Protein AF-0000000074028012 (afdb_homodimer)

InterPro domains:
  IPR000843 LacI-type HTH domain [PF00356] (3-48)
  IPR000843 LacI-type HTH domain [PR00036] (3-13)
  IPR000843 LacI-type HTH domain [PR00036] (13-23)
  IPR000843 LacI-type HTH domain [PS50932] (2-56)
  IPR000843 LacI-type HTH domain [SM00354] (1-71)
  IPR000843 LacI-type HTH domain [cd01392] (5-54)
  IPR001387 Cro/C1-type, helix-turn-helix domain [PS50943] (5-46)
  IPR001761 Periplasmic binding protein/LacI sugar binding domain [PF00532] (62-321)
  IPR010982 Lambda repressor-like, DNA-binding domain superfamily [G3DSA:1.10.260.40] (1-60)
  IPR010982 Lambda repressor-like, DNA-binding domain superfamily [SSF47413] (1-59)
  IPR028082 Periplasmic binding protein-like I [SSF53822] (59-323)

Nearest PDB structures (foldseek):
  1qpz-assembly1_A  TM=9.000E-01  e=1.139E-24  Escherichia coli
  1jfs-assembly1_A-2  TM=8.909E-01  e=5.787E-25  Escherichia coli
  2pue-assembly1_A  TM=8.978E-01  e=1.789E-24  Escherichia coli
  4xxh-assembly1_B  TM=8.914E-01  e=1.677E-15  Escherichia coli K-12
  4rkr-assembly2_D  TM=8.301E-01  e=1.432E-14  Arthrobacter sp. FB24

Sequence (658 aa):
MTNIKDVAKKAGVSVTTVSRVLNNKGYIGKATRKKVEDAMVAIDYQPNQIARALLKNQSFLIGVIVPDSAHPFFSELIKYVELYANNLNYKILICNSLGDGDKEAKYISMLRQNRVDGIIMCSHTLDIEEYKKLNFPVVSFDRVISNNIPYVASDNYRGGEIATEYLISKGCKRLLHISGPLKFDSLPNRRGDAFRLTCMKHNIDFRLIEGDHNKLTFDYFMDFIVDHVSKYLPTIDGIFCSNDIVAYALYIYAMKNGIKVPDELKIIGYDYHSFTRMLQTPKLTTIKQPIDRIGKMLCSTIINLIENGNNDDINNTVVDIELVEGETTMTNIKDVAKKAGVSVTTVSRVLNNKGYIGKATRKKVEDAMVAIDYQPNQIARALLKNQSFLIGVIVPDSAHPFFSELIKYVELYANNLNYKILICNSLGDGDKEAKYISMLRQNRVDGIIMCSHTLDIEEYKKLNFPVVSFDRVISNNIPYVASDNYRGGEIATEYLISKGCKRLLHISGPLKFDSLPNRRGDAFRLTCMKHNIDFRLIEGDHNKLTFDYFMDFIVDHVSKYLPTIDGIFCSNDIVAYALYIYAMKNGIKVPDELKIIGYDYHSFTRMLQTPKLTTIKQPIDRIGKMLCSTIINLIENGNNDDINNTVVDIELVEGETT

Foldseek 3Di:
DCDLVQLCVQLVHDSVLLVCLVVVNDDDDPVSNVSSVVSCVVVVNDPPLVVVCVVVVASLEEEEEAQDCPPLLNVLLVVLLQVLSVVVVHHYDYHHCVQPQVSVLVVVVVCVVVSHLEYEAAHFRHDLVSVVPDLGQYEYEQADSDPLHAYEYAQLLVQLQVQLVVCVVVPWQEEEEEEEDPVTRGNNCSSVVNNVVNCVVVVGHYYYDYDYPSDDDLVRLLVCCVVPVVVCLVPGLEYEYSAVSNQVSVVVVCVVVVNDFNVRHATEHEACGPVQVVDVVWNHWYKHDPSSVSSNVSNVSRVCCSPVNRDPDRDHHYHYIDIDDTRRD/DCDLVQLCVQLVHDSVLLVCLVVVNDDDDPVSNVSSVVSCVVVVNDPPLVVVCVVVVASLEEEEEAQDCPPLLNVLLVVLLQVLSVVVVHHYDYHHCVQPQVSVLVVVVVCVVVSHQEYEAAHFRHDLVSCVPDLGQYEYEQADSDPLHAYEYAQLLVQLQCQLVVCVVVPWQEEEEEEEDPVTRGNNCSSVVNNVVNCVVVVGHYYYDYDYPSDDDLVRLLVCCVVPVVVCLQPGLEYEYSAVSNQVSVVVVCVVVVNDFNVRHATEHEACGPVQVVDVVWNHWYKHDPSSVSSNVSNVSRVCCSPVNRDPDRDHHYHYIDIDDTRRD

pLDDT: mean 89.06, std 12.34, range [51.16, 98.94]

Solvent-accessible surface area (backbone atoms only — not comparable to full-atom values): 33708 Å² total; per-residue (Å²): 129,76,42,67,62,50,33,10,62,64,38,70,47,51,52,67,54,45,49,25,58,76,61,67,50,79,95,71,58,70,66,57,46,49,38,42,53,51,25,21,60,74,58,68,45,61,71,54,42,59,59,47,12,66,72,69,72,47,57,45,28,31,36,37,38,28,38,45,45,48,40,51,58,45,12,42,30,50,40,34,27,39,55,52,28,43,76,70,66,28,43,38,32,63,41,70,30,64,54,33,38,70,49,42,54,50,46,53,52,51,41,55,29,57,47,38,46,28,37,42,37,53,56,83,57,60,67,47,72,71,55,72,73,47,94,60,41,48,31,25,45,44,36,69,68,48,87,84,36,29,25,38,34,57,41,28,40,59,47,18,34,52,54,45,50,49,42,43,77,72,65,40,58,26,36,34,35,43,36,59,48,71,86,48,77,36,46,63,49,32,21,54,52,24,34,55,52,49,29,58,74,67,73,35,52,70,47,78,46,68,47,63,76,72,64,86,47,54,68,57,35,43,52,45,36,65,74,71,45,51,87,48,52,88,73,34,31,24,34,47,27,64,28,42,57,50,32,49,34,48,50,51,51,30,54,77,68,71,45,48,64,31,83,55,33,22,43,30,21,24,44,62,32,59,60,56,68,65,40,69,67,67,29,61,16,24,35,29,46,54,50,62,58,50,16,44,49,49,41,53,52,39,49,45,29,55,75,68,39,86,53,96,65,65,69,64,44,72,40,74,62,44,82,40,88,38,55,23,91,129,72,41,65,60,50,34,10,62,67,38,71,47,50,54,66,54,47,48,27,58,77,60,66,50,78,94,71,56,71,68,58,46,48,39,42,53,51,26,22,60,75,58,68,44,62,70,54,42,60,59,47,12,65,73,69,74,48,58,45,29,31,36,36,37,28,36,44,44,50,41,49,58,45,11,42,29,50,39,34,27,39,54,52,28,43,76,70,65,29,41,39,31,62,39,70,30,64,54,33,37,68,49,41,53,51,47,53,52,50,39,56,26,56,46,38,46,28,36,41,37,54,56,84,55,59,67,47,73,72,53,72,72,48,95,59,40,49,29,26,46,43,35,70,67,48,85,84,37,30,27,38,36,59,41,30,39,59,46,18,35,52,55,46,49,50,43,43,75,73,66,39,60,26,37,34,35,43,36,58,48,72,87,48,77,37,46,64,51,32,21,54,53,24,34,53,51,49,29,57,73,66,72,36,52,71,49,79,46,68,46,64,75,72,63,85,46,56,70,57,35,42,51,46,36,65,73,70,44,53,87,50,51,88,72,34,32,24,35,47,26,65,28,45,57,52,32,51,34,49,50,52,51,30,56,76,68,73,46,48,63,33,86,56,32,22,42,30,20,22,44,61,32,59,60,54,69,65,39,69,67,67,29,61,15,25,34,30,47,54,49,63,58,51,16,46,50,49,41,53,52,40,50,45,29,54,74,69,39,85,55,97,65,66,70,64,45,70,40,73,61,44,82,43,86,37,55,22,91

Secondary structure (DSSP, 8-state):
---HHHHHHHHTS-HHHHHHHHTT-S---HHHHHHHHHHHHHTT----HHHHHHHHT---EEEEEES-TTSHHHHHHHHHHHHHHHHTT-EEEEEE-TT-HHHHHHHHHHHHHTT-SEEEE----S-THHHHT--S-EEEESB---TTS-EEEE-HHHHHHHHHHHHHHTT--EEEEEE--TTS-BTTHHHHHHHHHHHHHTT-EEEEEE--TT---HHHHHHHIIIIIGGGGGG-SEEEESSHHHHHHHHHHHHHTT--TTTT-EEEEEE--HHHHH--TTPPEEEEP-HHHHHHHHHHHHHHHHHH---SS---EEE--EEE--S--/---HHHHHHHHTS-HHHHHHHHTT-S---HHHHHHHHHHHHHTT----HHHHHHHHT---EEEEEES-TTSHHHHHHHHHHHHHHHHTT-EEEEEE-TT-HHHHHHHHHHHHHTT-SEEEE----S-THHHHT--S-EEEESB---TTS-EEEE-HHHHHHHHHHHHHHTT--EEEEEE--TTS-BTTHHHHHHHHHHHHHTT-EEEEEE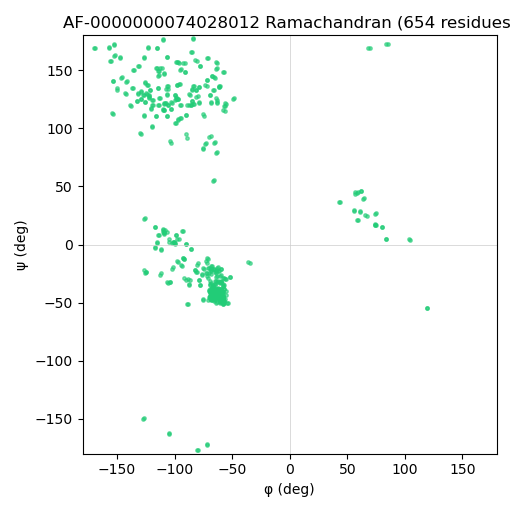--TT---HHHHHHHIIIIIGGGTTT-SEEEESSHHHHHHHHHHHHHTT--TTTT-EEEEEE--HHHHH--TTPPEEEEP-HHHHHHHHHHHHHHHHHH---SS---EEE--EEE--S--

Radius of gyration: 27.41 Å; Cα contacts (8 Å, |Δi|>4): 1301; chains: 2; bounding box: 69×81×64 Å

Organism: NCBI:txid312168

Structure (mmCIF, N/CA/C/O backbone):
data_AF-0000000074028012-model_v1
#
loop_
_entity.id
_entity.type
_entity.pdbx_description
1 polymer 'Transcriptional regulator, LacI family'
#
loop_
_atom_site.group_PDB
_atom_site.id
_atom_site.type_symbol
_atom_site.label_atom_id
_atom_site.label_alt_id
_atom_site.label_comp_id
_atom_site.label_asym_id
_atom_site.label_entity_id
_atom_site.label_seq_id
_atom_site.pdbx_PDB_ins_code
_atom_site.Cartn_x
_atom_site.Cartn_y
_atom_site.Cartn_z
_atom_site.occupancy
_atom_site.B_iso_or_equiv
_atom_site.auth_seq_id
_atom_site.auth_comp_id
_atom_site.auth_asym_id
_atom_site.auth_atom_id
_atom_site.pdbx_PDB_model_num
ATOM 1 N N . MET A 1 1 ? -19.594 29.531 15.406 1 51.16 1 MET A N 1
ATOM 2 C CA . MET A 1 1 ? -18.844 28.391 15.914 1 51.16 1 MET A CA 1
ATOM 3 C C . MET A 1 1 ? -18.594 28.531 17.406 1 51.16 1 MET A C 1
ATOM 5 O O . MET A 1 1 ? -18.391 29.641 17.906 1 51.16 1 MET A O 1
ATOM 9 N N . THR A 1 2 ? -18.984 27.484 18.156 1 65.56 2 THR A N 1
ATOM 10 C CA . THR A 1 2 ? -18.781 27.469 19.594 1 65.56 2 THR A CA 1
ATOM 11 C C . THR A 1 2 ? -17.297 27.625 19.922 1 65.56 2 THR A C 1
ATOM 13 O O . THR A 1 2 ? -16.453 26.984 19.328 1 65.56 2 THR A O 1
ATOM 16 N N . ASN A 1 3 ? -17.016 28.703 20.562 1 74.69 3 ASN A N 1
ATOM 17 C CA . ASN A 1 3 ? -15.625 28.953 20.922 1 74.69 3 ASN A CA 1
ATOM 18 C C . ASN A 1 3 ? -15.406 28.828 22.422 1 74.69 3 ASN A C 1
ATOM 20 O O . ASN A 1 3 ? -16.344 28.5 23.172 1 74.69 3 ASN A O 1
ATOM 24 N N . ILE A 1 4 ? -14.133 28.984 22.703 1 80.88 4 ILE A N 1
ATOM 25 C CA . ILE A 1 4 ? -13.719 28.75 24.078 1 80.88 4 ILE A CA 1
ATOM 26 C C . ILE A 1 4 ? -14.5 29.672 25.016 1 80.88 4 ILE A C 1
ATOM 28 O O . ILE A 1 4 ? -14.773 29.328 26.156 1 80.88 4 ILE A O 1
ATOM 32 N N . LYS A 1 5 ? -14.906 30.828 24.5 1 86.25 5 LYS A N 1
ATOM 33 C CA . LYS A 1 5 ? -15.688 31.766 25.312 1 86.25 5 LYS A CA 1
ATOM 34 C C . LYS A 1 5 ? -17.078 31.219 25.594 1 86.25 5 LYS A C 1
ATOM 36 O O . LYS A 1 5 ? -17.609 31.406 26.688 1 86.25 5 LYS A O 1
ATOM 41 N N . ASP A 1 6 ? -17.547 30.438 24.594 1 86.69 6 ASP A N 1
ATOM 42 C CA . ASP A 1 6 ? -18.859 29.828 24.766 1 86.69 6 ASP A CA 1
ATOM 43 C C . ASP A 1 6 ? -18.828 28.75 25.859 1 86.69 6 ASP A C 1
ATOM 45 O O . ASP A 1 6 ? -19.766 28.625 26.641 1 86.69 6 ASP A O 1
ATOM 49 N N . VAL A 1 7 ? -17.75 28.031 25.766 1 88 7 VAL A N 1
ATOM 50 C CA . VAL A 1 7 ? -17.562 27 26.781 1 88 7 VAL A CA 1
ATOM 51 C C . VAL A 1 7 ? -17.5 27.656 28.172 1 88 7 VAL A C 1
ATOM 53 O O . VAL A 1 7 ? -18.125 27.172 29.109 1 88 7 VAL A O 1
ATOM 56 N N . ALA A 1 8 ? -16.812 28.703 28.281 1 88.62 8 ALA A N 1
ATOM 57 C CA . ALA A 1 8 ? -16.641 29.422 29.547 1 88.62 8 ALA A CA 1
ATOM 58 C C . ALA A 1 8 ? -18 29.906 30.062 1 88.62 8 ALA A C 1
ATOM 60 O O . ALA A 1 8 ? -18.312 29.734 31.25 1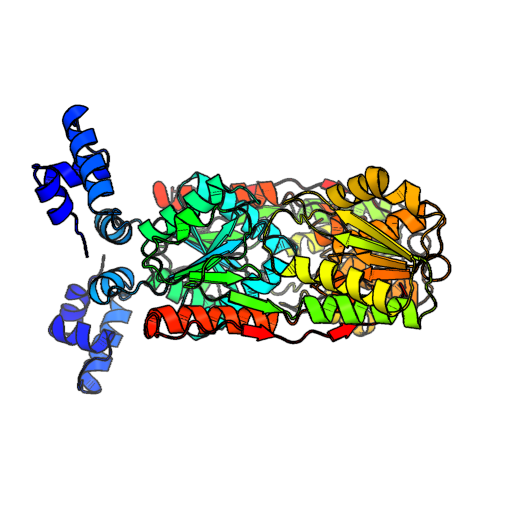 88.62 8 ALA A O 1
ATOM 61 N N . LYS A 1 9 ? -18.719 30.453 29.219 1 89.94 9 LYS A N 1
ATOM 62 C CA . LYS A 1 9 ? -20.047 30.953 29.562 1 89.94 9 LYS A CA 1
ATOM 63 C C . LYS A 1 9 ? -20.953 29.828 30.047 1 89.94 9 LYS A C 1
ATOM 65 O O . LYS A 1 9 ? -21.625 29.953 31.062 1 89.94 9 LYS A O 1
ATOM 70 N N . LYS A 1 10 ? -20.875 28.766 29.281 1 90.06 10 LYS A N 1
ATOM 71 C CA . LYS A 1 10 ? -21.734 27.641 29.609 1 90.06 10 LYS A CA 1
ATOM 72 C C . LYS A 1 10 ? -21.328 27 30.922 1 90.06 10 LYS A C 1
ATOM 74 O O . LYS A 1 10 ? -22.172 26.562 31.703 1 90.06 10 LYS A O 1
ATOM 79 N N . ALA A 1 11 ? -20.094 26.906 31.109 1 90 11 ALA A N 1
ATOM 80 C CA . ALA A 1 11 ? -19.547 26.25 32.312 1 90 11 ALA A CA 1
ATOM 81 C C . ALA A 1 11 ? -19.578 27.188 33.5 1 90 11 ALA A C 1
ATOM 83 O O . ALA A 1 11 ? -19.422 26.75 34.656 1 90 11 ALA A O 1
ATOM 84 N N . GLY A 1 12 ? -19.719 28.484 33.344 1 90.56 12 GLY A N 1
ATOM 85 C CA . GLY A 1 12 ? -19.719 29.484 34.406 1 90.56 12 GLY A CA 1
ATOM 86 C C . GLY A 1 12 ? -18.328 29.75 34.969 1 90.56 12 GLY A C 1
ATOM 87 O O . GLY A 1 12 ? -18.156 29.953 36.156 1 90.56 12 GLY A O 1
ATOM 88 N N . VAL A 1 13 ? -17.406 29.516 34.125 1 90.31 13 VAL A N 1
ATOM 89 C CA . VAL A 1 13 ? -16.016 29.766 34.562 1 90.31 13 VAL A CA 1
ATOM 90 C C . VAL A 1 13 ? -15.359 30.75 33.594 1 90.31 13 VAL A C 1
ATOM 92 O O . VAL A 1 13 ? -15.953 31.141 32.594 1 90.31 13 VAL A O 1
ATOM 95 N N . SER A 1 14 ? -14.172 31.234 33.969 1 84.38 14 SER A N 1
ATOM 96 C CA . SER A 1 14 ? -13.422 32.125 33.094 1 84.38 14 SER A CA 1
ATOM 97 C C . SER A 1 14 ? -12.852 31.375 31.891 1 84.38 14 SER A C 1
ATOM 99 O O . SER A 1 14 ? -12.688 30.156 31.938 1 84.38 14 SER A O 1
ATOM 101 N N . VAL A 1 15 ? -12.5 32.156 30.797 1 87.12 15 VAL A N 1
ATOM 102 C CA . VAL A 1 15 ? -11.859 31.594 29.625 1 87.12 15 VAL A CA 1
ATOM 103 C C . VAL A 1 15 ? -10.516 30.969 30.016 1 87.12 15 VAL A C 1
ATOM 105 O O . VAL A 1 15 ? -10.125 29.922 29.484 1 87.12 15 VAL A O 1
ATOM 108 N N . THR A 1 16 ? -9.906 31.594 31 1 81.25 16 THR A N 1
ATOM 109 C CA . THR A 1 16 ? -8.617 31.109 31.484 1 81.25 16 THR A CA 1
ATOM 110 C C . THR A 1 16 ? -8.773 29.734 32.156 1 81.25 16 THR A C 1
ATOM 112 O O . THR A 1 16 ? -7.926 28.859 31.969 1 81.25 16 THR A O 1
ATOM 115 N N . THR A 1 17 ? -9.844 29.609 32.844 1 83.06 17 THR A N 1
ATOM 116 C CA . THR A 1 17 ? -10.109 28.344 33.5 1 83.06 17 THR A CA 1
ATOM 117 C C . THR A 1 17 ? -10.367 27.234 32.469 1 83.06 17 THR A C 1
ATOM 119 O O . THR A 1 17 ? -9.867 26.125 32.594 1 83.06 17 THR A O 1
ATOM 122 N N . VAL A 1 18 ? -11.07 27.578 31.391 1 83.69 18 VAL A N 1
ATOM 123 C CA . VAL A 1 18 ? -11.336 26.609 30.328 1 83.69 18 VAL A CA 1
ATOM 124 C C . VAL A 1 18 ? -10.023 26.203 29.672 1 83.69 18 VAL A C 1
ATOM 126 O O . VAL A 1 18 ? -9.781 25.016 29.438 1 83.69 18 VAL A O 1
ATOM 129 N N . SER A 1 19 ? -9.211 27.156 29.484 1 78.5 19 SER A N 1
ATOM 130 C CA . SER A 1 19 ? -7.914 26.922 28.859 1 78.5 19 SER A CA 1
ATOM 131 C C . SER A 1 19 ? -7.062 25.984 29.719 1 78.5 19 SER A C 1
ATOM 133 O O . SER A 1 19 ? -6.434 25.062 29.203 1 78.5 19 SER A O 1
ATOM 135 N N . ARG A 1 20 ? -7.152 26.25 30.969 1 77.06 20 ARG A N 1
ATOM 136 C CA . ARG A 1 20 ? -6.387 25.422 31.891 1 77.06 20 ARG A CA 1
ATOM 137 C C . ARG A 1 20 ? -6.906 23.984 31.906 1 77.06 20 ARG A C 1
ATOM 139 O O . ARG A 1 20 ? -6.125 23.031 31.953 1 77.06 20 ARG A O 1
ATOM 146 N N . VAL A 1 21 ? -8.164 23.812 31.797 1 78.31 21 VAL A N 1
ATOM 147 C CA . VAL A 1 21 ? -8.773 22.5 31.797 1 78.31 21 VAL A CA 1
ATOM 148 C C . VAL A 1 21 ? -8.391 21.766 30.516 1 78.31 21 VAL A C 1
ATOM 150 O O . VAL A 1 21 ? -8.023 20.594 30.547 1 78.31 21 VAL A O 1
ATOM 153 N N . LEU A 1 22 ? -8.406 22.5 29.406 1 75.69 22 LEU A N 1
ATOM 154 C CA . LEU A 1 22 ? -8.172 21.922 28.094 1 75.69 22 LEU A CA 1
ATOM 155 C C . LEU A 1 22 ? -6.707 21.516 27.938 1 75.69 22 LEU A C 1
ATOM 157 O O . LEU A 1 22 ? -6.398 20.547 27.234 1 75.69 22 LEU A O 1
ATOM 161 N N . ASN A 1 23 ? -5.84 22.297 28.703 1 69.81 23 ASN A N 1
ATOM 162 C CA . ASN A 1 23 ? -4.406 22.078 28.547 1 69.81 23 ASN A CA 1
ATOM 163 C C . ASN A 1 23 ? -3.812 21.359 29.75 1 69.81 23 ASN A C 1
ATOM 165 O O . ASN A 1 23 ? -2.594 21.203 29.859 1 69.81 23 ASN A O 1
ATOM 169 N N . ASN A 1 24 ? -4.684 20.953 30.469 1 65.38 24 ASN A N 1
ATOM 170 C CA . ASN A 1 24 ? -4.305 20.297 31.719 1 65.38 24 ASN A CA 1
ATOM 171 C C . ASN A 1 24 ? -3.182 21.047 32.438 1 65.38 24 ASN A C 1
ATOM 173 O O . ASN A 1 24 ? -2.195 20.438 32.844 1 65.38 24 ASN A O 1
ATOM 177 N N . LYS A 1 25 ? -3.248 22.281 32.344 1 70.81 25 LYS A N 1
ATOM 178 C CA . LYS A 1 25 ? -2.23 23.109 33 1 70.81 25 LYS A CA 1
ATOM 179 C C . LYS A 1 25 ? -2.727 23.641 34.344 1 70.81 25 LYS A C 1
ATOM 181 O O . LYS A 1 25 ? -3.797 24.25 34.406 1 70.81 25 LYS A O 1
ATOM 186 N N . GLY A 1 26 ? -1.972 23.438 35.5 1 63.12 26 GLY A N 1
ATOM 187 C CA . GLY A 1 26 ? -2.213 23.953 36.844 1 63.12 26 GLY A CA 1
ATOM 188 C C . GLY A 1 26 ? -3.186 23.125 37.625 1 63.12 26 GLY A C 1
ATOM 189 O O . GLY A 1 26 ? -3.656 22.078 37.156 1 63.12 26 GLY A O 1
ATOM 190 N N . TYR A 1 27 ? -3.408 23.375 38.906 1 73.44 27 TYR A N 1
ATOM 191 C CA . TYR A 1 27 ? -4.359 22.688 39.781 1 73.44 27 TYR A CA 1
ATOM 192 C C . TYR A 1 27 ? -5.789 23.109 39.469 1 73.44 27 TYR A C 1
ATOM 194 O O . TYR A 1 27 ? -6.086 24.312 39.438 1 73.44 27 TYR A O 1
ATOM 202 N N . ILE A 1 28 ? -6.645 22.234 38.906 1 76.88 28 ILE A N 1
ATOM 203 C CA . ILE A 1 28 ? -8.062 22.484 38.688 1 76.88 28 ILE A CA 1
ATOM 204 C C . ILE A 1 28 ? -8.898 21.469 39.469 1 76.88 28 ILE A C 1
ATOM 206 O O . ILE A 1 28 ? -8.617 20.266 39.406 1 76.88 28 ILE A O 1
ATOM 210 N N . GLY A 1 29 ? -9.82 21.875 40.344 1 81.31 29 GLY A N 1
ATOM 211 C CA . GLY A 1 29 ? -10.688 21 41.125 1 81.31 29 GLY A CA 1
ATOM 212 C C . GLY A 1 29 ? -11.523 20.078 40.25 1 81.31 29 GLY A C 1
ATOM 213 O O . GLY A 1 29 ? -11.797 20.406 39.062 1 81.31 29 GLY A O 1
ATOM 214 N N . LYS A 1 30 ? -11.797 18.938 40.75 1 81.44 30 LYS A N 1
ATOM 215 C CA . LYS A 1 30 ? -12.555 17.906 40.031 1 81.44 30 LYS A CA 1
ATOM 216 C C . LYS A 1 30 ? -13.914 18.438 39.594 1 81.44 30 LYS A C 1
ATOM 218 O O . LYS A 1 30 ? -14.375 18.125 38.5 1 81.44 30 LYS A O 1
ATOM 223 N N . ALA A 1 31 ? -14.453 19.172 40.406 1 86.44 31 ALA A N 1
ATOM 224 C CA . ALA A 1 31 ? -15.773 19.719 40.125 1 86.44 31 ALA A CA 1
ATOM 225 C C . ALA A 1 31 ? -15.727 20.703 38.969 1 86.44 31 ALA A C 1
ATOM 227 O O . ALA A 1 31 ? -16.578 20.672 38.062 1 86.44 31 ALA A O 1
ATOM 228 N N . THR A 1 32 ? -14.781 21.5 38.938 1 85.44 32 THR A N 1
ATOM 229 C CA . THR A 1 32 ? -14.625 22.5 37.875 1 85.44 32 THR A CA 1
ATOM 230 C C . THR A 1 32 ? -14.312 21.828 36.531 1 85.44 32 THR A C 1
ATOM 232 O O . THR A 1 32 ? -14.852 22.219 35.5 1 85.44 32 THR A O 1
ATOM 235 N N . ARG A 1 33 ? -13.469 20.906 36.5 1 86 33 ARG A N 1
ATOM 236 C CA . ARG A 1 33 ? -13.125 20.156 35.281 1 86 33 ARG A CA 1
ATOM 237 C C . ARG A 1 33 ? -14.367 19.516 34.688 1 86 33 ARG A C 1
ATOM 239 O O . ARG A 1 33 ? -14.578 19.609 33.469 1 86 33 ARG A O 1
ATOM 246 N N . LYS A 1 34 ? -15.094 18.859 35.531 1 87.06 34 LYS A N 1
ATOM 247 C CA . LYS A 1 34 ? -16.312 18.219 35.062 1 87.06 34 LYS A CA 1
ATOM 248 C C . LYS A 1 34 ? -17.281 19.219 34.438 1 87.06 34 LYS A C 1
ATOM 250 O O . LYS A 1 34 ? -17.906 18.953 33.406 1 87.06 34 LYS A O 1
ATOM 255 N N . LYS A 1 35 ? -17.422 20.312 35.125 1 87.31 35 LYS A N 1
ATOM 256 C CA . LYS A 1 35 ? -18.297 21.375 34.625 1 87.31 35 LYS A CA 1
ATOM 257 C C . LYS A 1 35 ? -17.875 21.797 33.219 1 87.31 35 LYS A C 1
ATOM 259 O O . LYS A 1 35 ? -18.719 21.984 32.344 1 87.31 35 LYS A O 1
ATOM 264 N N . VAL A 1 36 ? -16.609 21.938 33 1 86.56 36 VAL A N 1
ATOM 265 C CA . VAL A 1 36 ? -16.062 22.375 31.719 1 86.56 36 VAL A CA 1
ATOM 266 C C . VAL A 1 36 ? -16.266 21.281 30.672 1 86.56 36 VAL A C 1
ATOM 268 O O . VAL A 1 36 ? -16.734 21.562 29.562 1 86.56 36 VAL A O 1
ATOM 271 N N . GLU A 1 37 ? -15.953 20.125 31.031 1 84.69 37 GLU A N 1
ATOM 272 C CA . GLU A 1 37 ? -16.109 19 30.109 1 84.69 37 GLU A CA 1
ATOM 273 C C . GLU A 1 37 ? -17.578 18.812 29.703 1 84.69 37 GLU A C 1
ATOM 275 O O . GLU A 1 37 ? -17.875 18.562 28.547 1 84.69 37 GLU A O 1
ATOM 280 N N . ASP A 1 38 ? -18.469 18.891 30.734 1 85.06 38 ASP A N 1
ATOM 281 C CA . ASP A 1 38 ? -19.906 18.797 30.469 1 85.06 38 ASP A CA 1
ATOM 282 C C . ASP A 1 38 ? -20.359 19.906 29.531 1 85.06 38 ASP A C 1
ATOM 284 O O . ASP A 1 38 ? -21.188 19.688 28.641 1 85.06 38 ASP A O 1
ATOM 288 N N . ALA A 1 39 ? -19.875 21.078 29.766 1 85.12 39 ALA A N 1
ATOM 289 C CA . ALA A 1 39 ? -20.219 22.219 28.922 1 85.12 39 ALA A CA 1
ATOM 290 C C . ALA A 1 39 ? -19.75 22 27.484 1 85.12 39 ALA A C 1
ATOM 292 O O . ALA A 1 39 ? -20.469 22.328 26.531 1 85.12 39 ALA A O 1
ATOM 293 N N . MET A 1 40 ? -18.594 21.438 27.344 1 80.44 40 MET A N 1
ATOM 294 C CA . MET A 1 40 ? -18.047 21.156 26.016 1 80.44 40 MET A CA 1
ATOM 295 C C . MET A 1 40 ? -18.922 20.188 25.25 1 80.44 40 MET A C 1
ATOM 297 O O . MET A 1 40 ? -19.203 20.391 24.062 1 80.44 40 MET A O 1
ATOM 301 N N . VAL A 1 41 ? -19.375 19.234 25.938 1 76.25 41 VAL A N 1
ATOM 302 C CA . VAL A 1 41 ? -20.25 18.234 25.344 1 76.25 41 VAL A CA 1
ATOM 303 C C . VAL A 1 41 ? -21.594 18.859 24.984 1 76.25 41 VAL A C 1
ATOM 305 O O . VAL A 1 41 ? -22.125 18.625 23.891 1 76.25 41 VAL A O 1
ATOM 308 N N . ALA A 1 42 ? -22.094 19.656 25.875 1 77.19 42 ALA A N 1
ATOM 309 C CA . ALA A 1 42 ? -23.422 20.25 25.734 1 77.19 42 ALA A CA 1
ATOM 310 C C . ALA A 1 42 ? -23.484 21.156 24.516 1 77.19 42 ALA A C 1
ATOM 312 O O . ALA A 1 42 ? -24.516 21.25 23.844 1 77.19 42 ALA A O 1
ATOM 313 N N . ILE A 1 43 ? -22.328 21.75 24.266 1 76.94 43 ILE A N 1
ATOM 314 C CA . ILE A 1 43 ? -22.375 22.703 23.172 1 76.94 43 ILE A CA 1
ATOM 315 C C . ILE A 1 43 ? -21.531 22.203 22 1 76.94 43 ILE A C 1
ATOM 317 O O . ILE A 1 43 ? -21.234 22.953 21.078 1 76.94 43 ILE A O 1
ATOM 321 N N . ASP A 1 44 ? -21.094 20.953 22.156 1 71.88 44 ASP A N 1
ATOM 322 C CA . ASP A 1 44 ? -20.312 20.281 21.125 1 71.88 44 ASP A CA 1
ATOM 323 C C . ASP A 1 44 ? -19.047 21.062 20.766 1 71.88 44 ASP A C 1
ATOM 325 O O . ASP A 1 44 ? -18.797 21.328 19.594 1 71.88 44 ASP A O 1
ATOM 329 N N . TYR A 1 45 ? -18.484 21.484 21.891 1 66.69 45 TYR A N 1
ATOM 330 C CA . TYR A 1 45 ? -17.234 22.203 21.703 1 66.69 45 TYR A CA 1
ATOM 331 C C . TYR A 1 45 ? -16.047 21.25 21.594 1 66.69 45 TYR A C 1
ATOM 333 O O . TYR A 1 45 ? -15.914 20.328 22.391 1 66.69 45 TYR A O 1
ATOM 341 N N . GLN A 1 46 ? -15.328 21.359 20.516 1 64.25 46 GLN A N 1
ATOM 342 C CA . GLN A 1 46 ? -14.047 20.672 20.375 1 64.25 46 GLN A CA 1
ATOM 343 C C . GLN A 1 46 ? -12.891 21.656 20.312 1 64.25 46 GLN A C 1
ATOM 345 O O . GLN A 1 46 ? -12.945 22.641 19.562 1 64.25 46 GLN A O 1
ATOM 350 N N . PRO A 1 47 ? -11.906 21.484 21.375 1 60.53 47 PRO A N 1
ATOM 351 C CA . PRO A 1 47 ? -10.758 22.391 21.328 1 60.53 47 PRO A CA 1
ATOM 352 C C . PRO A 1 47 ? -10.125 22.469 19.938 1 60.53 47 PRO A C 1
ATOM 354 O O . PRO A 1 47 ? -10.031 21.469 19.234 1 60.53 47 PRO A O 1
ATOM 357 N N . ASN A 1 48 ? -10.031 23.703 19.484 1 58.62 48 ASN A N 1
ATOM 358 C CA . ASN A 1 48 ? -9.367 23.938 18.203 1 58.62 48 ASN A CA 1
ATOM 359 C C . ASN A 1 48 ? -7.863 23.688 18.297 1 58.62 48 ASN A C 1
ATOM 361 O O . ASN A 1 48 ? -7.129 24.5 18.859 1 58.62 48 ASN A O 1
ATOM 365 N N . GLN A 1 49 ? -7.449 22.516 18 1 55.28 49 GLN A N 1
ATOM 366 C CA . GLN A 1 49 ? -6.043 22.141 18.109 1 55.28 49 GLN A CA 1
ATOM 367 C C . GLN A 1 49 ? -5.156 23.078 17.297 1 55.28 49 GLN A C 1
ATOM 369 O O . GLN A 1 49 ? -3.998 23.312 17.641 1 55.28 49 GLN A O 1
ATOM 374 N N . ILE A 1 50 ? -5.738 23.594 16.234 1 54.88 50 ILE A N 1
ATOM 375 C CA . ILE A 1 50 ? -4.984 24.547 15.414 1 54.88 50 ILE A CA 1
ATOM 376 C C . ILE A 1 50 ? -4.664 25.797 16.234 1 54.88 50 ILE A C 1
ATOM 378 O O . ILE A 1 50 ? -3.541 26.297 16.188 1 54.88 50 ILE A O 1
ATOM 382 N N . ALA A 1 51 ? -5.648 26.234 16.984 1 54.34 51 ALA A N 1
ATOM 383 C CA . ALA A 1 51 ? -5.414 27.406 17.844 1 54.34 51 ALA A CA 1
ATOM 384 C C . ALA A 1 51 ? -4.359 27.094 18.906 1 54.34 51 ALA A C 1
ATOM 386 O O . ALA A 1 51 ? -3.5 27.938 19.188 1 54.34 51 ALA A O 1
ATOM 387 N N . ARG A 1 52 ? -4.5 25.953 19.391 1 54.41 52 ARG A N 1
ATOM 388 C CA . ARG A 1 52 ? -3.518 25.516 20.391 1 54.41 52 ARG A CA 1
ATOM 389 C C . ARG A 1 52 ? -2.123 25.438 19.781 1 54.41 52 ARG A C 1
ATOM 391 O O . ARG A 1 52 ? -1.132 25.766 20.422 1 54.41 52 ARG A O 1
ATOM 398 N N . ALA A 1 53 ? -2.174 24.875 18.578 1 55.66 53 ALA A N 1
ATOM 399 C CA . ALA A 1 53 ? -0.914 24.781 17.859 1 55.66 53 ALA A CA 1
ATOM 400 C C . ALA A 1 53 ? -0.28 26.156 17.656 1 55.66 53 ALA A C 1
ATOM 402 O O . ALA A 1 53 ? 0.94 26.297 17.75 1 55.66 53 ALA A O 1
ATOM 403 N N . LEU A 1 54 ? -1.08 27.109 17.453 1 52.78 54 LEU A N 1
ATOM 404 C CA . LEU A 1 54 ? -0.6 28.469 17.266 1 52.78 54 LEU A CA 1
ATOM 405 C C . LEU A 1 54 ? 0.015 29.016 18.547 1 52.78 54 LEU A C 1
ATOM 407 O O . LEU A 1 54 ? 1.015 29.734 18.516 1 52.78 54 LEU A O 1
ATOM 411 N N . LEU A 1 55 ? -0.652 28.578 19.609 1 51.78 55 LEU A N 1
ATOM 412 C CA . LEU A 1 55 ? -0.139 29.047 20.891 1 51.78 55 LEU A CA 1
ATOM 413 C C . LEU A 1 55 ? 1.139 28.312 21.266 1 51.78 55 LEU A C 1
ATOM 415 O O . LEU A 1 55 ? 2.084 28.922 21.781 1 51.78 55 LEU A O 1
ATOM 419 N N . LYS A 1 56 ? 1.088 26.984 21.141 1 57.72 56 LYS A N 1
ATOM 420 C CA . LYS A 1 56 ? 2.217 26.141 21.531 1 57.72 56 LYS A CA 1
ATOM 421 C C . LYS A 1 56 ? 3.227 26.016 20.391 1 57.72 56 LYS A C 1
ATOM 423 O O . LYS A 1 56 ? 4.328 25.5 20.594 1 57.72 56 LYS A O 1
ATOM 428 N N . ASN A 1 57 ? 2.996 26.531 19.281 1 63.97 57 ASN A N 1
ATOM 429 C CA . ASN A 1 57 ? 3.838 26.453 18.094 1 63.97 57 ASN A CA 1
ATOM 430 C C . ASN A 1 57 ? 4.051 25 17.656 1 63.97 57 ASN A C 1
ATOM 432 O O . ASN A 1 57 ? 5.156 24.625 17.266 1 63.97 57 ASN A O 1
ATOM 436 N N . GLN A 1 58 ? 3.107 24.047 18.094 1 79 58 GLN A N 1
ATOM 437 C CA . GLN A 1 58 ? 3.193 22.641 17.688 1 79 58 GLN A CA 1
ATOM 438 C C . GLN A 1 58 ? 1.887 22.172 17.062 1 79 58 GLN A C 1
ATOM 440 O O . GLN A 1 58 ? 0.824 22.266 17.672 1 79 58 GLN A O 1
ATOM 445 N N . SER A 1 59 ? 1.898 21.703 15.875 1 85.88 59 SER A N 1
ATOM 446 C CA . SER A 1 59 ? 0.712 21.281 15.133 1 85.88 59 SER A CA 1
ATOM 447 C C . SER A 1 59 ? 0.47 19.781 15.289 1 85.88 59 SER A C 1
ATOM 449 O O . SER A 1 59 ? -0.614 19.297 14.969 1 85.88 59 SER A O 1
ATOM 451 N N . PHE A 1 60 ? 1.447 18.984 15.711 1 91.19 60 PHE A N 1
ATOM 452 C CA . PHE A 1 60 ? 1.421 17.531 15.844 1 91.19 60 PHE A CA 1
ATOM 453 C C . PHE A 1 60 ? 1.171 16.875 14.484 1 91.19 60 PHE A C 1
ATOM 455 O O . PHE A 1 60 ? 0.568 15.805 14.414 1 91.19 60 PHE A O 1
ATOM 462 N N . LEU A 1 61 ? 1.621 17.594 13.398 1 93.88 61 LEU A N 1
ATOM 463 C CA . LEU A 1 61 ? 1.592 17.062 12.039 1 93.88 61 LEU A CA 1
ATOM 464 C C . LEU A 1 61 ? 2.996 16.703 11.562 1 93.88 61 LEU A C 1
ATOM 466 O O . LEU A 1 61 ? 3.949 17.453 11.812 1 93.88 61 LEU A O 1
ATOM 470 N N . ILE A 1 62 ? 3.086 15.562 10.992 1 96.69 62 ILE A N 1
ATOM 471 C CA . ILE A 1 62 ? 4.332 15.133 10.375 1 96.69 62 ILE A CA 1
ATOM 472 C C . ILE A 1 62 ? 4.094 14.812 8.898 1 96.69 62 ILE A C 1
ATOM 474 O O . ILE A 1 62 ? 3.143 14.109 8.562 1 96.69 62 ILE A O 1
ATOM 478 N N . GLY A 1 63 ? 4.859 15.414 8.031 1 96.94 63 GLY A N 1
ATOM 479 C CA . GLY A 1 63 ? 4.82 15.07 6.621 1 96.94 63 GLY A CA 1
ATOM 480 C C . GLY A 1 63 ? 5.672 13.859 6.273 1 96.94 63 GLY A C 1
ATOM 481 O O . GLY A 1 63 ? 6.777 13.703 6.793 1 96.94 63 GLY A O 1
ATOM 482 N N . VAL A 1 64 ? 5.141 13 5.484 1 97.56 64 VAL A N 1
ATOM 483 C CA . VAL A 1 64 ? 5.875 11.844 4.969 1 97.56 64 VAL A CA 1
ATOM 484 C C . VAL A 1 64 ? 5.914 11.898 3.443 1 97.56 64 VAL A C 1
ATOM 486 O O . VAL A 1 64 ? 4.871 11.82 2.787 1 97.56 64 VAL A O 1
ATOM 489 N N . ILE A 1 65 ? 7.098 12.016 2.875 1 95.56 65 ILE A N 1
ATOM 490 C CA . ILE A 1 65 ? 7.281 12.078 1.429 1 95.56 65 ILE A CA 1
ATOM 491 C C . ILE A 1 65 ? 7.844 10.75 0.923 1 95.56 65 ILE A C 1
ATOM 493 O O . ILE A 1 65 ? 8.914 10.32 1.356 1 95.56 65 ILE A O 1
ATOM 497 N N . VAL A 1 66 ? 7.121 10.109 0.051 1 94.94 66 VAL A N 1
ATOM 498 C CA . VAL A 1 66 ? 7.539 8.828 -0.514 1 94.94 66 VAL A CA 1
ATOM 499 C C . VAL A 1 66 ? 7.516 8.906 -2.039 1 94.94 66 VAL A C 1
ATOM 501 O O . VAL A 1 66 ? 6.805 9.734 -2.615 1 94.94 66 VAL A O 1
ATOM 504 N N . PRO A 1 67 ? 8.227 8.008 -2.697 1 92.5 67 PRO A N 1
ATOM 505 C CA . PRO A 1 67 ? 8.125 7.961 -4.16 1 92.5 67 PRO A CA 1
ATOM 506 C C . PRO A 1 67 ? 6.738 7.535 -4.637 1 92.5 67 PRO A C 1
ATOM 508 O O . PRO A 1 67 ? 6.211 8.109 -5.594 1 92.5 67 PRO A O 1
ATOM 511 N N . ASP A 1 68 ? 6.207 6.531 -4.02 1 94.44 68 ASP A N 1
ATOM 512 C CA . ASP A 1 68 ? 4.902 5.969 -4.363 1 94.44 68 ASP A CA 1
ATOM 513 C C . ASP A 1 68 ? 4.27 5.281 -3.154 1 94.44 68 ASP A C 1
ATOM 515 O O . ASP A 1 68 ? 4.727 4.215 -2.732 1 94.44 68 ASP A O 1
ATOM 519 N N . SER A 1 69 ? 3.199 5.859 -2.686 1 95.88 69 SER A N 1
ATOM 520 C CA . SER A 1 69 ? 2.58 5.348 -1.468 1 95.88 69 SER A CA 1
ATOM 521 C C . SER A 1 69 ? 1.889 4.012 -1.718 1 95.88 69 SER A C 1
ATOM 523 O O . SER A 1 69 ? 1.526 3.309 -0.772 1 95.88 69 SER A O 1
ATOM 525 N N . ALA A 1 70 ? 1.737 3.637 -3.008 1 95.94 70 ALA A N 1
ATOM 526 C CA . ALA A 1 70 ? 1.08 2.371 -3.324 1 95.94 70 ALA A CA 1
ATOM 527 C C . ALA A 1 70 ? 2.098 1.242 -3.449 1 95.94 70 ALA A C 1
ATOM 529 O O . ALA A 1 70 ? 1.725 0.07 -3.547 1 95.94 70 ALA A O 1
ATOM 530 N N . HIS A 1 71 ? 3.375 1.6 -3.521 1 95.38 71 HIS A N 1
ATOM 531 C CA . HIS A 1 71 ? 4.402 0.561 -3.514 1 95.38 71 HIS A CA 1
ATOM 532 C C . HIS A 1 71 ? 4.34 -0.261 -2.23 1 95.38 71 HIS A C 1
ATOM 534 O O . HIS A 1 71 ? 4.223 0.295 -1.136 1 95.38 71 HIS A O 1
ATOM 540 N N . PRO A 1 72 ? 4.445 -1.585 -2.344 1 96.81 72 PRO A N 1
ATOM 541 C CA . PRO A 1 72 ? 4.203 -2.43 -1.172 1 96.81 72 PRO A CA 1
ATOM 542 C C . PRO A 1 72 ? 5.152 -2.119 -0.016 1 96.81 72 PRO A C 1
ATOM 544 O O . PRO A 1 72 ? 4.77 -2.246 1.15 1 96.81 72 PRO A O 1
ATOM 547 N N . PHE A 1 73 ? 6.379 -1.719 -0.268 1 96.62 73 PHE A N 1
ATOM 548 C CA . PHE A 1 73 ? 7.312 -1.372 0.795 1 96.62 73 PHE A CA 1
ATOM 549 C C . PHE A 1 73 ? 6.879 -0.097 1.507 1 96.62 73 PHE A C 1
ATOM 551 O O . PHE A 1 73 ? 6.797 -0.063 2.736 1 96.62 73 PHE A O 1
ATOM 558 N N . PHE A 1 74 ? 6.539 0.852 0.757 1 96.69 74 PHE A N 1
ATOM 559 C CA . PHE A 1 74 ? 6.254 2.164 1.325 1 96.69 74 PHE A CA 1
ATOM 560 C C . PHE A 1 74 ? 4.867 2.191 1.96 1 96.69 74 PHE A C 1
ATOM 562 O O . PHE A 1 74 ? 4.648 2.883 2.957 1 96.69 74 PHE A O 1
ATOM 569 N N . SER A 1 75 ? 3.928 1.483 1.391 1 97.69 75 SER A N 1
ATOM 570 C CA . SER A 1 75 ? 2.609 1.426 2.014 1 97.69 75 SER A CA 1
ATOM 571 C C . SER A 1 75 ? 2.684 0.814 3.408 1 97.69 75 SER A C 1
ATOM 573 O O . SER A 1 75 ? 2.02 1.284 4.336 1 97.69 75 SER A O 1
ATOM 575 N N . GLU A 1 76 ? 3.51 -0.191 3.57 1 97.5 76 GLU A N 1
ATOM 576 C CA . GLU A 1 76 ? 3.721 -0.789 4.887 1 97.5 76 GLU A CA 1
ATOM 577 C C . GLU A 1 76 ? 4.434 0.18 5.824 1 97.5 76 GLU A C 1
ATOM 579 O O . GLU A 1 76 ? 4.074 0.293 6.996 1 97.5 76 GLU A O 1
ATOM 584 N N . LEU A 1 77 ? 5.438 0.772 5.258 1 98.19 77 LEU A N 1
ATOM 585 C CA . LEU A 1 77 ? 6.18 1.739 6.055 1 98.19 77 LEU A CA 1
ATOM 586 C C . LEU A 1 77 ? 5.262 2.846 6.562 1 98.19 77 LEU A C 1
ATOM 588 O O . LEU A 1 77 ? 5.289 3.188 7.746 1 98.19 77 LEU A O 1
ATOM 592 N N . ILE A 1 78 ? 4.449 3.367 5.691 1 98.06 78 ILE A N 1
ATOM 593 C CA . ILE A 1 78 ? 3.51 4.43 6.027 1 98.06 78 ILE A CA 1
ATOM 594 C C . ILE A 1 78 ? 2.555 3.947 7.117 1 98.06 78 ILE A C 1
ATOM 596 O O . ILE A 1 78 ? 2.26 4.684 8.062 1 98.06 78 ILE A O 1
ATOM 600 N N . LYS A 1 79 ? 2.094 2.746 6.992 1 98 79 LYS A N 1
ATOM 601 C CA . LYS A 1 79 ? 1.201 2.178 7.996 1 98 79 LYS A CA 1
ATOM 602 C C . LYS A 1 79 ? 1.85 2.189 9.375 1 98 79 LYS A C 1
ATOM 604 O O . LYS A 1 79 ? 1.264 2.686 10.344 1 98 79 LYS A O 1
ATOM 609 N N . TYR A 1 80 ? 3.037 1.698 9.477 1 98.19 80 TYR A N 1
ATOM 610 C CA . TYR A 1 80 ? 3.707 1.597 10.766 1 98.19 80 TYR A CA 1
ATOM 611 C C . TYR A 1 80 ? 4.051 2.977 11.312 1 98.19 80 TYR A C 1
ATOM 613 O O . TYR A 1 80 ? 3.914 3.227 12.516 1 98.19 80 TYR A O 1
ATOM 621 N N . VAL A 1 81 ? 4.504 3.852 10.438 1 98.38 81 VAL A N 1
ATOM 622 C CA . VAL A 1 81 ? 4.773 5.223 10.859 1 98.38 81 VAL A CA 1
ATOM 623 C C . VAL A 1 81 ? 3.504 5.848 11.43 1 98.38 81 VAL A C 1
ATOM 625 O O . VAL A 1 81 ? 3.537 6.477 12.484 1 98.38 81 VAL A O 1
ATOM 628 N N . GLU A 1 82 ? 2.4 5.672 10.703 1 98.06 82 GLU A N 1
ATOM 629 C CA . GLU A 1 82 ? 1.13 6.242 11.133 1 98.06 82 GLU A CA 1
ATOM 630 C C . GLU A 1 82 ? 0.694 5.664 12.477 1 98.06 82 GLU A C 1
ATOM 632 O O . GLU A 1 82 ? 0.267 6.398 13.367 1 98.06 82 GLU A O 1
ATOM 637 N N . LEU A 1 83 ? 0.81 4.379 12.641 1 96.62 83 LEU A N 1
ATOM 638 C CA . LEU A 1 83 ? 0.392 3.725 13.875 1 96.62 83 LEU A CA 1
ATOM 639 C C . LEU A 1 83 ? 1.208 4.23 15.062 1 96.62 83 LEU A C 1
ATOM 641 O O . LEU A 1 83 ? 0.648 4.57 16.109 1 96.62 83 LEU A O 1
ATOM 645 N N . TYR A 1 84 ? 2.49 4.324 14.875 1 96.94 84 TYR A N 1
ATOM 646 C CA . TYR A 1 84 ? 3.359 4.773 15.953 1 96.94 84 TYR A CA 1
ATOM 647 C C . TYR A 1 84 ? 3.141 6.254 16.25 1 96.94 84 TYR A C 1
ATOM 649 O O . TYR A 1 84 ? 3.082 6.66 17.406 1 96.94 84 TYR A O 1
ATOM 657 N N . ALA A 1 85 ? 3.049 7.055 15.203 1 96.5 85 ALA A N 1
ATOM 658 C CA . ALA A 1 85 ? 2.818 8.492 15.359 1 96.5 85 ALA A CA 1
ATOM 659 C C . ALA A 1 85 ? 1.505 8.758 16.094 1 96.5 85 ALA A C 1
ATOM 661 O O . ALA A 1 85 ? 1.444 9.602 16.984 1 96.5 85 ALA A O 1
ATOM 662 N N . ASN A 1 86 ? 0.5 8.023 15.664 1 93.88 86 ASN A N 1
ATOM 663 C CA . ASN A 1 86 ? -0.812 8.195 16.281 1 93.88 86 ASN A CA 1
ATOM 664 C C . ASN A 1 86 ? -0.771 7.91 17.781 1 93.88 86 ASN A C 1
ATOM 666 O O . ASN A 1 86 ? -1.425 8.594 18.562 1 93.88 86 ASN A O 1
ATOM 670 N N . ASN A 1 87 ? -0.055 6.902 18.141 1 92.69 87 ASN A N 1
ATOM 671 C CA . ASN A 1 87 ? 0.102 6.555 19.562 1 92.69 87 ASN A CA 1
ATOM 672 C C . ASN A 1 87 ? 0.733 7.695 20.344 1 92.69 87 ASN A C 1
ATOM 674 O O . ASN A 1 87 ? 0.576 7.773 21.562 1 92.69 87 ASN A O 1
ATOM 678 N N . LEU A 1 88 ? 1.42 8.602 19.656 1 92.25 88 LEU A N 1
ATOM 679 C CA . LEU A 1 88 ? 2.092 9.727 20.297 1 92.25 88 LEU A CA 1
ATOM 680 C C . LEU A 1 88 ? 1.39 11.039 19.969 1 92.25 88 LEU A C 1
ATOM 682 O O . LEU A 1 88 ? 1.982 12.109 20.094 1 92.25 88 LEU A O 1
ATOM 686 N N . ASN A 1 89 ? 0.154 10.914 19.391 1 89.88 89 ASN A N 1
ATOM 687 C CA . ASN A 1 89 ? -0.763 12.016 19.125 1 89.88 89 ASN A CA 1
ATOM 688 C C . ASN A 1 89 ? -0.312 12.844 17.922 1 89.88 89 ASN A C 1
ATOM 690 O O . ASN A 1 89 ? -0.643 14.023 17.812 1 89.88 89 ASN A O 1
ATOM 694 N N . TYR A 1 90 ? 0.564 12.281 17.141 1 94.25 90 TYR A N 1
ATOM 695 C CA . TYR A 1 90 ? 0.938 12.914 15.875 1 94.25 90 TYR A CA 1
ATOM 696 C C . TYR A 1 90 ? 0.112 12.359 14.719 1 94.25 90 TYR A C 1
ATOM 698 O O . TYR A 1 90 ? -0.333 11.211 14.766 1 94.25 90 TYR A O 1
ATOM 706 N N . LYS A 1 91 ? -0.089 13.211 13.719 1 94.88 91 LYS A N 1
ATOM 707 C CA . LYS A 1 91 ? -0.812 12.836 12.508 1 94.88 91 LYS A CA 1
ATOM 708 C C . LYS A 1 91 ? 0.099 12.891 11.281 1 94.88 91 LYS A C 1
ATOM 710 O O . LYS A 1 91 ? 1.036 13.688 11.234 1 94.88 91 LYS A O 1
ATOM 715 N N . ILE A 1 92 ? -0.262 12.062 10.359 1 97.31 92 ILE A N 1
ATOM 716 C CA . ILE A 1 92 ? 0.645 11.906 9.227 1 97.31 92 ILE A CA 1
ATOM 717 C C . ILE A 1 92 ? -0.005 12.461 7.961 1 97.31 92 ILE A C 1
ATOM 719 O O . ILE A 1 92 ? -1.123 12.078 7.609 1 97.31 92 ILE A O 1
ATOM 723 N N . LEU A 1 93 ? 0.752 13.391 7.305 1 97.19 93 LEU A N 1
ATOM 724 C CA . LEU A 1 93 ? 0.424 13.852 5.961 1 97.19 93 LEU A CA 1
ATOM 725 C C . LEU A 1 93 ? 1.232 13.094 4.914 1 97.19 93 LEU A C 1
ATOM 727 O O . LEU A 1 93 ? 2.465 13.078 4.965 1 97.19 93 LEU A O 1
ATOM 731 N N . ILE A 1 94 ? 0.545 12.508 3.988 1 97.69 94 ILE A N 1
ATOM 732 C CA . ILE A 1 94 ? 1.241 11.688 3.002 1 97.69 94 ILE A CA 1
ATOM 733 C C . ILE A 1 94 ? 1.472 12.5 1.729 1 97.69 94 ILE A C 1
ATOM 735 O O . ILE A 1 94 ? 0.593 13.25 1.294 1 97.69 94 ILE A O 1
ATOM 739 N N . CYS A 1 95 ? 2.672 12.375 1.155 1 96.31 95 CYS A N 1
ATOM 740 C CA . CYS A 1 95 ? 3.062 13.062 -0.068 1 96.31 95 CYS A CA 1
ATOM 741 C C . CYS A 1 95 ? 3.721 12.102 -1.052 1 96.31 95 CYS A C 1
ATOM 743 O O . CYS A 1 95 ? 4.734 11.484 -0.735 1 96.31 95 CYS A O 1
ATOM 745 N N . ASN A 1 96 ? 3.154 12.031 -2.25 1 95.19 96 ASN A N 1
ATOM 746 C CA . ASN A 1 96 ? 3.715 11.203 -3.314 1 95.19 96 ASN A CA 1
ATOM 747 C C . ASN A 1 96 ? 4.582 12.023 -4.262 1 95.19 96 ASN A C 1
ATOM 749 O O . ASN A 1 96 ? 4.062 12.758 -5.105 1 95.19 96 ASN A O 1
ATOM 753 N N . SER A 1 97 ? 5.852 11.828 -4.176 1 90.75 97 SER A N 1
ATOM 754 C CA . SER A 1 97 ? 6.762 12.602 -5.02 1 90.75 97 SER A CA 1
ATOM 755 C C . SER A 1 97 ? 6.852 12.008 -6.422 1 90.75 97 SER A C 1
ATOM 757 O O . SER A 1 97 ? 7.242 12.695 -7.367 1 90.75 97 SER A O 1
ATOM 759 N N . LEU A 1 98 ? 6.562 10.719 -6.578 1 86.38 98 LEU A N 1
ATOM 760 C CA . LEU A 1 98 ? 6.621 9.977 -7.832 1 86.38 98 LEU A CA 1
ATOM 761 C C . LEU A 1 98 ? 8.008 10.078 -8.461 1 86.38 98 LEU A C 1
ATOM 763 O O . LEU A 1 98 ? 8.133 10.203 -9.68 1 86.38 98 LEU A O 1
ATOM 767 N N . GLY A 1 99 ? 8.992 10.234 -7.531 1 80.56 99 GLY A N 1
ATOM 768 C CA . GLY A 1 99 ? 10.375 10.281 -7.984 1 80.56 99 GLY A CA 1
ATOM 769 C C . GLY A 1 99 ? 10.734 11.586 -8.672 1 80.56 99 GLY A C 1
ATOM 770 O O . GLY A 1 99 ? 11.727 11.648 -9.398 1 80.56 99 GLY A O 1
ATOM 771 N N . ASP A 1 100 ? 9.961 12.586 -8.5 1 85.38 100 ASP A N 1
ATOM 772 C CA . ASP A 1 100 ? 10.164 13.891 -9.125 1 85.38 100 ASP A CA 1
ATOM 773 C C . ASP A 1 100 ? 10.727 14.891 -8.125 1 85.38 100 ASP A C 1
ATOM 775 O O . ASP A 1 100 ? 10.039 15.297 -7.188 1 85.38 100 ASP A O 1
ATOM 779 N N . GLY A 1 101 ? 11.891 15.344 -8.398 1 83.38 101 GLY A N 1
ATOM 780 C CA . GLY A 1 101 ? 12.562 16.266 -7.5 1 83.38 101 GLY A CA 1
ATOM 781 C C . GLY A 1 101 ? 11.805 17.562 -7.301 1 83.38 101 GLY A C 1
ATOM 782 O O . GLY A 1 101 ? 11.758 18.109 -6.191 1 83.38 101 GLY A O 1
ATOM 783 N N . ASP A 1 102 ? 11.289 18.078 -8.383 1 84.5 102 ASP A N 1
ATOM 784 C CA . ASP A 1 102 ? 10.516 19.312 -8.289 1 84.5 102 ASP A CA 1
ATOM 785 C C . ASP A 1 102 ? 9.281 19.125 -7.406 1 84.5 102 ASP A C 1
ATOM 787 O O . ASP A 1 102 ? 8.93 20 -6.625 1 84.5 102 ASP A O 1
ATOM 791 N N . LYS A 1 103 ? 8.742 18.062 -7.57 1 88 103 LYS A N 1
ATOM 792 C CA . LYS A 1 103 ? 7.57 17.766 -6.754 1 88 103 LYS A CA 1
ATOM 793 C C . LYS A 1 103 ? 7.941 17.641 -5.281 1 88 103 LYS A C 1
ATOM 795 O O . LYS A 1 103 ? 7.199 18.094 -4.406 1 88 103 LYS A O 1
ATOM 800 N N . GLU A 1 104 ? 9.078 17.031 -5.023 1 88.5 104 GLU A N 1
ATOM 801 C CA . GLU A 1 104 ? 9.562 16.922 -3.65 1 88.5 104 GLU A CA 1
ATOM 802 C C . GLU A 1 104 ? 9.766 18.281 -3.014 1 88.5 104 GLU A C 1
ATOM 804 O O . GLU A 1 104 ? 9.344 18.516 -1.88 1 88.5 104 GLU A O 1
ATOM 809 N N . ALA A 1 105 ? 10.375 19.125 -3.777 1 84.62 105 ALA A N 1
ATOM 810 C CA . ALA A 1 105 ? 10.609 20.484 -3.287 1 84.62 105 ALA A CA 1
ATOM 811 C C . ALA A 1 105 ? 9.297 21.203 -3 1 84.62 105 ALA A C 1
ATOM 813 O O . ALA A 1 105 ? 9.172 21.891 -1.989 1 84.62 105 ALA A O 1
ATOM 814 N N . LYS A 1 106 ? 8.398 21 -3.869 1 86.56 106 LYS A N 1
ATOM 815 C CA . LYS A 1 106 ? 7.082 21.609 -3.693 1 86.56 106 LYS A CA 1
ATOM 816 C C . LYS A 1 106 ? 6.395 21.078 -2.438 1 86.56 106 LYS A C 1
ATOM 818 O O . LYS A 1 106 ? 5.75 21.844 -1.71 1 86.56 106 LYS A O 1
ATOM 823 N N . TYR A 1 107 ? 6.578 19.812 -2.205 1 89.5 107 TYR A N 1
ATOM 824 C CA . TYR A 1 107 ? 5.98 19.219 -1.017 1 89.5 107 TYR A CA 1
ATOM 825 C C . TYR A 1 107 ? 6.625 19.766 0.252 1 89.5 107 TYR A C 1
ATOM 827 O O . TYR A 1 107 ? 5.93 20.047 1.231 1 89.5 107 TYR A O 1
ATOM 835 N N . ILE A 1 108 ? 7.871 19.875 0.224 1 86.56 108 ILE A N 1
ATOM 836 C CA . ILE A 1 108 ? 8.57 20.406 1.385 1 86.56 108 ILE A CA 1
ATOM 837 C C . ILE A 1 108 ? 8.07 21.812 1.691 1 86.56 108 ILE A C 1
ATOM 839 O O . ILE A 1 108 ? 7.754 22.141 2.842 1 86.56 108 ILE A O 1
ATOM 843 N N . SER A 1 109 ? 7.973 22.609 0.661 1 83.75 109 SER A N 1
ATOM 844 C CA . SER A 1 109 ? 7.473 23.969 0.811 1 83.75 109 SER A CA 1
ATOM 845 C C . SER A 1 109 ? 6.043 23.969 1.335 1 83.75 109 SER A C 1
ATOM 847 O O . SER A 1 109 ? 5.715 24.734 2.254 1 83.75 109 SER A O 1
ATOM 849 N N . MET A 1 110 ? 5.254 23.141 0.789 1 85.38 110 MET A N 1
ATOM 850 C CA . MET A 1 110 ? 3.855 23.031 1.195 1 85.38 110 MET A CA 1
ATOM 851 C C . MET A 1 110 ? 3.742 22.625 2.658 1 85.38 110 MET A C 1
ATOM 853 O O . MET A 1 110 ? 2.971 23.203 3.418 1 85.38 110 MET A O 1
ATOM 857 N N . LEU A 1 111 ? 4.504 21.672 3.074 1 88.06 111 LEU A N 1
ATOM 858 C CA . LEU A 1 111 ? 4.48 21.156 4.441 1 88.06 111 LEU A CA 1
ATOM 859 C C . LEU A 1 111 ? 4.922 22.234 5.43 1 88.06 111 LEU A C 1
ATOM 861 O O . LEU A 1 111 ? 4.312 22.391 6.488 1 88.06 111 LEU A O 1
ATOM 865 N N . ARG A 1 112 ? 5.859 22.938 5.051 1 81.06 112 ARG A N 1
ATOM 866 C CA . ARG A 1 112 ? 6.344 24.031 5.898 1 81.06 112 ARG A CA 1
ATOM 867 C C . ARG A 1 112 ? 5.293 25.125 6.035 1 81.06 112 ARG A C 1
ATOM 869 O O . ARG A 1 112 ? 5.059 25.625 7.133 1 81.06 112 ARG A O 1
ATOM 876 N N . GLN A 1 113 ? 4.723 25.391 4.941 1 76.94 113 GLN A N 1
ATOM 877 C CA . GLN A 1 113 ? 3.693 26.422 4.926 1 76.94 113 GLN A CA 1
ATOM 878 C C . GLN A 1 113 ? 2.492 26 5.773 1 76.94 113 GLN A C 1
ATOM 880 O O . GLN A 1 113 ? 1.774 26.859 6.301 1 76.94 113 GLN A O 1
ATOM 885 N N . ASN A 1 114 ? 2.387 24.75 5.91 1 80.12 114 ASN A N 1
ATOM 886 C CA . ASN A 1 114 ? 1.253 24.234 6.676 1 80.12 114 ASN A CA 1
ATOM 887 C C . ASN A 1 114 ? 1.654 23.891 8.102 1 80.12 114 ASN A C 1
ATOM 889 O O . ASN A 1 114 ? 0.926 23.172 8.797 1 80.12 114 ASN A O 1
ATOM 893 N N . ARG A 1 115 ? 2.846 24.234 8.484 1 80.56 115 ARG A N 1
ATOM 894 C CA . ARG A 1 115 ? 3.357 24.203 9.852 1 80.56 115 ARG A CA 1
ATOM 895 C C . ARG A 1 115 ? 3.41 22.781 10.383 1 80.56 115 ARG A C 1
ATOM 897 O O . ARG A 1 115 ? 3.006 22.516 11.523 1 80.56 115 ARG A O 1
ATOM 904 N N . VAL A 1 116 ? 3.801 21.891 9.523 1 90.06 116 VAL A N 1
ATOM 905 C CA . VAL A 1 116 ? 4.094 20.578 10.07 1 90.06 116 VAL A CA 1
ATOM 906 C C . VAL A 1 116 ? 5.27 20.672 11.039 1 90.06 116 VAL A C 1
ATOM 908 O O . VAL A 1 116 ? 6.125 21.547 10.898 1 90.06 116 VAL A O 1
ATOM 911 N N . ASP A 1 117 ? 5.258 19.797 11.977 1 92.25 117 ASP A N 1
ATOM 912 C CA . ASP A 1 117 ? 6.305 19.844 12.992 1 92.25 117 ASP A CA 1
ATOM 913 C C . ASP A 1 117 ? 7.582 19.156 12.5 1 92.25 117 ASP A C 1
ATOM 915 O O . ASP A 1 117 ? 8.672 19.422 13.016 1 92.25 117 ASP A O 1
ATOM 919 N N . GLY A 1 118 ? 7.496 18.312 11.562 1 93.88 118 GLY A N 1
ATOM 920 C CA . GLY A 1 118 ? 8.641 17.594 11.016 1 93.88 118 GLY A CA 1
ATOM 921 C C . GLY A 1 118 ? 8.32 16.844 9.742 1 93.88 118 GLY A C 1
ATOM 922 O O . GLY A 1 118 ? 7.148 16.719 9.359 1 93.88 118 GLY A O 1
ATOM 923 N N . ILE A 1 119 ? 9.406 16.359 9.078 1 94.44 119 ILE A N 1
ATOM 924 C CA . ILE A 1 119 ? 9.242 15.656 7.816 1 94.44 119 ILE A CA 1
ATOM 925 C C . ILE A 1 119 ? 10.047 14.359 7.84 1 94.44 119 ILE A C 1
ATOM 927 O O . ILE A 1 119 ? 11.211 14.352 8.266 1 94.44 119 ILE A O 1
ATOM 931 N N . ILE A 1 120 ? 9.398 13.289 7.492 1 96.38 120 ILE A N 1
ATOM 932 C CA . ILE A 1 120 ? 10.086 12.047 7.16 1 96.38 120 ILE A CA 1
ATOM 933 C C . ILE A 1 120 ? 10.281 11.953 5.648 1 96.38 120 ILE A C 1
ATOM 935 O O . ILE A 1 120 ? 9.312 11.883 4.891 1 96.38 120 ILE A O 1
ATOM 939 N N . MET A 1 121 ? 11.531 11.867 5.254 1 92.75 121 MET A N 1
ATOM 940 C CA . MET A 1 121 ? 11.883 11.875 3.836 1 92.75 121 MET A CA 1
ATOM 941 C C . MET A 1 121 ? 12.297 10.484 3.367 1 92.75 121 MET A C 1
ATOM 943 O O . MET A 1 121 ? 13.352 9.984 3.756 1 92.75 121 MET A O 1
ATOM 947 N N . CYS A 1 122 ? 11.43 9.859 2.512 1 90.81 122 CYS A N 1
ATOM 948 C CA . CYS A 1 122 ? 11.734 8.547 1.968 1 90.81 122 CYS A CA 1
ATOM 949 C C . CYS A 1 122 ? 12.055 8.633 0.481 1 90.81 122 CYS A C 1
ATOM 951 O O . CYS A 1 122 ? 12.07 7.613 -0.216 1 90.81 122 CYS A O 1
ATOM 953 N N . SER A 1 123 ? 12.25 9.789 -0.114 1 76.94 123 SER A N 1
ATOM 954 C CA . SER A 1 123 ? 12.531 9.953 -1.537 1 76.94 123 SER A CA 1
ATOM 955 C C . SER A 1 123 ? 13.945 10.469 -1.767 1 76.94 123 SER A C 1
ATOM 957 O O . SER A 1 123 ? 14.547 11.07 -0.873 1 76.94 123 SER A O 1
ATOM 959 N N . HIS A 1 124 ? 14.5 10.117 -2.934 1 64.44 124 HIS A N 1
ATOM 960 C CA . HIS A 1 124 ? 15.945 10.203 -3.111 1 64.44 124 HIS A CA 1
ATOM 961 C C . HIS A 1 124 ? 16.312 11.211 -4.191 1 64.44 124 HIS A C 1
ATOM 963 O O . HIS A 1 124 ? 17.422 11.203 -4.711 1 64.44 124 HIS A O 1
ATOM 969 N N . THR A 1 125 ? 15.406 12.008 -4.551 1 64.69 125 THR A N 1
ATOM 970 C CA . THR A 1 125 ? 15.75 12.734 -5.773 1 64.69 125 THR A CA 1
ATOM 971 C C . THR A 1 125 ? 16.219 14.148 -5.453 1 64.69 125 THR A C 1
ATOM 973 O O . THR A 1 125 ? 16.812 14.82 -6.305 1 64.69 125 THR A O 1
ATOM 976 N N . LEU A 1 126 ? 15.906 14.633 -4.336 1 61.28 126 LEU A N 1
ATOM 977 C CA . LEU A 1 126 ? 16.125 16.062 -4.113 1 61.28 126 LEU A CA 1
ATOM 978 C C . LEU A 1 126 ? 17.609 16.359 -3.932 1 61.28 126 LEU A C 1
ATOM 980 O O . LEU A 1 126 ? 18.344 15.555 -3.344 1 61.28 126 LEU A O 1
ATOM 984 N N . ASP A 1 127 ? 17.844 17.422 -4.609 1 60.69 127 ASP A N 1
ATOM 985 C CA . ASP A 1 127 ? 19.141 18.047 -4.387 1 60.69 127 ASP A CA 1
ATOM 986 C C . ASP A 1 127 ? 19.281 18.531 -2.949 1 60.69 127 ASP A C 1
ATOM 988 O O . ASP A 1 127 ? 18.359 19.141 -2.402 1 60.69 127 ASP A O 1
ATOM 992 N N . ILE A 1 128 ? 20.281 18.156 -2.174 1 59.81 128 ILE A N 1
ATOM 993 C CA . ILE A 1 128 ? 20.672 18.297 -0.777 1 59.81 128 ILE A CA 1
ATOM 994 C C . ILE A 1 128 ? 20.625 19.781 -0.377 1 59.81 128 ILE A C 1
ATOM 996 O O . ILE A 1 128 ? 20.25 20.109 0.753 1 59.81 128 ILE A O 1
ATOM 1000 N N . GLU A 1 129 ? 20.828 20.594 -1.377 1 59.91 129 GLU A N 1
ATOM 1001 C CA . GLU A 1 129 ? 21 21.984 -0.993 1 59.91 129 GLU A CA 1
ATOM 1002 C C . GLU A 1 129 ? 19.719 22.594 -0.46 1 59.91 129 GLU A C 1
ATOM 1004 O O . GLU A 1 129 ? 19.734 23.469 0.409 1 59.91 129 GLU A O 1
ATOM 1009 N N . GLU A 1 130 ? 18.688 22.062 -0.859 1 58.97 130 GLU A N 1
ATOM 1010 C CA . GLU A 1 130 ? 17.391 22.594 -0.435 1 58.97 130 GLU A CA 1
ATOM 1011 C C . GLU A 1 130 ? 17.094 22.234 1.016 1 58.97 130 GLU A C 1
ATOM 1013 O O . GLU A 1 130 ? 16.391 22.953 1.712 1 58.97 130 GLU A O 1
ATOM 1018 N N . TYR A 1 131 ? 17.781 21.188 1.48 1 60.91 131 TYR A N 1
ATOM 1019 C CA . TYR A 1 131 ? 17.516 20.703 2.83 1 60.91 131 TYR A CA 1
ATOM 1020 C C . TYR A 1 131 ? 18.406 21.391 3.848 1 60.91 131 TYR A C 1
ATOM 1022 O O . TYR A 1 131 ? 18.062 21.5 5.023 1 60.91 131 TYR A O 1
ATOM 1030 N N . LYS A 1 132 ? 19.516 21.734 3.383 1 57.75 132 LYS A N 1
ATOM 1031 C CA . LYS A 1 132 ? 20.562 22.219 4.277 1 57.75 132 LYS A CA 1
ATOM 1032 C C . LYS A 1 132 ? 20.094 23.484 5.016 1 57.75 132 LYS A C 1
ATOM 1034 O O . LYS A 1 132 ? 20.562 23.75 6.125 1 57.75 132 LYS A O 1
ATOM 1039 N N . LYS A 1 133 ? 19.25 24.125 4.395 1 55.59 133 LYS A N 1
ATOM 1040 C CA . LYS A 1 133 ? 18.875 25.406 5.012 1 55.59 133 LYS A CA 1
ATOM 1041 C C . LYS A 1 133 ? 17.656 25.234 5.914 1 55.59 133 LYS A C 1
ATOM 1043 O O . LYS A 1 133 ? 17.125 26.234 6.422 1 55.59 133 LYS A O 1
ATOM 1048 N N . LEU A 1 134 ? 17.422 23.938 6.09 1 56.94 134 LEU A N 1
ATOM 1049 C CA . LEU A 1 134 ? 16.141 23.781 6.777 1 56.94 134 LEU A CA 1
ATOM 1050 C C . LEU A 1 134 ? 16.344 23.766 8.289 1 56.94 134 LEU A C 1
ATOM 1052 O O . LEU A 1 134 ? 17.078 22.922 8.812 1 56.94 134 LEU A O 1
ATOM 1056 N N . ASN A 1 135 ? 16.234 24.797 8.992 1 66.44 135 ASN A N 1
ATOM 1057 C CA . ASN A 1 135 ? 16.062 24.766 10.445 1 66.44 135 ASN A CA 1
ATOM 1058 C C . ASN A 1 135 ? 14.719 24.156 10.828 1 66.44 135 ASN A C 1
ATOM 1060 O O . ASN A 1 135 ? 13.922 24.797 11.508 1 66.44 135 ASN A O 1
ATOM 1064 N N . PHE A 1 136 ? 14.492 22.984 10.344 1 80.06 136 PHE A N 1
ATOM 1065 C CA . PHE A 1 136 ? 13.242 22.234 10.453 1 80.06 136 PHE A CA 1
ATOM 1066 C C . PHE A 1 136 ? 13.508 20.75 10.641 1 80.06 136 PHE A C 1
ATOM 1068 O O . PHE A 1 136 ? 14.422 20.203 10.023 1 80.06 136 PHE A O 1
ATOM 1075 N N . PRO A 1 137 ? 12.883 20.047 11.672 1 90.94 137 PRO A N 1
ATOM 1076 C CA . PRO A 1 137 ? 13.156 18.625 11.914 1 90.94 137 PRO A CA 1
ATOM 1077 C C . PRO A 1 137 ? 12.906 17.766 10.688 1 90.94 137 PRO A C 1
ATOM 1079 O O . PRO A 1 137 ? 11.805 17.766 10.133 1 90.94 137 PRO A O 1
ATOM 1082 N N . VAL A 1 138 ? 13.969 17.062 10.266 1 92.06 138 VAL A N 1
ATOM 1083 C CA . VAL A 1 138 ? 13.891 16.141 9.133 1 92.06 138 VAL A CA 1
ATOM 1084 C C . VAL A 1 138 ? 14.641 14.852 9.461 1 92.06 138 VAL A C 1
ATOM 1086 O O . VAL A 1 138 ? 15.719 14.891 10.055 1 92.06 138 VAL A O 1
ATOM 1089 N N . VAL A 1 139 ? 14.07 13.773 9.172 1 93.75 139 VAL A N 1
ATOM 1090 C CA . VAL A 1 139 ? 14.766 12.492 9.195 1 93.75 139 VAL A CA 1
ATOM 1091 C C . VAL A 1 139 ? 14.609 11.797 7.84 1 93.75 139 VAL A C 1
ATOM 1093 O O . VAL A 1 139 ? 13.555 11.875 7.211 1 93.75 139 VAL A O 1
ATOM 1096 N N . SER A 1 140 ? 15.648 11.203 7.391 1 92.88 140 SER A N 1
ATOM 1097 C CA . SER A 1 140 ? 15.625 10.57 6.078 1 92.88 140 SER A CA 1
ATOM 1098 C C . SER A 1 140 ? 15.656 9.047 6.203 1 92.88 140 SER A C 1
ATOM 1100 O O . SER A 1 140 ? 16.234 8.508 7.148 1 92.88 140 SER A O 1
ATOM 1102 N N . PHE A 1 141 ? 14.984 8.43 5.27 1 95.19 141 PHE A N 1
ATOM 1103 C CA . PHE A 1 141 ? 15.094 6.98 5.133 1 95.19 141 PHE A CA 1
ATOM 1104 C C . PHE A 1 141 ? 16.016 6.617 3.979 1 95.19 141 PHE A C 1
ATOM 1106 O O . PHE A 1 141 ? 15.812 7.051 2.844 1 95.19 141 PHE A O 1
ATOM 1113 N N . ASP A 1 142 ? 17.031 5.891 4.258 1 91.94 142 ASP A N 1
ATOM 1114 C CA . ASP A 1 142 ? 17.906 5.203 3.314 1 91.94 142 ASP A CA 1
ATOM 1115 C C . ASP A 1 142 ? 18.703 6.199 2.475 1 91.94 142 ASP A C 1
ATOM 1117 O O . ASP A 1 142 ? 19.062 5.91 1.331 1 91.94 142 ASP A O 1
ATOM 1121 N N . ARG A 1 143 ? 18.875 7.363 3.029 1 88.19 143 ARG A N 1
ATOM 1122 C CA . ARG A 1 143 ? 19.672 8.375 2.338 1 88.19 143 ARG A CA 1
ATOM 1123 C C . ARG A 1 143 ? 20.453 9.227 3.328 1 88.19 143 ARG A C 1
ATOM 1125 O O . ARG A 1 143 ? 19.969 9.539 4.414 1 88.19 143 ARG A O 1
ATOM 1132 N N . VAL A 1 144 ? 21.594 9.547 2.875 1 86.88 144 VAL A N 1
ATOM 1133 C CA . VAL A 1 144 ? 22.391 10.539 3.6 1 86.88 144 VAL A CA 1
ATOM 1134 C C . VAL A 1 144 ? 22.234 11.906 2.926 1 86.88 144 VAL A C 1
ATOM 1136 O O . VAL A 1 144 ? 22.812 12.141 1.857 1 86.88 144 VAL A O 1
ATOM 1139 N N . ILE A 1 145 ? 21.5 12.711 3.516 1 81.69 145 ILE A N 1
ATOM 1140 C CA . ILE A 1 145 ? 21.219 14.016 2.92 1 81.69 145 ILE A CA 1
ATOM 1141 C C . ILE A 1 145 ? 22.281 15.016 3.367 1 81.69 145 ILE A C 1
ATOM 1143 O O . ILE A 1 145 ? 22.828 15.758 2.549 1 81.69 145 ILE A O 1
ATOM 1147 N N . SER A 1 146 ? 22.5 15.086 4.621 1 80.38 146 SER A N 1
ATOM 1148 C CA . SER A 1 146 ? 23.5 15.961 5.238 1 80.38 146 SER A CA 1
ATOM 1149 C C . SER A 1 146 ? 23.922 15.438 6.609 1 80.38 146 SER A C 1
ATOM 1151 O O . SER A 1 146 ? 23.297 14.516 7.145 1 80.38 146 SER A O 1
ATOM 1153 N N . ASN A 1 147 ? 24.922 16.062 7.066 1 80.56 147 ASN A N 1
ATOM 1154 C CA . ASN A 1 147 ? 25.422 15.641 8.375 1 80.56 147 ASN A CA 1
ATOM 1155 C C . ASN A 1 147 ? 24.484 16.078 9.5 1 80.56 147 ASN A C 1
ATOM 1157 O O . ASN A 1 147 ? 24.578 15.578 10.617 1 80.56 147 ASN A O 1
ATOM 1161 N N . ASN A 1 148 ? 23.609 16.953 9.195 1 81.62 148 ASN A N 1
ATOM 1162 C CA . ASN A 1 148 ? 22.734 17.484 10.234 1 81.62 148 ASN A CA 1
ATOM 1163 C C . ASN A 1 148 ? 21.344 16.859 10.18 1 81.62 148 ASN A C 1
ATOM 1165 O O . ASN A 1 148 ? 20.484 17.203 10.977 1 81.62 148 ASN A O 1
ATOM 1169 N N . ILE A 1 149 ? 21.156 15.953 9.266 1 87.56 149 ILE A N 1
ATOM 1170 C CA . ILE A 1 149 ? 19.875 15.258 9.133 1 87.56 149 ILE A CA 1
ATOM 1171 C C . ILE A 1 149 ? 20.062 13.773 9.422 1 87.56 149 ILE A C 1
ATOM 1173 O O . ILE A 1 149 ? 20.75 13.07 8.672 1 87.56 149 ILE A O 1
ATOM 1177 N N . PRO A 1 150 ? 19.531 13.352 10.508 1 91.94 150 PRO A N 1
ATOM 1178 C CA . PRO A 1 150 ? 19.672 11.922 10.789 1 91.94 150 PRO A CA 1
ATOM 1179 C C . PRO A 1 150 ? 18.953 11.039 9.766 1 91.94 150 PRO A C 1
ATOM 1181 O O . PRO A 1 150 ? 18.031 11.5 9.102 1 91.94 150 PRO A O 1
ATOM 1184 N N . TYR A 1 151 ? 19.438 9.82 9.703 1 93.5 151 TYR A N 1
ATOM 1185 C CA . TYR A 1 151 ? 18.781 8.867 8.812 1 93.5 151 TYR A CA 1
ATOM 1186 C C . TYR A 1 151 ? 18.516 7.547 9.523 1 93.5 151 TYR A C 1
ATOM 1188 O O . TYR A 1 151 ? 19.125 7.262 10.562 1 93.5 151 TYR A O 1
ATOM 1196 N N . VAL A 1 152 ? 17.531 6.84 9.086 1 96.69 152 VAL A N 1
ATOM 1197 C CA . VAL A 1 152 ? 17.234 5.457 9.438 1 96.69 152 VAL A CA 1
ATOM 1198 C C . VAL A 1 152 ? 17.391 4.566 8.203 1 96.69 152 VAL A C 1
ATOM 1200 O O . VAL A 1 152 ? 16.984 4.949 7.102 1 96.69 152 VAL A O 1
ATOM 1203 N N . ALA A 1 153 ? 18.047 3.441 8.367 1 96.88 153 ALA A N 1
ATOM 1204 C CA . ALA A 1 153 ? 18.219 2.498 7.266 1 96.88 153 ALA A CA 1
ATOM 1205 C C . ALA A 1 153 ? 18.359 1.07 7.785 1 96.88 153 ALA A C 1
ATOM 1207 O O . ALA A 1 153 ? 18.484 0.851 8.992 1 96.88 153 ALA A O 1
ATOM 1208 N N . SER A 1 154 ? 18.172 0.162 6.922 1 97.38 154 SER A N 1
ATOM 1209 C CA . SER A 1 154 ? 18.625 -1.19 7.23 1 97.38 154 SER A CA 1
ATOM 1210 C C . SER A 1 154 ? 20.094 -1.376 6.871 1 97.38 154 SER A C 1
ATOM 1212 O O . SER A 1 154 ? 20.688 -0.534 6.195 1 97.38 154 SER A O 1
ATOM 1214 N N . ASP A 1 155 ? 20.734 -2.428 7.34 1 98 155 ASP A N 1
ATOM 1215 C CA . ASP A 1 155 ? 22.141 -2.691 7.055 1 98 155 ASP A CA 1
ATOM 1216 C C . ASP A 1 155 ? 22.328 -3.211 5.629 1 98 155 ASP A C 1
ATOM 1218 O O . ASP A 1 155 ? 22.484 -4.414 5.418 1 98 155 ASP A O 1
ATOM 1222 N N . ASN A 1 156 ? 22.359 -2.266 4.742 1 97.75 156 ASN A N 1
ATOM 1223 C CA . ASN A 1 156 ? 22.406 -2.586 3.32 1 97.75 156 ASN A CA 1
ATOM 1224 C C . ASN A 1 156 ? 23.703 -3.301 2.955 1 97.75 156 ASN A C 1
ATOM 1226 O O . ASN A 1 156 ? 23.703 -4.211 2.125 1 97.75 156 ASN A O 1
ATOM 1230 N N . TYR A 1 157 ? 24.781 -2.838 3.516 1 98 157 TYR A N 1
ATOM 1231 C CA . TYR A 1 157 ? 26.047 -3.492 3.225 1 98 157 TYR A CA 1
ATOM 1232 C C . TYR A 1 157 ? 26.031 -4.953 3.658 1 98 157 TYR A C 1
ATOM 1234 O O . TYR A 1 157 ? 26.328 -5.848 2.865 1 98 157 TYR A O 1
ATOM 1242 N N . ARG A 1 158 ? 25.625 -5.176 4.867 1 98.69 158 ARG A N 1
ATOM 1243 C CA . ARG A 1 158 ?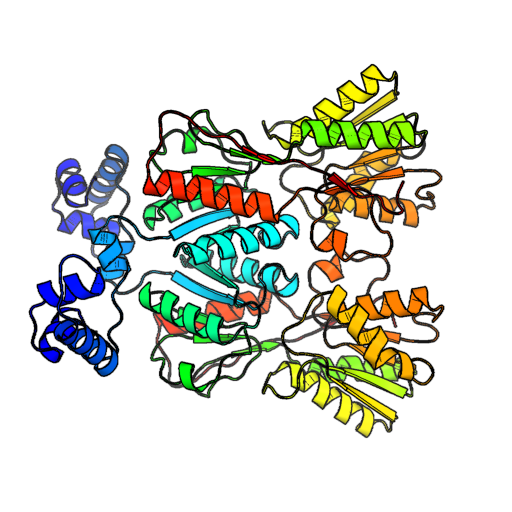 25.531 -6.543 5.375 1 98.69 158 ARG A CA 1
ATOM 1244 C C . ARG A 1 158 ? 24.547 -7.363 4.559 1 98.69 158 ARG A C 1
ATOM 1246 O O . ARG A 1 158 ? 24.766 -8.555 4.324 1 98.69 158 ARG A O 1
ATOM 1253 N N . GLY A 1 159 ? 23.453 -6.711 4.184 1 98.75 159 GLY A N 1
ATOM 1254 C CA . GLY A 1 159 ? 22.484 -7.391 3.336 1 98.75 159 GLY A CA 1
ATOM 1255 C C . GLY A 1 159 ? 23.062 -7.852 2.014 1 98.75 159 GLY A C 1
ATOM 1256 O O . GLY A 1 159 ? 22.797 -8.969 1.567 1 98.75 159 GLY A O 1
ATOM 1257 N N . GLY A 1 160 ? 23.844 -6.961 1.389 1 98.62 160 GLY A N 1
ATOM 1258 C CA . GLY A 1 160 ? 24.516 -7.34 0.156 1 98.62 160 GLY A CA 1
ATOM 1259 C C . GLY A 1 160 ? 25.516 -8.469 0.343 1 98.62 160 GLY A C 1
ATOM 1260 O O . GLY A 1 160 ? 25.625 -9.359 -0.503 1 98.62 160 GLY A O 1
ATOM 1261 N N . GLU A 1 161 ? 26.203 -8.406 1.462 1 98.81 161 GLU A N 1
ATOM 1262 C CA . GLU A 1 161 ? 27.172 -9.438 1.787 1 98.81 161 GLU A CA 1
ATOM 1263 C C . GLU A 1 161 ? 26.516 -10.797 1.965 1 98.81 161 GLU A C 1
ATOM 1265 O O . GLU A 1 161 ? 26.922 -11.781 1.354 1 98.81 161 GLU A O 1
ATOM 1270 N N . ILE A 1 162 ? 25.469 -10.836 2.746 1 98.88 162 ILE A N 1
ATOM 1271 C CA . ILE A 1 162 ? 24.766 -12.078 3.059 1 98.88 162 ILE A CA 1
ATOM 1272 C C . ILE A 1 162 ? 24.156 -12.664 1.787 1 98.88 162 ILE A C 1
ATOM 1274 O O . ILE A 1 162 ? 24.266 -13.859 1.529 1 98.88 162 ILE A O 1
ATOM 1278 N N . ALA A 1 163 ? 23.547 -11.805 0.984 1 98.88 163 ALA A N 1
ATOM 1279 C CA . ALA A 1 163 ? 22.922 -12.266 -0.252 1 98.88 163 ALA A CA 1
ATOM 1280 C C . ALA A 1 163 ? 23.938 -12.906 -1.187 1 98.88 163 ALA A C 1
ATOM 1282 O O . ALA A 1 163 ? 23.703 -13.984 -1.725 1 98.88 163 ALA A O 1
ATOM 1283 N N . THR A 1 164 ? 25.031 -12.25 -1.323 1 98.88 164 THR A N 1
ATOM 1284 C CA . THR A 1 164 ? 26.078 -12.711 -2.229 1 98.88 164 THR A CA 1
ATOM 1285 C C . THR A 1 164 ? 26.703 -14 -1.713 1 98.88 164 THR A C 1
ATOM 1287 O O . THR A 1 164 ? 26.875 -14.961 -2.463 1 98.88 164 THR A O 1
ATOM 1290 N N . GLU A 1 165 ? 27.047 -14.016 -0.459 1 98.88 165 GLU A N 1
ATOM 1291 C CA . GLU A 1 165 ? 27.641 -15.203 0.149 1 98.88 165 GLU A CA 1
ATOM 1292 C C . GLU A 1 165 ? 26.703 -16.406 0.05 1 98.88 165 GLU A C 1
ATOM 1294 O O . GLU A 1 165 ? 27.156 -17.531 -0.133 1 98.88 165 GLU A O 1
ATOM 1299 N N . TYR A 1 166 ? 25.438 -16.109 0.222 1 98.94 166 TYR A N 1
ATOM 1300 C CA . TYR A 1 166 ? 24.453 -17.188 0.144 1 98.94 166 TYR A CA 1
ATOM 1301 C C . TYR A 1 166 ? 24.438 -17.812 -1.247 1 98.94 166 TYR A C 1
ATOM 1303 O O . TYR A 1 166 ? 24.438 -19.031 -1.386 1 98.94 166 TYR A O 1
ATOM 1311 N N . LEU A 1 167 ? 24.453 -16.984 -2.289 1 98.88 167 LEU A N 1
ATOM 1312 C CA . LEU A 1 167 ? 24.516 -17.5 -3.656 1 98.88 167 LEU A CA 1
ATOM 1313 C C . LEU A 1 167 ? 25.766 -18.328 -3.873 1 98.88 167 LEU A C 1
ATOM 1315 O O . LEU A 1 167 ? 25.703 -19.406 -4.48 1 98.88 167 LEU A O 1
ATOM 1319 N N . ILE A 1 168 ? 26.875 -17.891 -3.361 1 98.81 168 ILE A N 1
ATOM 1320 C CA . ILE A 1 168 ? 28.141 -18.594 -3.49 1 98.81 168 ILE A CA 1
ATOM 1321 C C . ILE A 1 168 ? 28.062 -19.938 -2.76 1 98.81 168 ILE A C 1
ATOM 1323 O O . ILE A 1 168 ? 28.484 -20.969 -3.295 1 98.81 168 ILE A O 1
ATOM 1327 N N . SER A 1 169 ? 27.516 -19.875 -1.549 1 98.75 169 SER A N 1
ATOM 1328 C CA . SER A 1 169 ? 27.391 -21.078 -0.743 1 98.75 169 SER A CA 1
ATOM 1329 C C . SER A 1 169 ? 26.5 -22.109 -1.426 1 98.75 169 SER A C 1
ATOM 1331 O O . SER A 1 169 ? 26.641 -23.312 -1.177 1 98.75 169 SER A O 1
ATOM 1333 N N . LYS A 1 170 ? 25.625 -21.641 -2.336 1 98.62 170 LYS A N 1
ATOM 1334 C CA . LYS A 1 170 ? 24.719 -22.531 -3.064 1 98.62 170 LYS A CA 1
ATOM 1335 C C . LYS A 1 170 ? 25.359 -23.016 -4.363 1 98.62 170 LYS A C 1
ATOM 1337 O O . LYS A 1 170 ? 24.688 -23.672 -5.176 1 98.62 170 LYS A O 1
ATOM 1342 N N . GLY A 1 171 ? 26.625 -22.562 -4.609 1 98.38 171 GLY A N 1
ATOM 1343 C CA . GLY A 1 171 ? 27.391 -23.141 -5.695 1 98.38 171 GLY A CA 1
ATOM 1344 C C . GLY A 1 171 ? 27.484 -22.25 -6.914 1 98.38 171 GLY A C 1
ATOM 1345 O O . GLY A 1 171 ? 28.016 -22.641 -7.949 1 98.38 171 GLY A O 1
ATOM 1346 N N . CYS A 1 172 ? 26.953 -21.047 -6.84 1 98.75 172 CYS A N 1
ATOM 1347 C CA . CYS A 1 172 ? 27.031 -20.141 -7.977 1 98.75 172 CYS A CA 1
ATOM 1348 C C . CYS A 1 172 ? 28.469 -19.703 -8.234 1 98.75 172 CYS A C 1
ATOM 1350 O O . CYS A 1 172 ? 29.234 -19.469 -7.289 1 98.75 172 CYS A O 1
ATOM 1352 N N . LYS A 1 173 ? 28.828 -19.516 -9.477 1 98.12 173 LYS A N 1
ATOM 1353 C CA . LYS A 1 173 ? 30.203 -19.203 -9.852 1 98.12 173 LYS A CA 1
ATOM 1354 C C . LYS A 1 173 ? 30.266 -17.922 -10.68 1 98.12 173 LYS A C 1
ATOM 1356 O O . LYS A 1 173 ? 31.344 -17.328 -10.828 1 98.12 173 LYS A O 1
ATOM 1361 N N . ARG A 1 174 ? 29.234 -17.594 -11.297 1 98.5 174 ARG A N 1
ATOM 1362 C CA . ARG A 1 174 ? 29.109 -16.375 -12.086 1 98.5 174 ARG A CA 1
ATOM 1363 C C . ARG A 1 174 ? 27.875 -15.57 -11.648 1 98.5 174 ARG A C 1
ATOM 1365 O O . ARG A 1 174 ? 26.75 -15.953 -11.945 1 98.5 174 ARG A O 1
ATOM 1372 N N . LEU A 1 175 ? 28.141 -14.406 -11.023 1 98.88 175 LEU A N 1
ATOM 1373 C CA . LEU A 1 175 ? 27.062 -13.695 -10.359 1 98.88 175 LEU A CA 1
ATOM 1374 C C . LEU A 1 175 ? 26.781 -12.359 -11.047 1 98.88 175 LEU A C 1
ATOM 1376 O O . LEU A 1 175 ? 27.672 -11.789 -11.672 1 98.88 175 LEU A O 1
ATOM 1380 N N . LEU A 1 176 ? 25.562 -11.922 -11.008 1 98.88 176 LEU A N 1
ATOM 1381 C CA . LEU A 1 176 ? 25.125 -10.609 -11.484 1 98.88 176 LEU A CA 1
ATOM 1382 C C . LEU A 1 176 ? 24.297 -9.898 -10.43 1 98.88 176 LEU A C 1
ATOM 1384 O O . LEU A 1 176 ? 23.438 -10.516 -9.789 1 98.88 176 LEU A O 1
ATOM 1388 N N . HIS A 1 177 ? 24.625 -8.672 -10.203 1 98.62 177 HIS A N 1
ATOM 1389 C CA . HIS A 1 177 ? 23.797 -7.824 -9.336 1 98.62 177 HIS A CA 1
ATOM 1390 C C . HIS A 1 177 ? 23.062 -6.762 -10.141 1 98.62 177 HIS A C 1
ATOM 1392 O O . HIS A 1 177 ? 23.688 -6.023 -10.914 1 98.62 177 HIS A O 1
ATOM 1398 N N . ILE A 1 178 ? 21.734 -6.805 -10.016 1 97.06 178 ILE A N 1
ATOM 1399 C CA . ILE A 1 178 ? 20.922 -5.719 -10.555 1 97.06 178 ILE A CA 1
ATOM 1400 C C . ILE A 1 178 ? 20.734 -4.637 -9.492 1 97.06 178 ILE A C 1
ATOM 1402 O O . ILE A 1 178 ? 20.016 -4.836 -8.516 1 97.06 178 ILE A O 1
ATOM 1406 N N . SER A 1 179 ? 21.312 -3.508 -9.688 1 92.75 179 SER A N 1
ATOM 1407 C CA . SER A 1 179 ? 21.312 -2.436 -8.695 1 92.75 179 SER A CA 1
ATOM 1408 C C . SER A 1 179 ? 20.375 -1.307 -9.117 1 92.75 179 SER A C 1
ATOM 1410 O O . SER A 1 179 ? 19.891 -1.277 -10.25 1 92.75 179 SER A O 1
ATOM 1412 N N . GLY A 1 180 ? 19.984 -0.45 -8.109 1 85.56 180 GLY A N 1
ATOM 1413 C CA . GLY A 1 180 ? 19.406 0.841 -8.453 1 85.56 180 GLY A CA 1
ATOM 1414 C C . GLY A 1 180 ? 20.438 1.816 -9.008 1 85.56 180 GLY A C 1
ATOM 1415 O O . GLY A 1 180 ? 21.578 1.448 -9.25 1 85.56 180 GLY A O 1
ATOM 1416 N N . PRO A 1 181 ? 19.922 3.018 -9.148 1 78.19 181 PRO A N 1
ATOM 1417 C CA . PRO A 1 181 ? 20.844 4.02 -9.688 1 78.19 181 PRO A CA 1
ATOM 1418 C C . PRO A 1 181 ? 22 4.336 -8.742 1 78.19 181 PRO A C 1
ATOM 1420 O O . PRO A 1 181 ? 21.766 4.676 -7.574 1 78.19 181 PRO A O 1
ATOM 1423 N N . LEU A 1 182 ? 23.188 4.375 -9.203 1 75.19 182 LEU A N 1
ATOM 1424 C CA . LEU A 1 182 ? 24.391 4.543 -8.391 1 75.19 182 LEU A CA 1
ATOM 1425 C C . LEU A 1 182 ? 24.766 6.012 -8.297 1 75.19 182 LEU A C 1
ATOM 1427 O O . LEU A 1 182 ? 25.562 6.395 -7.438 1 75.19 182 LEU A O 1
ATOM 1431 N N . LYS A 1 183 ? 24.109 6.762 -9.133 1 72.12 183 LYS A N 1
ATOM 1432 C CA . LYS A 1 183 ? 24.469 8.172 -9.188 1 72.12 183 LYS A CA 1
ATOM 1433 C C . LYS A 1 183 ? 24.047 8.906 -7.918 1 72.12 183 LYS A C 1
ATOM 1435 O O . LYS A 1 183 ? 24.609 9.961 -7.59 1 72.12 183 LYS A O 1
ATOM 1440 N N . PHE A 1 184 ? 23.141 8.289 -7.273 1 69.88 184 PHE A N 1
ATOM 1441 C CA . PHE A 1 184 ? 22.672 8.938 -6.055 1 69.88 184 PHE A CA 1
ATOM 1442 C C . PHE A 1 184 ? 23.328 8.336 -4.824 1 69.88 184 PHE A C 1
ATOM 1444 O O . PHE A 1 184 ? 23.578 7.125 -4.777 1 69.88 184 PHE A O 1
ATOM 1451 N N . ASP A 1 185 ? 23.938 9.164 -4.055 1 72.62 185 ASP A N 1
ATOM 1452 C CA . ASP A 1 185 ? 24.516 8.656 -2.811 1 72.62 185 ASP A CA 1
ATOM 1453 C C . ASP A 1 185 ? 23.422 8.109 -1.889 1 72.62 185 ASP A C 1
ATOM 1455 O O . ASP A 1 185 ? 22.969 8.805 -0.977 1 72.62 185 ASP A O 1
ATOM 1459 N N . SER A 1 186 ? 22.984 6.898 -2.18 1 84.56 186 SER A N 1
ATOM 1460 C CA . SER A 1 186 ? 21.938 6.23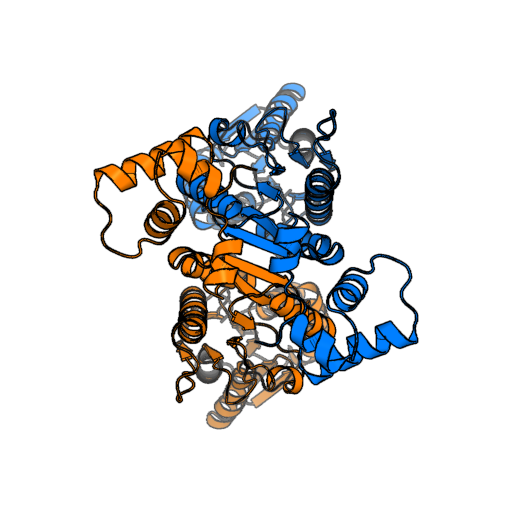4 -1.403 1 84.56 186 SER A CA 1
ATOM 1461 C C . SER A 1 186 ? 22.484 5.004 -0.688 1 84.56 186 SER A C 1
ATOM 1463 O O . SER A 1 186 ? 23.375 4.324 -1.199 1 84.56 186 SER A O 1
ATOM 1465 N N . LEU A 1 187 ? 22 4.777 0.418 1 91.12 187 LEU A N 1
ATOM 1466 C CA . LEU A 1 187 ? 22.469 3.705 1.284 1 91.12 187 LEU A CA 1
ATOM 1467 C C . LEU A 1 187 ? 22.219 2.342 0.649 1 91.12 187 LEU A C 1
ATOM 1469 O O . LEU A 1 187 ? 23.047 1.428 0.791 1 91.12 187 LEU A O 1
ATOM 1473 N N . PRO A 1 188 ? 21.188 2.188 -0.136 1 92.25 188 PRO A N 1
ATOM 1474 C CA . PRO A 1 188 ? 20.984 0.904 -0.812 1 92.25 188 PRO A CA 1
ATOM 1475 C C . PRO A 1 188 ? 22.109 0.566 -1.784 1 92.25 188 PRO A C 1
ATOM 1477 O O . PRO A 1 188 ? 22.312 -0.605 -2.117 1 92.25 188 PRO A O 1
ATOM 1480 N N . ASN A 1 189 ? 22.844 1.54 -2.193 1 92.19 189 ASN A N 1
ATOM 1481 C CA . ASN A 1 189 ? 23.969 1.285 -3.084 1 92.19 189 ASN A CA 1
ATOM 1482 C C . ASN A 1 189 ? 25.062 0.456 -2.396 1 92.19 189 ASN A C 1
ATOM 1484 O O . ASN A 1 189 ? 25.875 -0.179 -3.062 1 92.19 189 ASN A O 1
ATOM 1488 N N . ARG A 1 190 ? 25.031 0.489 -1.106 1 95.31 190 ARG A N 1
ATOM 1489 C CA . ARG A 1 190 ? 25.984 -0.309 -0.345 1 95.31 190 ARG A CA 1
ATOM 1490 C C . ARG A 1 190 ? 25.766 -1.8 -0.581 1 95.31 190 ARG A C 1
ATOM 1492 O O . ARG A 1 190 ? 26.688 -2.604 -0.398 1 95.31 190 ARG A O 1
ATOM 1499 N N . ARG A 1 191 ? 24.562 -2.174 -1 1 97.06 191 ARG A N 1
ATOM 1500 C CA . ARG A 1 191 ? 24.328 -3.555 -1.407 1 97.06 191 ARG A CA 1
ATOM 1501 C C . ARG A 1 191 ? 25.234 -3.955 -2.559 1 97.06 191 ARG A C 1
ATOM 1503 O O . ARG A 1 191 ? 25.844 -5.027 -2.529 1 97.06 191 ARG A O 1
ATOM 1510 N N . GLY A 1 192 ? 25.281 -3.035 -3.512 1 96.19 192 GLY A N 1
ATOM 1511 C CA . GLY A 1 192 ? 26.156 -3.277 -4.645 1 96.19 192 GLY A CA 1
ATOM 1512 C C . GLY A 1 192 ? 27.625 -3.299 -4.266 1 96.19 192 GLY A C 1
ATOM 1513 O O . GLY A 1 192 ? 28.391 -4.125 -4.77 1 96.19 192 GLY A O 1
ATOM 1514 N N . ASP A 1 193 ? 28.016 -2.389 -3.387 1 96.62 193 ASP A N 1
ATOM 1515 C CA . ASP A 1 193 ? 29.391 -2.381 -2.895 1 96.62 193 ASP A CA 1
ATOM 1516 C C . ASP A 1 193 ? 29.75 -3.717 -2.25 1 96.62 193 ASP A C 1
ATOM 1518 O O . ASP A 1 193 ? 30.812 -4.285 -2.535 1 96.62 193 ASP A O 1
ATOM 1522 N N . ALA A 1 194 ? 28.891 -4.129 -1.423 1 98.38 194 ALA A N 1
ATOM 1523 C CA . ALA A 1 194 ? 29.125 -5.387 -0.715 1 98.38 194 ALA A CA 1
ATOM 1524 C C . ALA A 1 194 ? 29.172 -6.562 -1.688 1 98.38 194 ALA A C 1
ATOM 1526 O O . ALA A 1 194 ? 29.984 -7.477 -1.526 1 98.38 194 ALA A O 1
ATOM 1527 N N . PHE A 1 195 ? 28.312 -6.52 -2.67 1 98.69 195 PHE A N 1
ATOM 1528 C CA . PHE A 1 195 ? 28.281 -7.559 -3.695 1 98.69 195 PHE A CA 1
ATOM 1529 C C . PHE A 1 195 ? 29.625 -7.668 -4.398 1 98.69 195 PHE A C 1
ATOM 1531 O O . PHE A 1 195 ? 30.203 -8.75 -4.48 1 98.69 195 PHE A O 1
ATOM 1538 N N . ARG A 1 196 ? 30.094 -6.566 -4.836 1 98.19 196 ARG A N 1
ATOM 1539 C CA . ARG A 1 196 ? 31.359 -6.52 -5.559 1 98.19 196 ARG A CA 1
ATOM 1540 C C . ARG A 1 196 ? 32.5 -7.031 -4.691 1 98.19 196 ARG A C 1
ATOM 1542 O O . ARG A 1 196 ? 33.281 -7.895 -5.117 1 98.19 196 ARG A O 1
ATOM 1549 N N . LEU A 1 197 ? 32.562 -6.543 -3.523 1 98.56 197 LEU A N 1
ATOM 1550 C CA . LEU A 1 197 ? 33.656 -6.887 -2.623 1 98.56 197 LEU A CA 1
ATOM 1551 C C . LEU A 1 197 ? 33.625 -8.359 -2.248 1 98.56 197 LEU A C 1
ATOM 1553 O O . LEU A 1 197 ? 34.656 -9.016 -2.15 1 98.56 197 LEU A O 1
ATOM 1557 N N . THR A 1 198 ? 32.438 -8.852 -1.974 1 98.81 198 THR A N 1
ATOM 1558 C CA . THR A 1 198 ? 32.281 -10.258 -1.601 1 98.81 198 THR A CA 1
ATOM 1559 C C . THR A 1 198 ? 32.688 -11.172 -2.75 1 98.81 198 THR A C 1
ATOM 1561 O O . THR A 1 198 ? 33.344 -12.188 -2.537 1 98.81 198 THR A O 1
ATOM 1564 N N . CYS A 1 199 ? 32.312 -10.812 -3.959 1 98.75 199 CYS A N 1
ATOM 1565 C CA . CYS A 1 199 ? 32.688 -11.602 -5.121 1 98.75 199 CYS A CA 1
ATOM 1566 C C . CYS A 1 199 ? 34.219 -11.633 -5.266 1 98.75 199 CYS A C 1
ATOM 1568 O O . CYS A 1 199 ? 34.812 -12.688 -5.504 1 98.75 199 CYS A O 1
ATOM 1570 N N . MET A 1 200 ? 34.781 -10.492 -5.102 1 98.56 200 MET A N 1
ATOM 1571 C CA . MET A 1 200 ? 36.219 -10.383 -5.223 1 98.56 200 MET A CA 1
ATOM 1572 C C . MET A 1 200 ? 36.938 -11.234 -4.168 1 98.56 200 MET A C 1
ATOM 1574 O O . MET A 1 200 ? 37.875 -11.953 -4.473 1 98.56 200 MET A O 1
ATOM 1578 N N . LYS A 1 201 ? 36.438 -11.148 -2.992 1 98.25 201 LYS A N 1
ATOM 1579 C CA . LYS A 1 201 ? 37 -11.906 -1.875 1 98.25 201 LYS A CA 1
ATOM 1580 C C . LYS A 1 201 ? 36.938 -13.406 -2.146 1 98.25 201 LYS A C 1
ATOM 1582 O O . LYS A 1 201 ? 37.844 -14.141 -1.721 1 98.25 201 LYS A O 1
ATOM 1587 N N . HIS A 1 202 ? 36.031 -13.867 -2.826 1 98.31 202 HIS A N 1
ATOM 1588 C CA . HIS A 1 202 ? 35.812 -15.297 -3.049 1 98.31 202 HIS A CA 1
ATOM 1589 C C . HIS A 1 202 ? 36.25 -15.703 -4.453 1 98.31 202 HIS A C 1
ATOM 1591 O O . HIS A 1 202 ? 36.062 -16.844 -4.863 1 98.31 202 HIS A O 1
ATOM 1597 N N . ASN A 1 203 ? 36.781 -14.789 -5.211 1 98.12 203 ASN A N 1
ATOM 1598 C CA . ASN A 1 203 ? 37.25 -15.016 -6.574 1 98.12 203 ASN A CA 1
ATOM 1599 C C . ASN A 1 203 ? 36.125 -15.516 -7.48 1 98.12 203 ASN A C 1
ATOM 1601 O O . ASN A 1 203 ? 36.281 -16.531 -8.172 1 98.12 203 ASN A O 1
ATOM 1605 N N . ILE A 1 204 ? 34.969 -14.828 -7.336 1 98.19 204 ILE A N 1
ATOM 1606 C CA . ILE A 1 204 ? 33.781 -15.117 -8.148 1 98.19 204 ILE A CA 1
ATOM 1607 C C . ILE A 1 204 ? 33.688 -14.109 -9.289 1 98.19 204 ILE A C 1
ATOM 1609 O O . ILE A 1 204 ? 33.812 -12.898 -9.062 1 98.19 204 ILE A O 1
ATOM 1613 N N . ASP A 1 205 ? 33.531 -14.594 -10.516 1 98 205 ASP A N 1
ATOM 1614 C CA . ASP A 1 205 ? 33.219 -13.695 -11.625 1 98 205 ASP A CA 1
ATOM 1615 C C . ASP A 1 205 ? 31.891 -12.992 -11.406 1 98 205 ASP A C 1
ATOM 1617 O O . ASP A 1 205 ? 30.922 -13.609 -10.953 1 98 205 ASP A O 1
ATOM 1621 N N . PHE A 1 206 ? 31.906 -11.68 -11.688 1 98.44 206 PHE A N 1
ATOM 1622 C CA . PHE A 1 206 ? 30.656 -10.977 -11.414 1 98.44 206 PHE A CA 1
ATOM 1623 C C . PHE A 1 206 ? 30.438 -9.844 -12.414 1 98.44 206 PHE A C 1
ATOM 1625 O O . PHE A 1 206 ? 31.359 -9.461 -13.133 1 98.44 206 PHE A O 1
ATOM 1632 N N . ARG A 1 207 ? 29.203 -9.422 -12.492 1 97.94 207 ARG A N 1
ATOM 1633 C CA . ARG A 1 207 ? 28.75 -8.273 -13.266 1 97.94 207 ARG A CA 1
ATOM 1634 C C . ARG A 1 207 ? 27.766 -7.426 -12.477 1 97.94 207 ARG A C 1
ATOM 1636 O O . ARG A 1 207 ? 27.031 -7.945 -11.617 1 97.94 207 ARG A O 1
ATOM 1643 N N . LEU A 1 208 ? 27.812 -6.184 -12.812 1 96.81 208 LEU A N 1
ATOM 1644 C CA . LEU A 1 208 ? 26.859 -5.246 -12.227 1 96.81 208 LEU A CA 1
ATOM 1645 C C . LEU A 1 208 ? 26.094 -4.5 -13.312 1 96.81 208 LEU A C 1
ATOM 1647 O O . LEU A 1 208 ? 26.688 -4.008 -14.273 1 96.81 208 LEU A O 1
ATOM 1651 N N . ILE A 1 209 ? 24.75 -4.484 -13.18 1 96.19 209 ILE A N 1
ATOM 1652 C CA . ILE A 1 209 ? 23.906 -3.709 -14.086 1 96.19 209 ILE A CA 1
ATOM 1653 C C . ILE A 1 209 ? 23.031 -2.742 -13.273 1 96.19 209 ILE A C 1
ATOM 1655 O O . ILE A 1 209 ? 22.484 -3.113 -12.234 1 96.19 209 ILE A O 1
ATOM 1659 N N . GLU A 1 210 ? 22.922 -1.537 -13.742 1 92 210 GLU A N 1
ATOM 1660 C CA . GLU A 1 210 ? 22.172 -0.503 -13.023 1 92 210 GLU A CA 1
ATOM 1661 C C . GLU A 1 210 ? 20.844 -0.213 -13.703 1 92 210 GLU A C 1
ATOM 1663 O O . GLU A 1 210 ? 20.781 -0.082 -14.93 1 92 210 GLU A O 1
ATOM 1668 N N . GLY A 1 211 ? 19.797 -0.228 -12.914 1 86.88 211 GLY A N 1
ATOM 1669 C CA . GLY A 1 211 ? 18.5 0.192 -13.414 1 86.88 211 GLY A CA 1
ATOM 1670 C C . GLY A 1 211 ? 18.297 1.693 -13.352 1 86.88 211 GLY A C 1
ATOM 1671 O O . GLY A 1 211 ? 19.203 2.434 -12.969 1 86.88 211 GLY A O 1
ATOM 1672 N N . ASP A 1 212 ? 17.109 2.092 -13.859 1 77.75 212 ASP A N 1
ATOM 1673 C CA . ASP A 1 212 ? 16.766 3.51 -13.867 1 77.75 212 ASP A CA 1
ATOM 1674 C C . ASP A 1 212 ? 16.219 3.947 -12.516 1 77.75 212 ASP A C 1
ATOM 1676 O O . ASP A 1 212 ? 15.633 3.141 -11.781 1 77.75 212 ASP A O 1
ATOM 1680 N N . HIS A 1 213 ? 16.406 5.277 -12.531 1 64.94 213 HIS A N 1
ATOM 1681 C CA . HIS A 1 213 ? 15.961 5.906 -11.297 1 64.94 213 HIS A CA 1
ATOM 1682 C C . HIS A 1 213 ? 14.445 6.074 -11.281 1 64.94 213 HIS A C 1
ATOM 1684 O O . HIS A 1 213 ? 13.844 6.43 -12.297 1 64.94 213 HIS A O 1
ATOM 1690 N N . ASN A 1 214 ? 13.906 5.754 -10.211 1 63.25 214 ASN A N 1
ATOM 1691 C CA . ASN A 1 214 ? 12.547 6.188 -9.883 1 63.25 214 ASN A CA 1
ATOM 1692 C C . ASN A 1 214 ? 11.5 5.273 -10.508 1 63.25 214 ASN A C 1
ATOM 1694 O O . ASN A 1 214 ? 10.336 5.648 -10.625 1 63.25 214 ASN A O 1
ATOM 1698 N N . LYS A 1 215 ? 12.039 4.258 -11.109 1 75.44 215 LYS A N 1
ATOM 1699 C CA . LYS A 1 215 ? 11.047 3.318 -11.633 1 75.44 215 LYS A CA 1
ATOM 1700 C C . LYS A 1 215 ? 11.062 2.012 -10.844 1 75.44 215 LYS A C 1
ATOM 1702 O O . LYS A 1 215 ? 12.055 1.279 -10.859 1 75.44 215 LYS A O 1
ATOM 1707 N N . LEU A 1 216 ? 9.945 1.734 -10.18 1 83.31 216 LEU A N 1
ATOM 1708 C CA . LEU A 1 216 ? 9.891 0.616 -9.25 1 83.31 216 LEU A CA 1
ATOM 1709 C C . LEU A 1 216 ? 8.719 -0.309 -9.578 1 83.31 216 LEU A C 1
ATOM 1711 O O . LEU A 1 216 ? 8.289 -1.098 -8.734 1 83.31 216 LEU A O 1
ATOM 1715 N N . THR A 1 217 ? 8.281 -0.224 -10.836 1 90.19 217 THR A N 1
ATOM 1716 C CA . THR A 1 217 ? 7.094 -0.994 -11.188 1 90.19 217 THR A CA 1
ATOM 1717 C C . THR A 1 217 ? 7.48 -2.32 -11.828 1 90.19 217 THR A C 1
ATOM 1719 O O . THR A 1 217 ? 8.562 -2.445 -12.406 1 90.19 217 THR A O 1
ATOM 1722 N N . PHE A 1 218 ? 6.605 -3.232 -11.742 1 95.12 218 PHE A N 1
ATOM 1723 C CA . PHE A 1 218 ? 6.793 -4.535 -12.367 1 95.12 218 PHE A CA 1
ATOM 1724 C C . PHE A 1 218 ? 7.02 -4.395 -13.867 1 95.12 218 PHE A C 1
ATOM 1726 O O . PHE A 1 218 ? 7.926 -5.012 -14.43 1 95.12 218 PHE A O 1
ATOM 1733 N N . ASP A 1 219 ? 6.219 -3.555 -14.523 1 94.06 219 ASP A N 1
ATOM 1734 C CA . ASP A 1 219 ? 6.305 -3.379 -15.969 1 94.06 219 ASP A CA 1
ATOM 1735 C C . ASP A 1 219 ? 7.66 -2.809 -16.375 1 94.06 219 ASP A C 1
ATOM 1737 O O . ASP A 1 219 ? 8.258 -3.252 -17.359 1 94.06 219 ASP A O 1
ATOM 1741 N N . TYR A 1 220 ? 8.117 -1.895 -15.641 1 93.88 220 TYR A N 1
ATOM 1742 C CA . TYR A 1 220 ? 9.445 -1.349 -15.922 1 93.88 220 TYR A CA 1
ATOM 1743 C C . TYR A 1 220 ? 10.508 -2.43 -15.82 1 93.88 220 TYR A C 1
ATOM 1745 O O . TYR A 1 220 ? 11.367 -2.547 -16.703 1 93.88 220 TYR A O 1
ATOM 1753 N N . PHE A 1 221 ? 10.43 -3.24 -14.742 1 95.38 221 PHE A N 1
ATOM 1754 C CA . PHE A 1 221 ? 11.477 -4.227 -14.508 1 95.38 221 PHE A CA 1
ATOM 1755 C C . PHE A 1 221 ? 11.422 -5.332 -15.555 1 95.38 221 PHE A C 1
ATOM 1757 O O . PHE A 1 221 ? 12.461 -5.859 -15.953 1 95.38 221 PHE A O 1
ATOM 1764 N N . MET A 1 222 ? 10.234 -5.656 -16 1 96.44 222 MET A N 1
ATOM 1765 C CA . MET A 1 222 ? 10.117 -6.637 -17.078 1 96.44 222 MET A CA 1
ATOM 1766 C C . MET A 1 222 ? 10.828 -6.148 -18.328 1 96.44 222 MET A C 1
ATOM 1768 O O . MET A 1 222 ? 11.625 -6.883 -18.922 1 96.44 222 MET A O 1
ATOM 1772 N N . ASP A 1 223 ? 10.562 -4.922 -18.688 1 96.75 223 ASP A N 1
ATOM 1773 C CA . ASP A 1 223 ? 11.211 -4.336 -19.859 1 96.75 223 ASP A CA 1
ATOM 1774 C C . ASP A 1 223 ? 12.719 -4.25 -19.672 1 96.75 223 ASP A C 1
ATOM 1776 O O . ASP A 1 223 ? 13.492 -4.539 -20.594 1 96.75 223 ASP A O 1
ATOM 1780 N N . PHE A 1 224 ? 13.109 -3.879 -18.5 1 96.38 224 PHE A N 1
ATOM 1781 C CA . PHE A 1 224 ? 14.516 -3.729 -18.172 1 96.38 224 PHE A CA 1
ATOM 1782 C C . PHE A 1 224 ? 15.258 -5.055 -18.312 1 96.38 224 PHE A C 1
ATOM 1784 O O . PHE A 1 224 ? 16.359 -5.098 -18.859 1 96.38 224 PHE A O 1
ATOM 1791 N N . ILE A 1 225 ? 14.703 -6.121 -17.812 1 97.38 225 ILE A N 1
ATOM 1792 C CA . ILE A 1 225 ? 15.289 -7.453 -17.891 1 97.38 225 ILE A CA 1
ATOM 1793 C C . ILE A 1 225 ? 15.422 -7.879 -19.344 1 97.38 225 ILE A C 1
ATOM 1795 O O . ILE A 1 225 ? 16.484 -8.344 -19.766 1 97.38 225 ILE A O 1
ATOM 1799 N N . VAL A 1 226 ? 14.367 -7.676 -20.094 1 97.75 226 VAL A N 1
ATOM 1800 C CA . VAL A 1 226 ? 14.367 -8.07 -21.5 1 97.75 226 VAL A CA 1
ATOM 1801 C C . VAL A 1 226 ? 15.445 -7.301 -22.25 1 97.75 226 VAL A C 1
ATOM 1803 O O . VAL A 1 226 ? 16.203 -7.883 -23.016 1 97.75 226 VAL A O 1
ATOM 1806 N N . ASP A 1 227 ? 15.539 -6.066 -21.922 1 96.94 227 ASP A N 1
ATOM 1807 C CA . ASP A 1 227 ? 16.359 -5.172 -22.734 1 96.94 227 ASP A CA 1
ATOM 1808 C C . ASP A 1 227 ? 17.812 -5.191 -22.281 1 96.94 227 ASP A C 1
ATOM 1810 O O . ASP A 1 227 ? 18.719 -5 -23.094 1 96.94 227 ASP A O 1
ATOM 1814 N N . HIS A 1 228 ? 18.047 -5.426 -20.969 1 96.5 228 HIS A N 1
ATOM 1815 C CA . HIS A 1 228 ? 19.391 -5.133 -20.5 1 96.5 228 HIS A CA 1
ATOM 1816 C C . HIS A 1 228 ? 20 -6.344 -19.781 1 96.5 228 HIS A C 1
ATOM 1818 O O . HIS A 1 228 ? 21.219 -6.461 -19.703 1 96.5 228 HIS A O 1
ATOM 1824 N N . VAL A 1 229 ? 19.219 -7.262 -19.281 1 97.94 229 VAL A N 1
ATOM 1825 C CA . VAL A 1 229 ? 19.734 -8.32 -18.422 1 97.94 229 VAL A CA 1
ATOM 1826 C C . VAL A 1 229 ? 19.75 -9.648 -19.188 1 97.94 229 VAL A C 1
ATOM 1828 O O . VAL A 1 229 ? 20.656 -10.461 -19 1 97.94 229 VAL A O 1
ATOM 1831 N N . SER A 1 230 ? 18.812 -9.828 -20.078 1 98 230 SER A N 1
ATOM 1832 C CA . SER A 1 230 ? 18.531 -11.109 -20.719 1 98 230 SER A CA 1
ATOM 1833 C C . SER A 1 230 ? 19.766 -11.648 -21.453 1 98 230 SER A C 1
ATOM 1835 O O . SER A 1 230 ? 20 -12.859 -21.438 1 98 230 SER A O 1
ATOM 1837 N N . LYS A 1 231 ? 20.562 -10.797 -22 1 97.5 231 LYS A N 1
ATOM 1838 C CA . LYS A 1 231 ? 21.703 -11.211 -22.812 1 97.5 231 LYS A CA 1
ATOM 1839 C C . LYS A 1 231 ? 22.766 -11.898 -21.953 1 97.5 231 LYS A C 1
ATOM 1841 O O . LYS A 1 231 ? 23.594 -12.656 -22.469 1 97.5 231 LYS A O 1
ATOM 1846 N N . TYR A 1 232 ? 22.75 -11.719 -20.703 1 97.5 232 TYR A N 1
ATOM 1847 C CA . TYR A 1 232 ? 23.766 -12.266 -19.828 1 97.5 232 TYR A CA 1
ATOM 1848 C C . TYR A 1 232 ? 23.312 -13.57 -19.188 1 97.5 232 TYR A C 1
ATOM 1850 O O . TYR A 1 232 ? 24.109 -14.312 -18.625 1 97.5 232 TYR A O 1
ATOM 1858 N N . LEU A 1 233 ? 22.031 -13.922 -19.219 1 97.69 233 LEU A N 1
ATOM 1859 C CA . LEU A 1 233 ? 21.422 -15.008 -18.453 1 97.69 233 LEU A CA 1
ATOM 1860 C C . LEU A 1 233 ? 22.016 -16.359 -18.859 1 97.69 233 LEU A C 1
ATOM 1862 O O . LEU A 1 233 ? 22.141 -17.25 -18.016 1 97.69 233 LEU A O 1
ATOM 1866 N N . PRO A 1 234 ? 22.5 -16.484 -20.094 1 96.56 234 PRO A N 1
ATOM 1867 C CA . PRO A 1 234 ? 23.109 -17.766 -20.469 1 96.56 234 PRO A CA 1
ATOM 1868 C C . PRO A 1 234 ? 24.422 -18.031 -19.719 1 96.56 234 PRO A C 1
ATOM 1870 O O . PRO A 1 234 ? 24.844 -19.188 -19.609 1 96.56 234 PRO A O 1
ATOM 1873 N N . THR A 1 235 ? 25.047 -17 -19.219 1 97.31 235 THR A N 1
ATOM 1874 C CA . THR A 1 235 ? 26.375 -17.188 -18.641 1 97.31 235 THR A CA 1
ATOM 1875 C C . THR A 1 235 ? 26.328 -16.969 -17.125 1 97.31 235 THR A C 1
ATOM 1877 O O . THR A 1 235 ? 27.359 -17.125 -16.453 1 97.31 235 THR A O 1
ATOM 1880 N N . ILE A 1 236 ? 25.172 -16.578 -16.562 1 98.5 236 ILE A N 1
ATOM 1881 C CA . ILE A 1 236 ? 25.031 -16.25 -15.156 1 98.5 236 ILE A CA 1
ATOM 1882 C C . ILE A 1 236 ? 24.266 -17.359 -14.445 1 98.5 236 ILE A C 1
ATOM 1884 O O . ILE A 1 236 ? 23.25 -17.859 -14.961 1 98.5 236 ILE A O 1
ATOM 1888 N N . ASP A 1 237 ? 24.734 -17.734 -13.297 1 98.75 237 ASP A N 1
ATOM 1889 C CA . ASP A 1 237 ? 24.031 -18.812 -12.594 1 98.75 237 ASP A CA 1
ATOM 1890 C C . ASP A 1 237 ? 23.469 -18.312 -11.266 1 98.75 237 ASP A C 1
ATOM 1892 O O . ASP A 1 237 ? 22.812 -19.062 -10.547 1 98.75 237 ASP A O 1
ATOM 1896 N N . GLY A 1 238 ? 23.688 -17.047 -10.852 1 98.88 238 GLY A N 1
ATOM 1897 C CA . GLY A 1 238 ? 23.109 -16.422 -9.672 1 98.88 238 GLY A CA 1
ATOM 1898 C C . GLY A 1 238 ? 22.922 -14.914 -9.828 1 98.88 238 GLY A C 1
ATOM 1899 O O . GLY A 1 238 ? 23.828 -14.227 -10.32 1 98.88 238 GLY A O 1
ATOM 1900 N N . ILE A 1 239 ? 21.797 -14.422 -9.453 1 98.94 239 ILE A N 1
ATOM 1901 C CA . ILE A 1 239 ? 21.547 -12.992 -9.555 1 98.94 239 ILE A CA 1
ATOM 1902 C C . ILE A 1 239 ? 21.031 -12.461 -8.219 1 98.94 239 ILE A C 1
ATOM 1904 O O . ILE A 1 239 ? 20.078 -13 -7.652 1 98.94 239 ILE A O 1
ATOM 1908 N N . PHE A 1 240 ? 21.719 -11.453 -7.719 1 98.88 240 PHE A N 1
ATOM 1909 C CA . PHE A 1 240 ? 21.266 -10.664 -6.578 1 98.88 240 PHE A CA 1
ATOM 1910 C C . PHE A 1 240 ? 20.516 -9.414 -7.043 1 98.88 240 PHE A C 1
ATOM 1912 O O . PHE A 1 240 ? 21.141 -8.492 -7.59 1 98.88 240 PHE A O 1
ATOM 1919 N N . CYS A 1 241 ? 19.188 -9.438 -6.828 1 98.31 241 CYS A N 1
ATOM 1920 C CA . CYS A 1 241 ? 18.359 -8.32 -7.25 1 98.31 241 CYS A CA 1
ATOM 1921 C C . CYS A 1 241 ? 18.219 -7.281 -6.141 1 98.31 241 CYS A C 1
ATOM 1923 O O . CYS A 1 241 ? 18.141 -7.637 -4.961 1 98.31 241 CYS A O 1
ATOM 1925 N N . SER A 1 242 ? 18.094 -6.055 -6.504 1 94.81 242 SER A N 1
ATOM 1926 C CA . SER A 1 242 ? 18.078 -4.953 -5.547 1 94.81 242 SER A CA 1
ATOM 1927 C C . SER A 1 242 ? 16.781 -4.918 -4.754 1 94.81 242 SER A C 1
ATOM 1929 O O . SER A 1 242 ? 16.719 -4.297 -3.691 1 94.81 242 SER A O 1
ATOM 1931 N N . ASN A 1 243 ? 15.734 -5.457 -5.289 1 95.81 243 ASN A N 1
ATOM 1932 C CA . ASN A 1 243 ? 14.461 -5.562 -4.586 1 95.81 243 ASN A CA 1
ATOM 1933 C C . ASN A 1 243 ? 13.648 -6.754 -5.082 1 95.81 243 ASN A C 1
ATOM 1935 O O . ASN A 1 243 ? 14 -7.383 -6.082 1 95.81 243 ASN A O 1
ATOM 1939 N N . ASP A 1 244 ? 12.594 -7.008 -4.426 1 97.75 244 ASP A N 1
ATOM 1940 C CA . ASP A 1 244 ? 11.828 -8.227 -4.652 1 97.75 244 ASP A CA 1
ATOM 1941 C C . ASP A 1 244 ? 11 -8.125 -5.93 1 97.75 244 ASP A C 1
ATOM 1943 O O . ASP A 1 244 ? 10.68 -9.141 -6.551 1 97.75 244 ASP A O 1
ATOM 1947 N N . ILE A 1 245 ? 10.648 -6.953 -6.363 1 97.12 245 ILE A N 1
ATOM 1948 C CA . ILE A 1 245 ? 9.844 -6.812 -7.574 1 97.12 245 ILE A CA 1
ATOM 1949 C C . ILE A 1 245 ? 10.688 -7.184 -8.797 1 97.12 245 ILE A C 1
ATOM 1951 O O . ILE A 1 245 ? 10.227 -7.926 -9.672 1 97.12 245 ILE A O 1
ATOM 1955 N N . VAL A 1 246 ? 11.93 -6.699 -8.875 1 97 246 VAL A N 1
ATOM 1956 C CA . VAL A 1 246 ? 12.789 -7.066 -9.992 1 97 246 VAL A CA 1
ATOM 1957 C C . VAL A 1 246 ? 13.125 -8.555 -9.914 1 97 246 VAL A C 1
ATOM 1959 O O . VAL A 1 246 ? 13.273 -9.219 -10.945 1 97 246 VAL A O 1
ATOM 1962 N N . ALA A 1 247 ? 13.281 -9.094 -8.656 1 98.5 247 ALA A N 1
ATOM 1963 C CA . ALA A 1 247 ? 13.516 -10.523 -8.5 1 98.5 247 ALA A CA 1
ATOM 1964 C C . ALA A 1 247 ? 12.359 -11.344 -9.062 1 98.5 247 ALA A C 1
ATOM 1966 O O . ALA A 1 247 ? 12.578 -12.336 -9.766 1 98.5 247 ALA A O 1
ATOM 1967 N N . TYR A 1 248 ? 11.133 -10.93 -8.766 1 98.44 248 TYR A N 1
ATOM 1968 C CA . TYR A 1 248 ? 9.953 -11.633 -9.273 1 98.44 248 TYR A CA 1
ATOM 1969 C C . TYR A 1 248 ? 9.859 -11.5 -10.789 1 98.44 248 TYR A C 1
ATOM 1971 O O . TYR A 1 248 ? 9.555 -12.477 -11.484 1 98.44 248 TYR A O 1
ATOM 1979 N N . ALA A 1 249 ? 10.109 -10.312 -11.305 1 98.12 249 ALA A N 1
ATOM 1980 C CA . ALA A 1 249 ? 10.086 -10.109 -12.75 1 98.12 249 ALA A CA 1
ATOM 1981 C C . ALA A 1 249 ? 11.102 -11.016 -13.445 1 98.12 249 ALA A C 1
ATOM 1983 O O . ALA A 1 249 ? 10.805 -11.586 -14.5 1 98.12 249 ALA A O 1
ATOM 1984 N N . LEU A 1 250 ? 12.25 -11.133 -12.828 1 98.62 250 LEU A N 1
ATOM 1985 C CA . LEU A 1 250 ? 13.297 -11.992 -13.367 1 98.62 250 LEU A CA 1
ATOM 1986 C C . LEU A 1 250 ? 12.852 -13.453 -13.375 1 98.62 250 LEU A C 1
ATOM 1988 O O . LEU A 1 250 ? 13.086 -14.172 -14.344 1 98.62 250 LEU A O 1
ATOM 1992 N N . TYR A 1 251 ? 12.242 -13.867 -12.305 1 98.56 251 TYR A N 1
ATOM 1993 C CA . TYR A 1 251 ? 11.711 -15.227 -12.227 1 98.56 251 TYR A CA 1
ATOM 1994 C C . TYR A 1 251 ? 10.711 -15.484 -13.344 1 98.56 251 TYR A C 1
ATOM 1996 O O . TYR A 1 251 ? 10.773 -16.531 -14.008 1 98.56 251 TYR A O 1
ATOM 2004 N N . ILE A 1 252 ? 9.805 -14.547 -13.57 1 98.19 252 ILE A N 1
ATOM 2005 C CA . ILE A 1 252 ? 8.789 -14.695 -14.609 1 98.19 252 ILE A CA 1
ATOM 2006 C C . ILE A 1 252 ? 9.461 -14.781 -15.977 1 98.19 252 ILE A C 1
ATOM 2008 O O . ILE A 1 252 ? 9.086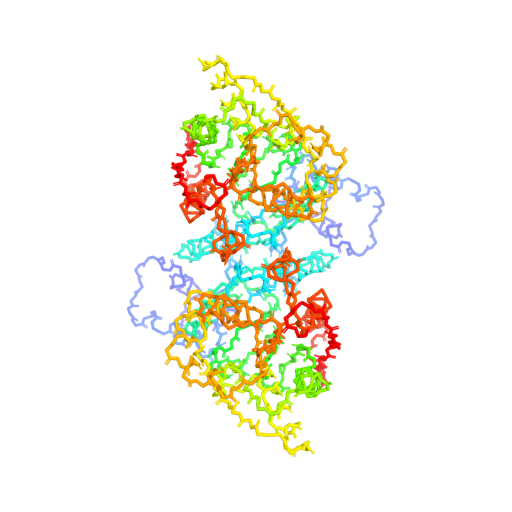 -15.617 -16.812 1 98.19 252 ILE A O 1
ATOM 2012 N N . TYR A 1 253 ? 10.438 -13.898 -16.172 1 98.44 253 TYR A N 1
ATOM 2013 C CA . TYR A 1 253 ? 11.172 -13.945 -17.422 1 98.44 253 TYR A CA 1
ATOM 2014 C C . TYR A 1 253 ? 11.82 -15.305 -17.625 1 98.44 253 TYR A C 1
ATOM 2016 O O . TYR A 1 253 ? 11.734 -15.891 -18.719 1 98.44 253 TYR A O 1
ATOM 2024 N N . ALA A 1 254 ? 12.484 -15.805 -16.594 1 98.25 254 ALA A N 1
ATOM 2025 C CA . ALA A 1 254 ? 13.164 -17.094 -16.656 1 98.25 254 ALA A CA 1
ATOM 2026 C C . ALA A 1 254 ? 12.18 -18.219 -17.016 1 98.25 254 ALA A C 1
ATOM 2028 O O . ALA A 1 254 ? 12.438 -19.016 -17.906 1 98.25 254 ALA A O 1
ATOM 2029 N N . MET A 1 255 ? 11.07 -18.188 -16.328 1 96.81 255 MET A N 1
ATOM 2030 C CA . MET A 1 255 ? 10.039 -19.203 -16.547 1 96.81 255 MET A CA 1
ATOM 2031 C C . MET A 1 255 ? 9.531 -19.172 -17.984 1 96.81 255 MET A C 1
ATOM 2033 O O . MET A 1 255 ? 9.43 -20.203 -18.641 1 96.81 255 MET A O 1
ATOM 2037 N N . LYS A 1 256 ? 9.305 -18.031 -18.453 1 96.69 256 LYS A N 1
ATOM 2038 C CA . LYS A 1 256 ? 8.758 -17.859 -19.797 1 96.69 256 LYS A CA 1
ATOM 2039 C C . LYS A 1 256 ? 9.773 -18.281 -20.859 1 96.69 256 LYS A C 1
ATOM 2041 O O . LYS A 1 256 ? 9.406 -18.625 -21.984 1 96.69 256 LYS A O 1
ATOM 2046 N N . ASN A 1 257 ? 11.023 -18.266 -20.469 1 97.62 257 ASN A N 1
ATOM 2047 C CA . ASN A 1 257 ? 12.078 -18.562 -21.438 1 97.62 257 ASN A CA 1
ATOM 2048 C C . ASN A 1 257 ? 12.727 -19.922 -21.172 1 97.62 257 ASN A C 1
ATOM 2050 O O . ASN A 1 257 ? 13.82 -20.203 -21.672 1 97.62 257 ASN A O 1
ATOM 2054 N N . GLY A 1 258 ? 12.156 -20.672 -20.297 1 97.5 258 GLY A N 1
ATOM 2055 C CA . GLY A 1 258 ? 12.562 -22.047 -20.078 1 97.5 258 GLY A CA 1
ATOM 2056 C C . GLY A 1 258 ? 13.805 -22.172 -19.219 1 97.5 258 GLY A C 1
ATOM 2057 O O . GLY A 1 258 ? 14.477 -23.203 -19.234 1 97.5 258 GLY A O 1
ATOM 2058 N N . ILE A 1 259 ? 14.188 -21.141 -18.547 1 98.25 259 ILE A N 1
ATOM 2059 C CA . ILE A 1 259 ? 15.312 -21.188 -17.609 1 98.25 259 ILE A CA 1
ATOM 2060 C C . ILE A 1 259 ? 14.836 -21.719 -16.266 1 98.25 259 ILE A C 1
ATOM 2062 O O . ILE A 1 259 ? 13.961 -21.125 -15.633 1 98.25 259 ILE A O 1
ATOM 2066 N N . LYS A 1 260 ? 15.383 -22.781 -15.789 1 98.25 260 LYS A N 1
ATOM 2067 C CA . LYS A 1 260 ? 14.938 -23.422 -14.555 1 98.25 260 LYS A CA 1
ATOM 2068 C C . LYS A 1 260 ? 15.477 -22.688 -13.336 1 98.25 260 LYS A C 1
ATOM 2070 O O . LYS A 1 260 ? 16.688 -22.516 -13.188 1 98.25 260 LYS A O 1
ATOM 2075 N N . VAL A 1 261 ? 14.656 -22.25 -12.523 1 98.62 261 VAL A N 1
ATOM 2076 C CA . VAL A 1 261 ? 14.992 -21.641 -11.234 1 98.62 261 VAL A CA 1
ATOM 2077 C C . VAL A 1 261 ? 14.594 -22.594 -10.109 1 98.62 261 VAL A C 1
ATOM 2079 O O . VAL A 1 261 ? 13.438 -23 -10.008 1 98.62 261 VAL A O 1
ATOM 2082 N N . PRO A 1 262 ? 15.461 -23 -9.305 1 98.31 262 PRO A N 1
ATOM 2083 C CA . PRO A 1 262 ? 16.812 -22.484 -9.086 1 98.31 262 PRO A CA 1
ATOM 2084 C C . PRO A 1 262 ? 17.891 -23.312 -9.766 1 98.31 262 PRO A C 1
ATOM 2086 O O . PRO A 1 262 ? 19.078 -23.031 -9.625 1 98.31 262 PRO A O 1
ATOM 2089 N N . ASP A 1 263 ? 17.547 -24.281 -10.453 1 98.5 263 ASP A N 1
ATOM 2090 C CA . ASP A 1 263 ? 18.5 -25.297 -10.883 1 98.5 263 ASP A CA 1
ATOM 2091 C C . ASP A 1 263 ? 19.547 -24.703 -11.82 1 98.5 263 ASP A C 1
ATOM 2093 O O . ASP A 1 263 ? 20.734 -25.062 -11.75 1 98.5 263 ASP A O 1
ATOM 2097 N N . GLU A 1 264 ? 19.156 -23.828 -12.711 1 98.31 264 GLU A N 1
ATOM 2098 C CA . GLU A 1 264 ? 20.062 -23.203 -13.672 1 98.31 264 GLU A CA 1
ATOM 2099 C C . GLU A 1 264 ? 20.391 -21.766 -13.273 1 98.31 264 GLU A C 1
ATOM 2101 O O . GLU A 1 264 ? 21.484 -21.266 -13.586 1 98.31 264 GLU A O 1
ATOM 2106 N N . LEU A 1 265 ? 19.438 -21.141 -12.656 1 98.81 265 LEU A N 1
ATOM 2107 C CA . LEU A 1 265 ? 19.594 -19.766 -12.227 1 98.81 265 LEU A CA 1
ATOM 2108 C C . LEU A 1 265 ? 19.016 -19.562 -10.836 1 98.81 265 LEU A C 1
ATOM 2110 O O . LEU A 1 265 ? 17.844 -19.828 -10.602 1 98.81 265 LEU A O 1
ATOM 2114 N N . LYS A 1 266 ? 19.844 -19.172 -9.914 1 98.94 266 LYS A N 1
ATOM 2115 C CA . LYS A 1 266 ? 19.359 -18.812 -8.578 1 98.94 266 LYS A CA 1
ATOM 2116 C C . LYS A 1 266 ? 19.141 -17.312 -8.453 1 98.94 266 LYS A C 1
ATOM 2118 O O . LYS A 1 266 ? 19.906 -16.516 -9 1 98.94 266 LYS A O 1
ATOM 2123 N N . ILE A 1 267 ? 18.047 -16.891 -7.809 1 98.94 267 ILE A N 1
ATOM 2124 C CA . ILE A 1 267 ? 17.625 -15.5 -7.707 1 98.94 267 ILE A CA 1
ATOM 2125 C C . ILE A 1 267 ? 17.406 -15.133 -6.242 1 98.94 267 ILE A C 1
ATOM 2127 O O . ILE A 1 267 ? 16.734 -15.859 -5.504 1 98.94 267 ILE A O 1
ATOM 2131 N N . ILE A 1 268 ? 17.984 -14.07 -5.797 1 98.88 268 ILE A N 1
ATOM 2132 C CA . ILE A 1 268 ? 17.75 -13.516 -4.473 1 98.88 268 ILE A CA 1
ATOM 2133 C C . ILE A 1 268 ? 17.234 -12.078 -4.602 1 98.88 268 ILE A C 1
ATOM 2135 O O . ILE A 1 268 ? 17.734 -11.312 -5.426 1 98.88 268 ILE A O 1
ATOM 2139 N N . GLY A 1 269 ? 16.203 -11.812 -3.867 1 98.69 269 GLY A N 1
ATOM 2140 C CA . GLY A 1 269 ? 15.672 -10.461 -3.846 1 98.69 269 GLY A CA 1
ATOM 2141 C C . GLY A 1 269 ? 16.016 -9.703 -2.58 1 98.69 269 GLY A C 1
ATOM 2142 O O . GLY A 1 269 ? 16.984 -10.031 -1.896 1 98.69 269 GLY A O 1
ATOM 2143 N N . TYR A 1 270 ? 15.281 -8.609 -2.318 1 98.38 270 TYR A N 1
ATOM 2144 C CA . TYR A 1 270 ? 15.5 -7.738 -1.17 1 98.38 270 TYR A CA 1
ATOM 2145 C C . TYR A 1 270 ? 14.211 -7.027 -0.774 1 98.38 270 TYR A C 1
ATOM 2147 O O . TYR A 1 270 ? 13.43 -6.617 -1.637 1 98.38 270 TYR A O 1
ATOM 2155 N N . ASP A 1 271 ? 13.961 -6.875 0.621 1 97.69 271 ASP A N 1
ATOM 2156 C CA . ASP A 1 271 ? 12.914 -6.059 1.226 1 97.69 271 ASP A CA 1
ATOM 2157 C C . ASP A 1 271 ? 11.961 -6.91 2.059 1 97.69 271 ASP A C 1
ATOM 2159 O O . ASP A 1 271 ? 11.68 -6.586 3.213 1 97.69 271 ASP A O 1
ATOM 2163 N N . TYR A 1 272 ? 11.359 -8.039 1.358 1 98.31 272 TYR A N 1
ATOM 2164 C CA . TYR A 1 272 ? 10.398 -8.922 1.991 1 98.31 272 TYR A CA 1
ATOM 2165 C C . TYR A 1 272 ? 9.141 -8.156 2.404 1 98.31 272 TYR A C 1
ATOM 2167 O O . TYR A 1 272 ? 8.672 -8.289 3.537 1 98.31 272 TYR A O 1
ATOM 2175 N N . HIS A 1 273 ? 8.648 -7.348 1.499 1 96.75 273 HIS A N 1
ATOM 2176 C CA . HIS A 1 273 ? 7.441 -6.57 1.742 1 96.75 273 HIS A CA 1
ATOM 2177 C C . HIS A 1 273 ? 6.191 -7.422 1.531 1 96.75 273 HIS A C 1
ATOM 2179 O O . HIS A 1 273 ? 6.289 -8.617 1.257 1 96.75 273 HIS A O 1
ATOM 2185 N N . SER A 1 274 ? 5.051 -6.816 1.658 1 94.31 274 SER A N 1
ATOM 2186 C CA . SER A 1 274 ? 3.777 -7.523 1.727 1 94.31 274 SER A CA 1
ATOM 2187 C C . SER A 1 274 ? 3.539 -8.359 0.47 1 94.31 274 SER A C 1
ATOM 2189 O O . SER A 1 274 ? 3.086 -9.5 0.554 1 94.31 274 SER A O 1
ATOM 2191 N N . PHE A 1 275 ? 3.814 -7.797 -0.726 1 94.31 275 PHE A N 1
ATOM 2192 C CA . PHE A 1 275 ? 3.678 -8.555 -1.964 1 94.31 275 PHE A CA 1
ATOM 2193 C C . PHE A 1 275 ? 4.48 -9.852 -1.898 1 94.31 275 PHE A C 1
ATOM 2195 O O . PHE A 1 275 ? 3.961 -10.922 -2.203 1 94.31 275 PHE A O 1
ATOM 2202 N N . THR A 1 276 ? 5.754 -9.719 -1.513 1 96.12 276 THR A N 1
ATOM 2203 C CA . THR A 1 276 ? 6.66 -10.859 -1.432 1 96.12 276 THR A CA 1
ATOM 2204 C C . THR A 1 276 ? 6.133 -11.898 -0.443 1 96.12 276 THR A C 1
ATOM 2206 O O . THR A 1 276 ? 6.137 -13.094 -0.732 1 96.12 276 THR A O 1
ATOM 2209 N N . ARG A 1 277 ? 5.664 -11.438 0.666 1 95.44 277 ARG A N 1
ATOM 2210 C CA . ARG A 1 277 ? 5.18 -12.336 1.707 1 95.44 277 ARG A CA 1
ATOM 2211 C C . ARG A 1 277 ? 3.947 -13.102 1.234 1 95.44 277 ARG A C 1
ATOM 2213 O O . ARG A 1 277 ? 3.76 -14.266 1.596 1 95.44 277 ARG A O 1
ATOM 2220 N N . MET A 1 278 ? 3.123 -12.484 0.443 1 95.06 278 MET A N 1
ATOM 2221 C CA . MET A 1 278 ? 1.895 -13.117 -0.037 1 95.06 278 MET A CA 1
ATOM 2222 C C . MET A 1 278 ? 2.188 -14.078 -1.182 1 95.06 278 MET A C 1
ATOM 2224 O O . MET A 1 278 ? 1.475 -15.062 -1.366 1 95.06 278 MET A O 1
ATOM 2228 N N . LEU A 1 279 ? 3.215 -13.742 -1.935 1 96.44 279 LEU A N 1
ATOM 2229 C CA . LEU A 1 279 ? 3.58 -14.539 -3.102 1 96.44 279 LEU A CA 1
ATOM 2230 C C . LEU A 1 279 ? 3.994 -15.953 -2.693 1 96.44 279 LEU A C 1
ATOM 2232 O O . LEU A 1 279 ? 4.945 -16.125 -1.928 1 96.44 279 LEU A O 1
ATOM 2236 N N . GLN A 1 280 ? 3.314 -16.938 -3.211 1 95.31 280 GLN A N 1
ATOM 2237 C CA . GLN A 1 280 ? 3.582 -18.312 -2.795 1 95.31 280 GLN A CA 1
ATOM 2238 C C . GLN A 1 280 ? 4.215 -19.125 -3.928 1 95.31 280 GLN A C 1
ATOM 2240 O O . GLN A 1 280 ? 4.82 -20.172 -3.689 1 95.31 280 GLN A O 1
ATOM 2245 N N . THR A 1 281 ? 4.008 -18.766 -5.199 1 92.31 281 THR A N 1
ATOM 2246 C CA . THR A 1 281 ? 4.602 -19.453 -6.344 1 92.31 281 THR A CA 1
ATOM 2247 C C . THR A 1 281 ? 5.27 -18.453 -7.281 1 92.31 281 THR A C 1
ATOM 2249 O O . THR A 1 281 ? 4.609 -17.859 -8.141 1 92.31 281 THR A O 1
ATOM 2252 N N . PRO A 1 282 ? 6.625 -18.172 -7.219 1 95.5 282 PRO A N 1
ATOM 2253 C CA . PRO A 1 282 ? 7.461 -18.859 -6.234 1 95.5 282 PRO A CA 1
ATOM 2254 C C . PRO A 1 282 ? 7.57 -18.109 -4.914 1 95.5 282 PRO A C 1
ATOM 2256 O O . PRO A 1 282 ? 7.359 -16.891 -4.875 1 95.5 282 PRO A O 1
ATOM 2259 N N . LYS A 1 283 ? 7.867 -18.859 -3.865 1 97.25 283 LYS A N 1
ATOM 2260 C CA . LYS A 1 283 ? 8.414 -18.188 -2.699 1 97.25 283 LYS A CA 1
ATOM 2261 C C . LYS A 1 283 ? 9.82 -17.656 -2.984 1 97.25 283 LYS A C 1
ATOM 2263 O O . LYS A 1 283 ? 10.734 -18.422 -3.285 1 97.25 283 LYS A O 1
ATOM 2268 N N . LEU A 1 284 ? 10.031 -16.422 -2.852 1 98.31 284 LEU A N 1
ATOM 2269 C CA . LEU A 1 284 ? 11.297 -15.797 -3.209 1 98.31 284 LEU A CA 1
ATOM 2270 C C . LEU A 1 284 ? 12.297 -15.898 -2.061 1 98.31 284 LEU A C 1
ATOM 2272 O O . LEU A 1 284 ? 11.938 -15.695 -0.899 1 98.31 284 LEU A O 1
ATOM 2276 N N . THR A 1 285 ? 13.523 -16.281 -2.301 1 98.88 285 THR A N 1
ATOM 2277 C CA . THR A 1 285 ? 14.625 -16 -1.386 1 98.88 285 THR A CA 1
ATOM 2278 C C . THR A 1 285 ? 14.953 -14.516 -1.367 1 98.88 285 THR A C 1
ATOM 2280 O O . THR A 1 285 ? 15.094 -13.891 -2.422 1 98.88 285 THR A O 1
ATOM 2283 N N . THR A 1 286 ? 15.016 -13.945 -0.199 1 98.88 286 THR A N 1
ATOM 2284 C CA . THR A 1 286 ? 15.164 -12.492 -0.143 1 98.88 286 THR A CA 1
ATOM 2285 C C . THR A 1 286 ? 15.797 -12.062 1.175 1 98.88 286 THR A C 1
ATOM 2287 O O . THR A 1 286 ? 15.906 -12.867 2.109 1 98.88 286 THR A O 1
ATOM 2290 N N . ILE A 1 287 ? 16.391 -10.898 1.183 1 98.94 287 ILE A N 1
ATOM 2291 C CA . ILE A 1 287 ? 16.828 -10.25 2.414 1 98.94 287 ILE A CA 1
ATOM 2292 C C . ILE A 1 287 ? 15.695 -9.414 2.994 1 98.94 287 ILE A C 1
ATOM 2294 O O . ILE A 1 287 ? 15.164 -8.523 2.324 1 98.94 287 ILE A O 1
ATOM 2298 N N . LYS A 1 288 ? 15.312 -9.727 4.16 1 98.81 288 LYS A N 1
ATOM 2299 C CA . LYS A 1 288 ? 14.203 -9.07 4.844 1 98.81 288 LYS A CA 1
ATOM 2300 C C . LYS A 1 288 ? 14.664 -7.816 5.574 1 98.81 288 LYS A C 1
ATOM 2302 O O . LYS A 1 288 ? 15.602 -7.867 6.371 1 98.81 288 LYS A O 1
ATOM 2307 N N . GLN A 1 289 ? 14.125 -6.699 5.223 1 98.5 289 GLN A N 1
ATOM 2308 C CA . GLN A 1 289 ? 14.219 -5.496 6.043 1 98.5 289 GLN A CA 1
ATOM 2309 C C . GLN A 1 289 ? 13.102 -5.445 7.078 1 98.5 289 GLN A C 1
ATOM 2311 O O . GLN A 1 289 ? 11.938 -5.703 6.758 1 98.5 289 GLN A O 1
ATOM 2316 N N . PRO A 1 290 ? 13.406 -5.234 8.312 1 98.31 290 PRO A N 1
ATOM 2317 C CA . PRO A 1 290 ? 12.352 -5.117 9.32 1 98.31 290 PRO A CA 1
ATOM 2318 C C . PRO A 1 290 ? 11.578 -3.807 9.219 1 98.31 290 PRO A C 1
ATOM 2320 O O . PRO A 1 290 ? 11.844 -2.863 9.969 1 98.31 290 PRO A O 1
ATOM 2323 N N . ILE A 1 291 ? 10.562 -3.738 8.43 1 98.25 291 ILE A N 1
ATOM 2324 C CA . ILE A 1 291 ? 9.859 -2.521 8.039 1 98.25 291 ILE A CA 1
ATOM 2325 C C . ILE A 1 291 ? 9.164 -1.912 9.258 1 98.25 291 ILE A C 1
ATOM 2327 O O . ILE A 1 291 ? 9.102 -0.689 9.391 1 98.25 291 ILE A O 1
ATOM 2331 N N . ASP A 1 292 ? 8.602 -2.76 10.125 1 97.62 292 ASP A N 1
ATOM 2332 C CA . ASP A 1 292 ? 7.953 -2.293 11.344 1 97.62 292 ASP A CA 1
ATOM 2333 C C . ASP A 1 292 ? 8.938 -1.542 12.234 1 97.62 292 ASP A C 1
ATOM 2335 O O . ASP A 1 292 ? 8.641 -0.448 12.719 1 97.62 292 ASP A O 1
ATOM 2339 N N . ARG A 1 293 ? 10.125 -2.074 12.359 1 98.12 293 ARG A N 1
ATOM 2340 C CA . ARG A 1 293 ? 11.164 -1.441 13.172 1 98.12 293 ARG A CA 1
ATOM 2341 C C . ARG A 1 293 ? 11.641 -0.146 12.531 1 98.12 293 ARG A C 1
ATOM 2343 O O . ARG A 1 293 ? 11.906 0.838 13.219 1 98.12 293 ARG A O 1
ATOM 2350 N N . ILE A 1 294 ? 11.789 -0.177 11.234 1 98.38 294 ILE A N 1
ATOM 2351 C CA . ILE A 1 294 ? 12.18 1.026 10.508 1 98.38 294 ILE A CA 1
ATOM 2352 C C . ILE A 1 294 ? 11.156 2.133 10.75 1 98.38 294 ILE A C 1
ATOM 2354 O O . ILE A 1 294 ? 11.523 3.266 11.07 1 98.38 294 ILE A O 1
ATOM 2358 N N . GLY A 1 295 ? 9.875 1.806 10.625 1 98.31 295 GLY A N 1
ATOM 2359 C CA . GLY A 1 295 ? 8.82 2.775 10.883 1 98.31 295 GLY A CA 1
ATOM 2360 C C . GLY A 1 295 ? 8.875 3.344 12.289 1 98.31 295 GLY A C 1
ATOM 2361 O O . GLY A 1 295 ? 8.75 4.555 12.484 1 98.31 295 GLY A O 1
ATOM 2362 N N . LYS A 1 296 ? 9.07 2.455 13.219 1 97.81 296 LYS A N 1
ATOM 2363 C CA . LYS A 1 296 ? 9.164 2.863 14.617 1 97.81 296 LYS A CA 1
ATOM 2364 C C . LYS A 1 296 ? 10.336 3.812 14.828 1 97.81 296 LYS A C 1
ATOM 2366 O O . LYS A 1 296 ? 10.203 4.832 15.508 1 97.81 296 LYS A O 1
ATOM 2371 N N . MET A 1 297 ? 11.484 3.48 14.258 1 97.75 297 MET A N 1
ATOM 2372 C CA . MET A 1 297 ? 12.688 4.281 14.445 1 97.75 297 MET A CA 1
ATOM 2373 C C . MET A 1 297 ? 12.555 5.637 13.766 1 97.75 297 MET A C 1
ATOM 2375 O O . MET A 1 297 ? 13.008 6.652 14.305 1 97.75 297 MET A O 1
ATOM 2379 N N . LEU A 1 298 ? 11.945 5.676 12.594 1 97.75 298 LEU A N 1
ATOM 2380 C CA . LEU A 1 298 ? 11.703 6.945 11.914 1 97.75 298 LEU A CA 1
ATOM 2381 C C . LEU A 1 298 ? 10.828 7.859 12.766 1 97.75 298 LEU A C 1
ATOM 2383 O O . LEU A 1 298 ? 11.156 9.031 12.969 1 97.75 298 LEU A O 1
ATOM 2387 N N . CYS A 1 299 ? 9.789 7.312 13.328 1 96.44 299 CYS A N 1
ATOM 2388 C CA . CYS A 1 299 ? 8.859 8.07 14.148 1 96.44 299 CYS A CA 1
ATOM 2389 C C . CYS A 1 299 ? 9.539 8.578 15.422 1 96.44 299 CYS A C 1
ATOM 2391 O O . CYS A 1 299 ? 9.43 9.75 15.766 1 96.44 299 CYS A O 1
ATOM 2393 N N . SER A 1 300 ? 10.227 7.645 16.062 1 95.38 300 SER A N 1
ATOM 2394 C CA . SER A 1 300 ? 10.898 8.008 17.312 1 95.38 300 SER A CA 1
ATOM 2395 C C . SER A 1 300 ? 11.93 9.102 17.078 1 95.38 300 SER A C 1
ATOM 2397 O O . SER A 1 300 ? 12.031 10.047 17.875 1 95.38 300 SER A O 1
ATOM 2399 N N . THR A 1 301 ? 12.664 8.977 16 1 95.62 301 THR A N 1
ATOM 2400 C CA . THR A 1 301 ? 13.719 9.938 15.695 1 95.62 301 THR A CA 1
ATOM 2401 C C . THR A 1 301 ? 13.125 11.312 15.398 1 95.62 301 THR A C 1
ATOM 2403 O O . THR A 1 301 ? 13.57 12.32 15.961 1 95.62 301 THR A O 1
ATOM 2406 N N . ILE A 1 302 ? 12.086 11.406 14.57 1 95.69 302 ILE A N 1
ATOM 2407 C CA . ILE A 1 302 ? 11.531 12.688 14.156 1 95.69 302 ILE A CA 1
ATOM 2408 C C . ILE A 1 302 ? 10.836 13.359 15.336 1 95.69 302 ILE A C 1
ATOM 2410 O O . ILE A 1 302 ? 10.945 14.578 15.516 1 95.69 302 ILE A O 1
ATOM 2414 N N . ILE A 1 303 ? 10.164 12.586 16.141 1 94.25 303 ILE A N 1
ATOM 2415 C CA . ILE A 1 303 ? 9.438 13.148 17.266 1 94.25 303 ILE A CA 1
ATOM 2416 C C . ILE A 1 303 ? 10.422 13.656 18.312 1 94.25 303 ILE A C 1
ATOM 2418 O O . ILE A 1 303 ? 10.211 14.703 18.922 1 94.25 303 ILE A O 1
ATOM 2422 N N . ASN A 1 304 ? 11.5 12.859 18.5 1 93.06 304 ASN A N 1
ATOM 2423 C CA . ASN A 1 304 ? 12.547 13.336 19.391 1 93.06 304 ASN A CA 1
ATOM 2424 C C . ASN A 1 304 ? 13.117 14.672 18.922 1 93.06 304 ASN A C 1
ATOM 2426 O O . ASN A 1 304 ? 13.359 15.562 19.734 1 93.06 304 ASN A O 1
ATOM 2430 N N . LEU A 1 305 ? 13.32 14.852 17.625 1 91.62 305 LEU A N 1
ATOM 2431 C CA . LEU A 1 305 ? 13.82 16.094 17.047 1 91.62 305 LEU A CA 1
ATOM 2432 C C . LEU A 1 305 ? 12.828 17.234 17.281 1 91.62 305 LEU A C 1
ATOM 2434 O O . LEU A 1 305 ? 13.234 18.359 17.594 1 91.62 305 LEU A O 1
ATOM 2438 N N . ILE A 1 306 ? 11.594 16.922 17.109 1 90.75 306 ILE A N 1
ATOM 2439 C CA . ILE A 1 306 ? 10.539 17.906 17.25 1 90.75 306 ILE A CA 1
ATOM 2440 C C . ILE A 1 306 ? 10.461 18.375 18.703 1 90.75 306 ILE A C 1
ATOM 2442 O O . ILE A 1 306 ? 10.398 19.562 18.984 1 90.75 306 ILE A O 1
ATOM 2446 N N . GLU A 1 307 ? 10.492 17.469 19.578 1 89.19 307 GLU A N 1
ATOM 2447 C CA . GLU A 1 307 ? 10.164 17.75 20.984 1 89.19 307 GLU A CA 1
ATOM 2448 C C . GLU A 1 307 ? 11.398 18.219 21.75 1 89.19 307 GLU A C 1
ATOM 2450 O O . GLU A 1 307 ? 11.297 19.016 22.672 1 89.19 307 GLU A O 1
ATOM 2455 N N . ASN A 1 308 ? 12.523 17.688 21.406 1 85.94 308 ASN A N 1
ATOM 2456 C CA . ASN A 1 308 ? 13.719 17.953 22.203 1 85.94 308 ASN A CA 1
ATOM 2457 C C . ASN A 1 308 ? 14.766 18.734 21.406 1 85.94 308 ASN A C 1
ATOM 2459 O O . ASN A 1 308 ? 15.773 19.172 21.953 1 85.94 308 ASN A O 1
ATOM 2463 N N . GLY A 1 309 ? 14.453 19.078 20.188 1 76.81 309 GLY A N 1
ATOM 2464 C CA . GLY A 1 309 ? 15.391 19.812 19.344 1 76.81 309 GLY A CA 1
ATOM 2465 C C . GLY A 1 309 ? 16.578 18.984 18.922 1 76.81 309 GLY A C 1
ATOM 2466 O O . GLY A 1 309 ? 16.641 17.781 19.188 1 76.81 309 GLY A O 1
ATOM 2467 N N . ASN A 1 310 ? 17.328 19.625 17.922 1 64.5 310 ASN A N 1
ATOM 2468 C CA . ASN A 1 310 ? 18.531 18.969 17.406 1 64.5 310 ASN A CA 1
ATOM 2469 C C . ASN A 1 310 ? 19.609 18.859 18.469 1 64.5 310 ASN A C 1
ATOM 2471 O O . ASN A 1 310 ? 20.078 19.875 18.984 1 64.5 310 ASN A O 1
ATOM 2475 N N . ASN A 1 311 ? 19.562 17.766 19.266 1 58.22 311 ASN A N 1
ATOM 2476 C CA . ASN A 1 311 ? 20.734 17.688 20.125 1 58.22 311 ASN A CA 1
ATOM 2477 C C . ASN A 1 311 ? 22.016 17.453 19.328 1 58.22 311 ASN A C 1
ATOM 2479 O O . ASN A 1 311 ? 21.953 17.047 18.156 1 58.22 311 ASN A O 1
ATOM 2483 N N . ASP A 1 312 ? 23.062 18.062 19.797 1 58.47 312 ASP A N 1
ATOM 2484 C CA . ASP A 1 312 ? 24.406 18.078 19.234 1 58.47 312 ASP A CA 1
ATOM 2485 C C . ASP A 1 312 ? 24.75 16.75 18.578 1 58.47 312 ASP A C 1
ATOM 2487 O O . ASP A 1 312 ? 25.641 16.688 17.719 1 58.47 312 ASP A O 1
ATOM 2491 N N . ASP A 1 313 ? 24.016 15.703 18.844 1 64.62 313 ASP A N 1
ATOM 2492 C CA . ASP A 1 313 ? 24.469 14.43 18.297 1 64.62 313 ASP A CA 1
ATOM 2493 C C . ASP A 1 313 ? 23.406 13.836 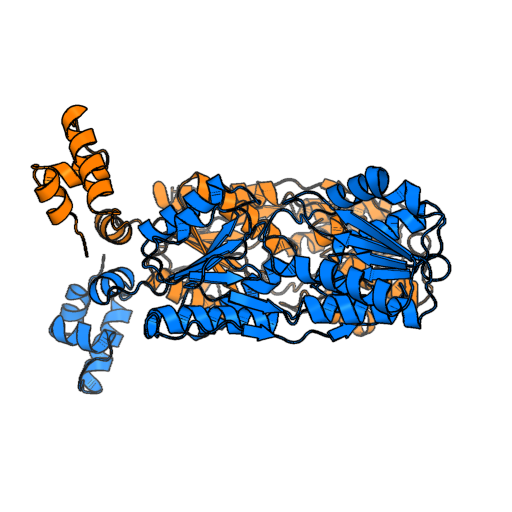17.359 1 64.62 313 ASP A C 1
ATOM 2495 O O . ASP A 1 313 ? 22.297 13.5 17.812 1 64.62 313 ASP A O 1
ATOM 2499 N N . ILE A 1 314 ? 23.656 14.008 16.016 1 72.19 314 ILE A N 1
ATOM 2500 C CA . ILE A 1 314 ? 22.844 13.328 15.016 1 72.19 314 ILE A CA 1
ATOM 2501 C C . ILE A 1 314 ? 22.875 11.82 15.273 1 72.19 314 ILE A C 1
ATOM 2503 O O . ILE A 1 314 ? 23.938 11.219 15.359 1 72.19 314 ILE A O 1
ATOM 2507 N N . ASN A 1 315 ? 21.672 11.18 15.555 1 84.06 315 ASN A N 1
ATOM 2508 C CA . ASN A 1 315 ? 21.578 9.75 15.828 1 84.06 315 ASN A CA 1
ATOM 2509 C C . ASN A 1 315 ? 21.047 8.977 14.625 1 84.06 315 ASN A C 1
ATOM 2511 O O . ASN A 1 315 ? 19.828 8.828 14.461 1 84.06 315 ASN A O 1
ATOM 2515 N N . ASN A 1 316 ? 22.062 8.609 13.773 1 93.19 316 ASN A N 1
ATOM 2516 C CA . ASN A 1 316 ? 21.688 7.695 12.695 1 93.19 316 ASN A CA 1
ATOM 2517 C C . ASN A 1 316 ? 21.406 6.293 13.219 1 93.19 316 ASN A C 1
ATOM 2519 O O . ASN A 1 316 ? 22.016 5.848 14.188 1 93.19 316 ASN A O 1
ATOM 2523 N N . THR A 1 317 ? 20.438 5.656 12.688 1 96.19 317 THR A N 1
ATOM 2524 C CA . THR A 1 317 ? 20.047 4.316 13.117 1 96.19 317 THR A CA 1
ATOM 2525 C C . THR A 1 317 ? 20.109 3.334 11.953 1 96.19 317 THR A C 1
ATOM 2527 O O . THR A 1 317 ? 19.609 3.617 10.867 1 96.19 317 THR A O 1
ATOM 2530 N N . VAL A 1 318 ? 20.781 2.25 12.141 1 97.5 318 VAL A N 1
ATOM 2531 C CA . VAL A 1 318 ? 20.844 1.152 11.188 1 97.5 318 VAL A CA 1
ATOM 2532 C C . VAL A 1 318 ? 20.281 -0.118 11.82 1 97.5 318 VAL A C 1
ATOM 2534 O O . VAL A 1 318 ? 20.766 -0.555 12.867 1 97.5 318 VAL A O 1
ATOM 2537 N N . VAL A 1 319 ? 19.234 -0.673 11.242 1 97.88 319 VAL A N 1
ATOM 2538 C CA . VAL A 1 319 ? 18.594 -1.854 11.812 1 97.88 319 VAL A CA 1
ATOM 2539 C C . VAL A 1 319 ? 19.094 -3.107 11.094 1 97.88 319 VAL A C 1
ATOM 2541 O O . VAL A 1 319 ? 19.5 -3.039 9.93 1 97.88 319 VAL A O 1
ATOM 2544 N N . ASP A 1 320 ? 18.984 -4.234 11.773 1 98.06 320 ASP A N 1
ATOM 2545 C CA . ASP A 1 320 ? 19.484 -5.5 11.25 1 98.06 320 ASP A CA 1
ATOM 2546 C C . ASP A 1 320 ? 18.531 -6.082 10.211 1 98.06 320 ASP A C 1
ATOM 2548 O O . ASP A 1 320 ? 17.344 -5.789 10.219 1 98.06 320 ASP A O 1
ATOM 2552 N N . ILE A 1 321 ? 19.109 -6.871 9.328 1 98.44 321 ILE A N 1
ATOM 2553 C CA . ILE A 1 321 ? 18.359 -7.562 8.289 1 98.44 321 ILE A CA 1
ATOM 2554 C C . ILE A 1 321 ? 18.453 -9.07 8.508 1 98.44 321 ILE A C 1
ATOM 2556 O O . ILE A 1 321 ? 19.156 -9.539 9.406 1 98.44 321 ILE A O 1
ATOM 2560 N N . GLU A 1 322 ? 17.656 -9.773 7.789 1 98.44 322 GLU A N 1
ATOM 2561 C CA . GLU A 1 322 ? 17.625 -11.227 7.883 1 98.44 322 GLU A CA 1
ATOM 2562 C C . GLU A 1 322 ? 17.422 -11.867 6.512 1 98.44 322 GLU A C 1
ATOM 2564 O O . GLU A 1 322 ? 16.656 -11.367 5.691 1 98.44 322 GLU A O 1
ATOM 2569 N N . LEU A 1 323 ? 18.156 -12.984 6.293 1 98.81 323 LEU A N 1
ATOM 2570 C CA . LEU A 1 323 ? 17.922 -13.766 5.086 1 98.81 323 LEU A CA 1
ATOM 2571 C C . LEU A 1 323 ? 16.688 -14.664 5.25 1 98.81 323 LEU A C 1
ATOM 2573 O O . LEU A 1 323 ? 16.562 -15.367 6.254 1 98.81 323 LEU A O 1
ATOM 2577 N N . VAL A 1 324 ? 15.773 -14.594 4.336 1 98.81 324 VAL A N 1
ATOM 2578 C CA . VAL A 1 324 ? 14.625 -15.492 4.266 1 98.81 324 VAL A CA 1
ATOM 2579 C C . VAL A 1 324 ? 14.766 -16.422 3.062 1 98.81 324 VAL A C 1
ATOM 2581 O O . VAL A 1 324 ? 14.742 -15.961 1.915 1 98.81 324 VAL A O 1
ATOM 2584 N N . GLU A 1 325 ? 14.875 -17.656 3.316 1 98.62 325 GLU A N 1
ATOM 2585 C CA . GLU A 1 325 ? 15.062 -18.641 2.246 1 98.62 325 GLU A CA 1
ATOM 2586 C C . GLU A 1 325 ? 13.742 -19 1.585 1 98.62 325 GLU A C 1
ATOM 2588 O O . GLU A 1 325 ? 12.727 -19.156 2.266 1 98.62 325 GLU A O 1
ATOM 2593 N N . GLY A 1 326 ? 13.773 -18.984 0.232 1 98.31 326 GLY A N 1
ATOM 2594 C CA . GLY A 1 326 ? 12.625 -19.422 -0.542 1 98.31 326 GLY A CA 1
ATOM 2595 C C . GLY A 1 326 ? 12.961 -20.484 -1.574 1 98.31 326 GLY A C 1
ATOM 2596 O O . GLY A 1 326 ? 13.852 -21.312 -1.356 1 98.31 326 GLY A O 1
ATOM 2597 N N . GLU A 1 327 ? 12.227 -20.469 -2.637 1 98.06 327 GLU A N 1
ATOM 2598 C CA . GLU A 1 327 ? 12.312 -21.547 -3.627 1 98.06 327 GLU A CA 1
ATOM 2599 C C . GLU A 1 327 ? 13.18 -21.125 -4.816 1 98.06 327 GLU A C 1
ATOM 2601 O O . GLU A 1 327 ? 13.406 -21.906 -5.734 1 98.06 327 GLU A O 1
ATOM 2606 N N . THR A 1 328 ? 13.711 -19.906 -4.77 1 98.75 328 THR A N 1
ATOM 2607 C CA . THR A 1 328 ? 14.414 -19.406 -5.941 1 98.75 328 THR A CA 1
ATOM 2608 C C . THR A 1 328 ? 15.922 -19.625 -5.805 1 98.75 328 THR A C 1
ATOM 2610 O O . THR A 1 328 ? 16.703 -19.141 -6.625 1 98.75 328 THR A O 1
ATOM 2613 N N . THR A 1 329 ? 16.406 -20.297 -4.75 1 98.25 329 THR A N 1
ATOM 2614 C CA . THR A 1 329 ? 17.812 -20.594 -4.57 1 98.25 329 THR A CA 1
ATOM 2615 C C . THR A 1 329 ? 18.016 -22.031 -4.109 1 98.25 329 THR A C 1
ATOM 2617 O O . THR A 1 329 ? 17.078 -22.656 -3.609 1 98.25 329 THR A O 1
ATOM 2620 N N . MET B 1 1 ? 10.047 34.125 15.477 1 51.41 1 MET B N 1
ATOM 2621 C CA . MET B 1 1 ? 9.516 33.688 14.195 1 51.41 1 MET B CA 1
ATOM 2622 C C . MET B 1 1 ? 9.055 34.875 13.367 1 51.41 1 MET B C 1
ATOM 2624 O O . MET B 1 1 ? 8.531 35.844 13.914 1 51.41 1 MET B O 1
ATOM 2628 N N . THR B 1 2 ? 9.602 34.969 12.148 1 65.56 2 THR B N 1
ATOM 2629 C CA . THR B 1 2 ? 9.219 36.031 11.234 1 65.56 2 THR B CA 1
ATOM 2630 C C . THR B 1 2 ? 7.715 36.031 10.977 1 65.56 2 THR B C 1
ATOM 2632 O O . THR B 1 2 ? 7.133 34.969 10.734 1 65.56 2 THR B O 1
ATOM 2635 N N . ASN B 1 3 ? 7.098 37.062 11.398 1 74.75 3 ASN B N 1
ATOM 2636 C CA . ASN B 1 3 ? 5.652 37.125 11.211 1 74.75 3 ASN B CA 1
ATOM 2637 C C . ASN B 1 3 ? 5.281 38.188 10.172 1 74.75 3 ASN B C 1
ATOM 2639 O O . ASN B 1 3 ? 6.16 38.812 9.562 1 74.75 3 ASN B O 1
ATOM 2643 N N . ILE B 1 4 ? 3.971 38.156 9.977 1 80.81 4 ILE B N 1
ATOM 2644 C CA . ILE B 1 4 ? 3.447 39 8.906 1 80.81 4 ILE B CA 1
ATOM 2645 C C . ILE B 1 4 ? 3.854 40.469 9.156 1 80.81 4 ILE B C 1
ATOM 2647 O O . ILE B 1 4 ? 4.051 41.219 8.203 1 80.81 4 ILE B O 1
ATOM 2651 N N . LYS B 1 5 ? 4.027 40.844 10.422 1 86.81 5 LYS B N 1
ATOM 2652 C CA . LYS B 1 5 ? 4.449 42.188 10.75 1 86.81 5 LYS B CA 1
ATOM 2653 C C . LYS B 1 5 ? 5.887 42.438 10.305 1 86.81 5 LYS B C 1
ATOM 2655 O O . LYS B 1 5 ? 6.215 43.531 9.852 1 86.81 5 LYS B O 1
ATOM 2660 N N . ASP B 1 6 ? 6.648 41.344 10.375 1 86.56 6 ASP B N 1
ATOM 2661 C CA . ASP B 1 6 ? 8.039 41.438 9.938 1 86.56 6 ASP B CA 1
ATOM 2662 C C . ASP B 1 6 ? 8.125 41.656 8.43 1 86.56 6 ASP B C 1
ATOM 2664 O O . ASP B 1 6 ? 8.961 42.438 7.953 1 86.56 6 ASP B O 1
ATOM 2668 N N . VAL B 1 7 ? 7.277 40.906 7.801 1 88 7 VAL B N 1
ATOM 2669 C CA . VAL B 1 7 ? 7.223 41.062 6.352 1 88 7 VAL B CA 1
ATOM 2670 C C . VAL B 1 7 ? 6.82 42.5 6 1 88 7 VAL B C 1
ATOM 2672 O O . VAL B 1 7 ? 7.418 43.125 5.121 1 88 7 VAL B O 1
ATOM 2675 N N . ALA B 1 8 ? 5.895 43 6.664 1 89 8 ALA B N 1
ATOM 2676 C CA . ALA B 1 8 ? 5.406 44.375 6.426 1 89 8 ALA B CA 1
ATOM 2677 C C . ALA B 1 8 ? 6.516 45.406 6.645 1 89 8 ALA B C 1
ATOM 2679 O O . ALA B 1 8 ? 6.711 46.281 5.824 1 89 8 ALA B O 1
ATOM 2680 N N . LYS B 1 9 ? 7.191 45.219 7.684 1 89.88 9 LYS B N 1
ATOM 2681 C CA . LYS B 1 9 ? 8.297 46.125 8.016 1 89.88 9 LYS B CA 1
ATOM 2682 C C . LYS B 1 9 ? 9.383 46.062 6.949 1 89.88 9 LYS B C 1
ATOM 2684 O O . LYS B 1 9 ? 9.867 47.094 6.496 1 89.88 9 LYS B O 1
ATOM 2689 N N . LYS B 1 10 ? 9.672 44.844 6.582 1 90.12 10 LYS B N 1
ATOM 2690 C CA . LYS B 1 10 ? 10.734 44.656 5.594 1 90.12 10 LYS B CA 1
ATOM 2691 C C . LYS B 1 10 ? 10.32 45.219 4.234 1 90.12 10 LYS B C 1
ATOM 2693 O O . LYS B 1 10 ? 11.141 45.781 3.516 1 90.12 10 LYS B O 1
ATOM 2698 N N . ALA B 1 11 ? 9.141 45 3.906 1 89.94 11 ALA B N 1
ATOM 2699 C CA . ALA B 1 11 ? 8.617 45.438 2.605 1 89.94 11 ALA B CA 1
ATOM 2700 C C . ALA B 1 11 ? 8.258 46.906 2.609 1 89.94 11 ALA B C 1
ATOM 2702 O O . ALA B 1 11 ? 8.062 47.5 1.55 1 89.94 11 ALA B O 1
ATOM 2703 N N . GLY B 1 12 ? 8.117 47.562 3.73 1 90.62 12 GLY B N 1
ATOM 2704 C CA . GLY B 1 12 ? 7.73 48.938 3.848 1 90.62 12 GLY B CA 1
ATOM 2705 C C . GLY B 1 12 ? 6.262 49.188 3.564 1 90.62 12 GLY B C 1
ATOM 2706 O O . GLY B 1 12 ? 5.898 50.219 2.959 1 90.62 12 GLY B O 1
ATOM 2707 N N . VAL B 1 13 ? 5.531 48.188 3.783 1 90.19 13 VAL B N 1
ATOM 2708 C CA . VAL B 1 13 ? 4.094 48.312 3.561 1 90.19 13 VAL B CA 1
ATOM 2709 C C . VAL B 1 13 ? 3.34 47.969 4.844 1 90.19 13 VAL B C 1
ATOM 2711 O O . VAL B 1 13 ? 3.947 47.562 5.84 1 90.19 13 VAL B O 1
ATOM 2714 N N . SER B 1 14 ? 2.027 48.25 4.852 1 84.69 14 SER B N 1
ATOM 2715 C CA . SER B 1 14 ? 1.203 47.875 6.004 1 84.69 14 SER B CA 1
ATOM 2716 C C . SER B 1 14 ? 0.987 46.375 6.09 1 84.69 14 SER B C 1
ATOM 2718 O O . SER B 1 14 ? 1.127 45.688 5.09 1 84.69 14 SER B O 1
ATOM 2720 N N . VAL B 1 15 ? 0.603 45.875 7.312 1 87.12 15 VAL B N 1
ATOM 2721 C CA . VAL B 1 15 ? 0.272 44.469 7.52 1 87.12 15 VAL B CA 1
ATOM 2722 C C . VAL B 1 15 ? -0.921 44.094 6.645 1 87.12 15 VAL B C 1
ATOM 2724 O O . VAL B 1 15 ? -0.969 43 6.102 1 87.12 15 VAL B O 1
ATOM 2727 N N . THR B 1 16 ? -1.788 45.062 6.449 1 81.56 16 THR B N 1
ATOM 2728 C CA . THR B 1 16 ? -2.969 44.844 5.625 1 81.56 16 THR B CA 1
ATOM 2729 C C . THR B 1 16 ? -2.574 44.625 4.168 1 81.56 16 THR B C 1
ATOM 2731 O O . THR B 1 16 ? -3.148 43.75 3.494 1 81.56 16 THR B O 1
ATOM 2734 N N . THR B 1 17 ? -1.598 45.344 3.781 1 83.19 17 THR B N 1
ATOM 2735 C CA . THR B 1 17 ? -1.117 45.188 2.412 1 83.19 17 THR B CA 1
ATOM 2736 C C . THR B 1 17 ? -0.473 43.844 2.215 1 83.19 17 THR B C 1
ATOM 2738 O O . THR B 1 17 ? -0.703 43.156 1.2 1 83.19 17 THR B O 1
ATOM 2741 N N . VAL B 1 18 ? 0.257 43.344 3.223 1 83.69 18 VAL B N 1
ATOM 2742 C CA . VAL B 1 18 ? 0.88 42.031 3.148 1 83.69 18 VAL B CA 1
ATOM 2743 C C . VAL B 1 18 ? -0.198 40.969 3.086 1 83.69 18 VAL B C 1
ATOM 2745 O O . VAL B 1 18 ? -0.117 40.031 2.268 1 83.69 18 VAL B O 1
ATOM 2748 N N . SER B 1 19 ? -1.18 41.156 3.854 1 78.62 19 SER B N 1
ATOM 2749 C CA . SER B 1 19 ? -2.289 40.219 3.891 1 78.62 19 SER B CA 1
ATOM 2750 C C . SER B 1 19 ? -2.996 40.156 2.543 1 78.62 19 SER B C 1
ATOM 2752 O O . SER B 1 19 ? -3.312 39.062 2.062 1 78.62 19 SER B O 1
ATOM 2754 N N . ARG B 1 20 ? -3.137 41.281 1.992 1 77.06 20 ARG B N 1
ATOM 2755 C CA . ARG B 1 20 ? -3.793 41.344 0.69 1 77.06 20 ARG B CA 1
ATOM 2756 C C . ARG B 1 20 ? -2.947 40.656 -0.378 1 77.06 20 ARG B C 1
ATOM 2758 O O . ARG B 1 20 ? -3.477 39.969 -1.242 1 77.06 20 ARG B O 1
ATOM 2765 N N . VAL B 1 21 ? -1.686 40.812 -0.309 1 77.94 21 VAL B N 1
ATOM 2766 C CA . VAL B 1 21 ? -0.772 40.188 -1.264 1 77.94 21 VAL B CA 1
ATOM 2767 C C . VAL B 1 21 ? -0.798 38.656 -1.094 1 77.94 21 VAL B C 1
ATOM 2769 O O . VAL B 1 21 ? -0.875 37.938 -2.078 1 77.94 21 VAL B O 1
ATOM 2772 N N . LEU B 1 22 ? -0.83 38.25 0.171 1 75.44 22 LEU B N 1
ATOM 2773 C CA . LEU B 1 22 ? -0.746 36.812 0.493 1 75.44 22 LEU B CA 1
ATOM 2774 C C . LEU B 1 22 ? -2.037 36.094 0.114 1 75.44 22 LEU B C 1
ATOM 2776 O O . LEU B 1 22 ? -2.01 34.938 -0.255 1 75.44 22 LEU B O 1
ATOM 2780 N N . ASN B 1 23 ? -3.158 36.938 0.142 1 69.88 23 ASN B N 1
ATOM 2781 C CA . ASN B 1 23 ? -4.465 36.312 -0.103 1 69.88 23 ASN B CA 1
ATOM 2782 C C . ASN B 1 23 ? -5.012 36.719 -1.474 1 69.88 23 ASN B C 1
ATOM 2784 O O . ASN B 1 23 ? -6.16 36.406 -1.799 1 69.88 23 ASN B O 1
ATOM 2788 N N . ASN B 1 24 ? -4.18 37.25 -2.135 1 65.5 24 ASN B N 1
ATOM 2789 C CA . ASN B 1 24 ? -4.543 37.75 -3.455 1 65.5 24 ASN B CA 1
ATOM 2790 C C . ASN B 1 24 ? -5.895 38.469 -3.432 1 65.5 24 ASN B C 1
ATOM 2792 O O . ASN B 1 24 ? -6.75 38.219 -4.281 1 65.5 24 ASN B O 1
ATOM 2796 N N . LYS B 1 25 ? -6.109 39.125 -2.406 1 70.62 25 LYS B N 1
ATOM 2797 C CA . LYS B 1 25 ? -7.371 39.844 -2.271 1 70.62 25 LYS B CA 1
ATOM 2798 C C . LYS B 1 25 ? -7.199 41.312 -2.623 1 70.62 25 LYS B C 1
ATOM 2800 O O . LYS B 1 25 ? -6.332 42 -2.068 1 70.62 25 LYS B O 1
ATOM 2805 N N . GLY B 1 26 ? -8.008 41.906 -3.59 1 63.16 26 GLY B N 1
ATOM 2806 C CA . GLY B 1 26 ? -8.078 43.312 -3.975 1 63.16 26 GLY B CA 1
ATOM 2807 C C . GLY B 1 26 ? -7.039 43.688 -5.012 1 63.16 26 GLY B C 1
ATOM 2808 O O . GLY B 1 26 ? -6.266 42.844 -5.465 1 63.16 26 GLY B O 1
ATOM 2809 N N . TYR B 1 27 ? -7.055 44.875 -5.566 1 73.56 27 TYR B N 1
ATOM 2810 C CA . TYR B 1 27 ? -6.082 45.375 -6.527 1 73.56 27 TYR B CA 1
ATOM 2811 C C . TYR B 1 27 ? -4.777 45.75 -5.836 1 73.56 27 TYR B C 1
ATOM 2813 O O . TYR B 1 27 ? -4.785 46.5 -4.852 1 73.56 27 TYR B O 1
ATOM 2821 N N . ILE B 1 28 ? -3.678 45.031 -6.082 1 76.56 28 ILE B N 1
ATOM 2822 C CA . ILE B 1 28 ? -2.352 45.375 -5.586 1 76.56 28 ILE B CA 1
ATOM 2823 C C . ILE B 1 28 ? -1.4 45.594 -6.762 1 76.56 28 ILE B C 1
ATOM 2825 O O . ILE B 1 28 ? -1.359 44.781 -7.695 1 76.56 28 ILE B O 1
ATOM 2829 N N . GLY B 1 29 ? -0.729 46.75 -6.875 1 81.25 29 GLY B N 1
ATOM 2830 C CA . GLY B 1 29 ? 0.225 47.062 -7.93 1 81.25 29 GLY B CA 1
ATOM 2831 C C . GLY B 1 29 ? 1.364 46.062 -8.008 1 81.25 29 GLY B C 1
ATOM 2832 O O . GLY B 1 29 ? 1.7 45.406 -7.02 1 81.25 29 GLY B O 1
ATOM 2833 N N . LYS B 1 30 ? 1.844 45.875 -9.195 1 80.75 30 LYS B N 1
ATOM 2834 C CA . LYS B 1 30 ? 2.912 44.906 -9.469 1 80.75 30 LYS B CA 1
ATOM 2835 C C . LYS B 1 30 ? 4.145 45.219 -8.617 1 80.75 30 LYS B C 1
ATOM 2837 O O . LYS B 1 30 ? 4.812 44.281 -8.141 1 80.75 30 LYS B O 1
ATOM 2842 N N . ALA B 1 31 ? 4.383 46.406 -8.469 1 86.12 31 ALA B N 1
ATOM 2843 C CA . ALA B 1 31 ? 5.559 46.812 -7.719 1 86.12 31 ALA B CA 1
ATOM 2844 C C . ALA B 1 31 ? 5.422 46.469 -6.238 1 86.12 31 ALA B C 1
ATOM 2846 O O . ALA B 1 31 ? 6.363 45.969 -5.625 1 86.12 31 ALA B O 1
ATOM 2847 N N . THR B 1 32 ? 4.324 46.656 -5.719 1 85.38 32 THR B N 1
ATOM 2848 C CA . THR B 1 32 ? 4.066 46.375 -4.312 1 85.38 32 THR B CA 1
ATOM 2849 C C . THR B 1 32 ? 4.094 44.875 -4.047 1 85.38 32 THR B C 1
ATOM 2851 O O . THR B 1 32 ? 4.656 44.438 -3.047 1 85.38 32 THR B O 1
ATOM 2854 N N . ARG B 1 33 ? 3.514 44.094 -4.84 1 86.12 33 ARG B N 1
ATOM 2855 C CA . ARG B 1 33 ? 3.521 42.656 -4.727 1 86.12 33 ARG B CA 1
ATOM 2856 C C . ARG B 1 33 ? 4.949 42.094 -4.703 1 86.12 33 ARG B C 1
ATOM 2858 O O . ARG B 1 33 ? 5.285 41.25 -3.867 1 86.12 33 ARG B O 1
ATOM 2865 N N . LYS B 1 34 ? 5.715 42.594 -5.637 1 87.25 34 LYS B N 1
ATOM 2866 C CA . LYS B 1 34 ? 7.102 42.125 -5.715 1 87.25 34 LYS B CA 1
ATOM 2867 C C . LYS B 1 34 ? 7.859 42.469 -4.438 1 87.25 34 LYS B C 1
ATOM 2869 O O . LYS B 1 34 ? 8.656 41.688 -3.947 1 87.25 34 LYS B O 1
ATOM 2874 N N . LYS B 1 35 ? 7.641 43.688 -3.998 1 87.19 35 LYS B N 1
ATOM 2875 C CA . LYS B 1 35 ? 8.289 44.094 -2.76 1 87.19 35 LYS B CA 1
ATOM 2876 C C . LYS B 1 35 ? 7.961 43.156 -1.615 1 87.19 35 LYS B C 1
ATOM 2878 O O . LYS B 1 35 ? 8.844 42.781 -0.839 1 87.19 35 LYS B O 1
ATOM 2883 N N . VAL B 1 36 ? 6.738 42.719 -1.544 1 86.62 36 VAL B N 1
ATOM 2884 C CA . VAL B 1 36 ? 6.277 41.844 -0.477 1 86.62 36 VAL B CA 1
ATOM 2885 C C . VAL B 1 36 ? 6.879 40.469 -0.662 1 86.62 36 VAL B C 1
ATOM 2887 O O . VAL B 1 36 ? 7.391 39.875 0.29 1 86.62 36 VAL B O 1
ATOM 2890 N N . GLU B 1 37 ? 6.805 40 -1.795 1 84.38 37 GLU B N 1
ATOM 2891 C CA . GLU B 1 37 ? 7.352 38.688 -2.092 1 84.38 37 GLU B CA 1
ATOM 2892 C C . GLU B 1 37 ? 8.852 38.625 -1.822 1 84.38 37 GLU B C 1
ATOM 2894 O O . GLU B 1 37 ? 9.352 37.656 -1.266 1 84.38 37 GLU B O 1
ATOM 2899 N N . ASP B 1 38 ? 9.57 39.688 -2.297 1 84.81 38 ASP B N 1
ATOM 2900 C CA . ASP B 1 38 ? 11.008 39.781 -2.039 1 84.81 38 ASP B CA 1
ATOM 2901 C C . ASP B 1 38 ? 11.297 39.812 -0.54 1 84.81 38 ASP B C 1
ATOM 2903 O O . ASP B 1 38 ? 12.258 39.188 -0.078 1 84.81 38 ASP B O 1
ATOM 2907 N N . ALA B 1 39 ? 10.508 40.531 0.169 1 85 39 ALA B N 1
ATOM 2908 C CA . ALA B 1 39 ? 10.664 40.625 1.619 1 85 39 ALA B CA 1
ATOM 2909 C C . ALA B 1 39 ? 10.453 39.25 2.277 1 85 39 ALA B C 1
ATOM 2911 O O . ALA B 1 39 ? 11.188 38.906 3.201 1 85 39 ALA B O 1
ATOM 2912 N N . MET B 1 40 ? 9.484 38.531 1.784 1 80.38 40 MET B N 1
ATOM 2913 C CA . MET B 1 40 ? 9.195 37.219 2.316 1 80.38 40 MET B CA 1
ATOM 2914 C C . MET B 1 40 ? 10.383 36.281 2.129 1 80.38 40 MET B C 1
ATOM 2916 O O . MET B 1 40 ? 10.742 35.531 3.041 1 80.38 40 MET B O 1
ATOM 2920 N N . VAL B 1 41 ? 10.961 36.375 1.019 1 75.5 41 VAL B N 1
ATOM 2921 C CA . VAL B 1 41 ? 12.117 35.562 0.698 1 75.5 41 VAL B CA 1
ATOM 2922 C C . VAL B 1 41 ? 13.305 35.969 1.564 1 75.5 41 VAL B C 1
ATOM 2924 O O . VAL B 1 41 ? 14.016 35.125 2.104 1 75.5 41 VAL B O 1
ATOM 2927 N N . ALA B 1 42 ? 13.484 37.25 1.689 1 77.19 42 ALA B N 1
ATOM 2928 C CA . ALA B 1 42 ? 14.633 37.812 2.395 1 77.19 42 ALA B CA 1
ATOM 2929 C C . ALA B 1 42 ? 14.625 37.406 3.865 1 77.19 42 ALA B C 1
ATOM 2931 O O . ALA B 1 42 ? 15.688 37.188 4.461 1 77.19 42 ALA B O 1
ATOM 2932 N N . ILE B 1 43 ? 13.398 37.25 4.332 1 76.88 43 ILE B N 1
ATOM 2933 C CA . ILE B 1 43 ? 13.352 36.969 5.762 1 76.88 43 ILE B CA 1
ATOM 2934 C C . ILE B 1 43 ? 12.82 35.562 5.988 1 76.88 43 ILE B C 1
ATOM 2936 O O . ILE B 1 43 ? 12.461 35.188 7.109 1 76.88 43 ILE B O 1
ATOM 2940 N N . ASP B 1 44 ? 12.672 34.844 4.895 1 71.75 44 ASP B N 1
ATOM 2941 C CA . ASP B 1 44 ? 12.219 33.469 4.902 1 71.75 44 ASP B CA 1
ATOM 2942 C C . ASP B 1 44 ? 10.867 33.312 5.594 1 71.75 44 ASP B C 1
ATOM 2944 O O . ASP B 1 44 ? 10.703 32.5 6.5 1 71.75 44 ASP B O 1
ATOM 2948 N N . TYR B 1 45 ? 10.055 34.281 5.156 1 66.62 45 TYR B N 1
ATOM 2949 C CA . TYR B 1 45 ? 8.695 34.25 5.691 1 66.62 45 TYR B CA 1
ATOM 2950 C C . TYR B 1 45 ? 7.812 33.312 4.875 1 66.62 45 TYR B C 1
ATOM 2952 O O . TYR B 1 45 ? 7.805 33.375 3.643 1 66.62 45 TYR B O 1
ATOM 2960 N N . GLN B 1 46 ? 7.234 32.375 5.535 1 64.06 46 GLN B N 1
ATOM 2961 C CA . GLN B 1 46 ? 6.195 31.547 4.93 1 64.06 46 GLN B CA 1
ATOM 2962 C C . GLN B 1 46 ? 4.848 31.766 5.613 1 64.06 46 GLN B C 1
ATOM 2964 O O . GLN B 1 46 ? 4.758 31.734 6.844 1 64.06 46 GLN B O 1
ATOM 2969 N N . PRO B 1 47 ? 3.816 32.25 4.719 1 60.44 47 PRO B N 1
ATOM 2970 C CA . PRO B 1 47 ? 2.5 32.469 5.328 1 60.44 47 PRO B CA 1
ATOM 2971 C C . PRO B 1 47 ? 2.045 31.25 6.156 1 60.44 47 PRO B C 1
ATOM 2973 O O . PRO B 1 47 ? 2.291 30.109 5.777 1 60.44 47 PRO B O 1
ATOM 2976 N N . ASN B 1 48 ? 1.739 31.578 7.387 1 58.47 48 ASN B N 1
ATOM 2977 C CA . ASN B 1 48 ? 1.201 30.531 8.266 1 58.47 48 ASN B CA 1
ATOM 2978 C C . ASN B 1 48 ? -0.19 30.094 7.824 1 58.47 48 ASN B C 1
ATOM 2980 O O . ASN B 1 48 ? -1.171 30.812 8.031 1 58.47 48 ASN B O 1
ATOM 2984 N N . GLN B 1 49 ? -0.26 29.078 7.043 1 55.34 49 GLN B N 1
ATOM 2985 C CA . GLN B 1 49 ? -1.531 28.594 6.512 1 55.34 49 GLN B CA 1
ATOM 2986 C C . GLN B 1 49 ? -2.512 28.281 7.637 1 55.34 49 GLN B C 1
ATOM 2988 O O . GLN B 1 49 ? -3.727 28.391 7.461 1 55.34 49 GLN B O 1
ATOM 2993 N N . ILE B 1 50 ? -1.945 27.906 8.75 1 55.09 50 ILE B N 1
ATOM 2994 C CA . ILE B 1 50 ? -2.803 27.625 9.898 1 55.09 50 ILE B CA 1
ATOM 2995 C C . ILE B 1 50 ? -3.516 28.906 10.336 1 55.09 50 ILE B C 1
ATOM 2997 O O . ILE B 1 50 ? -4.719 28.891 10.617 1 55.09 50 ILE B O 1
ATOM 3001 N N . ALA B 1 51 ? -2.77 29.969 10.336 1 54.03 51 ALA B N 1
ATOM 3002 C CA . ALA B 1 51 ? -3.387 31.25 10.688 1 54.03 51 ALA B CA 1
ATOM 3003 C C . ALA B 1 51 ? -4.457 31.641 9.672 1 54.03 51 ALA B C 1
ATOM 3005 O O . ALA B 1 51 ? -5.523 32.125 10.039 1 54.03 51 ALA B O 1
ATOM 3006 N N . ARG B 1 52 ? -4.117 31.406 8.492 1 54.22 52 ARG B N 1
ATOM 3007 C CA . ARG B 1 52 ? -5.078 31.688 7.43 1 54.22 52 ARG B CA 1
ATOM 3008 C C . ARG B 1 52 ? -6.316 30.812 7.57 1 54.22 52 ARG B C 1
ATOM 3010 O O . ARG B 1 52 ? -7.438 31.266 7.316 1 54.22 52 ARG B O 1
ATOM 3017 N N . ALA B 1 53 ? -5.973 29.578 7.883 1 55.75 53 ALA B N 1
ATOM 3018 C CA . ALA B 1 53 ? -7.066 28.641 8.102 1 55.75 53 ALA B CA 1
ATOM 3019 C C . ALA B 1 53 ? -7.992 29.109 9.211 1 55.75 53 ALA B C 1
ATOM 3021 O O . ALA B 1 53 ? -9.211 28.969 9.125 1 55.75 53 ALA B O 1
ATOM 3022 N N . LEU B 1 54 ? -7.434 29.703 10.18 1 53.09 54 LEU B N 1
ATOM 3023 C CA . LEU B 1 54 ? -8.211 30.219 11.297 1 53.09 54 LEU B CA 1
ATOM 3024 C C . LEU B 1 54 ? -9.102 31.375 10.844 1 53.09 54 LEU B C 1
ATOM 3026 O O . LEU B 1 54 ? -10.234 31.516 11.312 1 53.09 54 LEU B O 1
ATOM 3030 N N . LEU B 1 55 ? -8.484 32.125 9.93 1 52.06 55 LEU B N 1
ATOM 3031 C CA . LEU B 1 55 ? -9.25 33.25 9.453 1 52.06 55 LEU B CA 1
ATOM 3032 C C . LEU B 1 55 ? -10.344 32.812 8.484 1 52.06 55 LEU B C 1
ATOM 3034 O O . LEU B 1 55 ? -11.469 33.312 8.539 1 52.06 55 LEU B O 1
ATOM 3038 N N . LYS B 1 56 ? -9.945 31.953 7.539 1 57.75 56 LYS B N 1
ATOM 3039 C CA . LYS B 1 56 ? -10.867 31.484 6.508 1 57.75 56 LYS B CA 1
ATOM 3040 C C . LYS B 1 56 ? -11.664 30.281 6.98 1 57.75 56 LYS B C 1
ATOM 3042 O O . LYS B 1 56 ? -12.609 29.844 6.312 1 57.75 56 LYS B O 1
ATOM 3047 N N . ASN B 1 57 ? -11.43 29.781 8.109 1 63.97 57 ASN B N 1
ATOM 3048 C CA . ASN B 1 57 ? -12.078 28.594 8.672 1 63.97 57 ASN B CA 1
ATOM 3049 C C . ASN B 1 57 ? -11.867 27.375 7.785 1 63.97 57 ASN B C 1
ATOM 3051 O O . ASN B 1 57 ? -12.781 26.562 7.605 1 63.97 57 ASN B O 1
ATOM 3055 N N . GLN B 1 58 ? -10.781 27.406 6.887 1 79.06 58 GLN B N 1
ATOM 3056 C CA . GLN B 1 58 ? -10.469 26.25 6.039 1 79.06 58 GLN B CA 1
ATOM 3057 C C . GLN B 1 58 ? -9.016 25.812 6.219 1 79.06 58 GLN B C 1
ATOM 3059 O O . GLN B 1 58 ? -8.094 26.625 6.059 1 79.06 58 GLN B O 1
ATOM 3064 N N . SER B 1 59 ? -8.773 24.625 6.586 1 86 59 SER B N 1
ATOM 3065 C CA . SER B 1 59 ? -7.438 24.094 6.852 1 86 59 SER B CA 1
ATOM 3066 C C . SER B 1 59 ? -6.855 23.422 5.621 1 86 59 SER B C 1
ATOM 3068 O O . SER B 1 59 ? -5.652 23.156 5.562 1 86 59 SER B O 1
ATOM 3070 N N . PHE B 1 60 ? -7.656 23.047 4.609 1 91.38 60 PHE B N 1
ATOM 3071 C CA . PHE B 1 60 ? -7.285 22.312 3.406 1 91.38 60 PHE B CA 1
ATOM 3072 C C . PHE B 1 60 ? -6.723 20.938 3.76 1 91.38 60 PHE B C 1
ATOM 3074 O O . PHE B 1 60 ? -5.879 20.406 3.037 1 91.38 60 PHE B O 1
ATOM 3081 N N . LEU B 1 61 ? -7.191 20.406 4.949 1 94 61 LEU B N 1
ATOM 3082 C CA . LEU B 1 61 ? -6.871 19.047 5.375 1 94 61 LEU B CA 1
ATOM 3083 C C . LEU B 1 61 ? -8.078 18.125 5.215 1 94 61 LEU B C 1
ATOM 3085 O O . LEU B 1 61 ? -9.203 18.516 5.531 1 94 61 LEU B O 1
ATOM 3089 N N . ILE B 1 62 ? -7.816 17 4.66 1 96.75 62 ILE B N 1
ATOM 3090 C CA . ILE B 1 62 ? -8.836 15.961 4.559 1 96.75 62 ILE B CA 1
ATOM 3091 C C . ILE B 1 62 ? -8.352 14.688 5.242 1 96.75 62 ILE B C 1
ATOM 3093 O O . ILE B 1 62 ? -7.223 14.25 5.02 1 96.75 62 ILE B O 1
ATOM 3097 N N . GLY B 1 63 ? -9.133 14.164 6.145 1 96.88 63 GLY B N 1
ATOM 3098 C CA . GLY B 1 63 ? -8.836 12.875 6.75 1 96.88 63 GLY B CA 1
ATOM 3099 C C . GLY B 1 63 ? -9.32 11.703 5.922 1 96.88 63 GLY B C 1
ATOM 3100 O O . GLY B 1 63 ? -10.406 11.742 5.34 1 96.88 63 GLY B O 1
ATOM 3101 N N . VAL B 1 64 ? -8.5 10.711 5.812 1 97.56 64 VAL B N 1
ATOM 3102 C CA . VAL B 1 64 ? -8.867 9.461 5.148 1 97.56 64 VAL B CA 1
ATOM 3103 C C . VAL B 1 64 ? -8.734 8.297 6.129 1 97.56 64 VAL B C 1
ATOM 3105 O O . VAL B 1 64 ? -7.629 8 6.598 1 97.56 64 VAL B O 1
ATOM 3108 N N . ILE B 1 65 ? -9.828 7.641 6.422 1 95.56 65 ILE B N 1
ATOM 3109 C CA . ILE B 1 65 ? -9.844 6.508 7.344 1 95.56 65 ILE B CA 1
ATOM 3110 C C . ILE B 1 65 ? -10 5.207 6.559 1 95.56 65 ILE B C 1
ATOM 3112 O O . ILE B 1 65 ? -10.977 5.027 5.832 1 95.56 65 ILE B O 1
ATOM 3116 N N . VAL B 1 66 ? -9.047 4.34 6.688 1 94.94 66 VAL B N 1
ATOM 3117 C CA . VAL B 1 66 ? -9.07 3.057 5.992 1 94.94 66 VAL B CA 1
ATOM 3118 C C . VAL B 1 66 ? -8.883 1.921 6.996 1 94.94 66 VAL B C 1
ATOM 3120 O O . VAL B 1 66 ? -8.336 2.129 8.078 1 94.94 66 VAL B O 1
ATOM 3123 N N . PRO B 1 67 ? -9.25 0.715 6.621 1 92.5 67 PRO B N 1
ATOM 3124 C CA . PRO B 1 67 ? -8.969 -0.423 7.496 1 92.5 67 PRO B CA 1
ATOM 3125 C C . PRO B 1 67 ? -7.469 -0.7 7.629 1 92.5 67 PRO B C 1
ATOM 3127 O O . PRO B 1 67 ? -6.984 -0.976 8.727 1 92.5 67 PRO B O 1
ATOM 3130 N N . ASP B 1 68 ? -6.785 -0.682 6.531 1 94.44 68 ASP B N 1
ATOM 3131 C CA . ASP B 1 68 ? -5.355 -0.953 6.465 1 94.44 68 ASP B CA 1
ATOM 3132 C C . ASP B 1 68 ? -4.719 -0.264 5.258 1 94.44 68 ASP B C 1
ATOM 3134 O O . ASP B 1 68 ? -4.949 -0.667 4.117 1 94.44 68 ASP B O 1
ATOM 3138 N N . SER B 1 69 ? -3.891 0.701 5.547 1 95.88 69 SER B N 1
ATOM 3139 C CA . SER B 1 69 ? -3.312 1.501 4.473 1 95.88 69 SER B CA 1
ATOM 3140 C C . SER B 1 69 ? -2.291 0.698 3.674 1 95.88 69 SER B C 1
ATOM 3142 O O . SER B 1 69 ? -1.882 1.11 2.586 1 95.88 69 SER B O 1
ATOM 3144 N N . ALA B 1 70 ? -1.895 -0.483 4.207 1 95.94 70 ALA B N 1
ATOM 3145 C CA . ALA B 1 70 ? -0.916 -1.306 3.502 1 95.94 70 ALA B CA 1
ATOM 3146 C C . ALA B 1 70 ? -1.604 -2.307 2.576 1 95.94 70 ALA B C 1
ATOM 3148 O O . ALA B 1 70 ? -0.947 -2.975 1.776 1 95.94 70 ALA B O 1
ATOM 3149 N N . HIS B 1 71 ? -2.922 -2.459 2.736 1 95.44 71 HIS B N 1
ATOM 3150 C CA . HIS B 1 71 ? -3.656 -3.303 1.8 1 95.44 71 HIS B CA 1
ATOM 3151 C C . HIS B 1 71 ? -3.553 -2.768 0.376 1 95.44 71 HIS B C 1
ATOM 3153 O O . HIS B 1 71 ? -3.705 -1.564 0.147 1 95.44 71 HIS B O 1
ATOM 3159 N N . PRO B 1 72 ? -3.312 -3.645 -0.594 1 96.88 72 PRO B N 1
ATOM 3160 C CA . PRO B 1 72 ? -3.014 -3.164 -1.945 1 96.88 72 PRO B CA 1
ATOM 3161 C C . PRO B 1 72 ? -4.141 -2.32 -2.535 1 96.88 72 PRO B C 1
ATOM 3163 O O . PRO B 1 72 ? -3.885 -1.394 -3.307 1 96.88 72 PRO B O 1
ATOM 3166 N N . PHE B 1 73 ? -5.387 -2.588 -2.213 1 96.69 73 PHE B N 1
ATOM 3167 C CA . PHE B 1 73 ? -6.5 -1.791 -2.717 1 96.69 73 PHE B CA 1
ATOM 3168 C C . PHE B 1 73 ? -6.48 -0.392 -2.113 1 96.69 73 PHE B C 1
ATOM 3170 O O . PHE B 1 73 ? -6.559 0.603 -2.836 1 96.69 73 PHE B O 1
ATOM 3177 N N . PHE B 1 74 ? -6.301 -0.34 -0.87 1 96.69 74 PHE B N 1
ATOM 3178 C CA . PHE B 1 74 ? -6.418 0.931 -0.166 1 96.69 74 PHE B CA 1
ATOM 3179 C C . PHE B 1 74 ? -5.168 1.78 -0.365 1 96.69 74 PHE B C 1
ATOM 3181 O O . PHE B 1 74 ? -5.25 3.01 -0.417 1 96.69 74 PHE B O 1
ATOM 3188 N N . SER B 1 75 ? -4.023 1.155 -0.453 1 97.75 75 SER B N 1
ATOM 3189 C CA . SER B 1 75 ? -2.814 1.929 -0.722 1 97.75 75 SER B CA 1
ATOM 3190 C C . SER B 1 75 ? -2.904 2.645 -2.064 1 97.75 75 SER B C 1
ATOM 3192 O O . SER B 1 75 ? -2.49 3.799 -2.188 1 97.75 75 SER B O 1
ATOM 3194 N N . GLU B 1 76 ? -3.473 1.985 -3.051 1 97.5 76 GLU B N 1
ATOM 3195 C CA . GLU B 1 76 ? -3.686 2.613 -4.352 1 97.5 76 GLU B CA 1
ATOM 3196 C C . GLU B 1 76 ? -4.723 3.729 -4.262 1 97.5 76 GLU B C 1
ATOM 3198 O O . GLU B 1 76 ? -4.543 4.797 -4.852 1 97.5 76 GLU B O 1
ATOM 3203 N N . LEU B 1 77 ? -5.758 3.383 -3.574 1 98.19 77 LEU B N 1
ATOM 3204 C CA . LEU B 1 77 ? -6.805 4.383 -3.404 1 98.19 77 LEU B CA 1
ATOM 3205 C C . LEU B 1 77 ? -6.258 5.641 -2.744 1 98.19 77 LEU B C 1
ATOM 3207 O O . LEU B 1 77 ? -6.508 6.754 -3.215 1 98.19 77 LEU B O 1
ATOM 3211 N N . ILE B 1 78 ? -5.496 5.465 -1.703 1 98.06 78 ILE B N 1
ATOM 3212 C CA . ILE B 1 78 ? -4.891 6.574 -0.972 1 98.06 78 ILE B CA 1
ATOM 3213 C C . ILE B 1 78 ? -3.986 7.375 -1.904 1 98.06 78 ILE B C 1
ATOM 3215 O O . ILE B 1 78 ? -3.998 8.609 -1.882 1 98.06 78 ILE B O 1
ATOM 3219 N N . LYS B 1 79 ? -3.236 6.695 -2.705 1 98 79 LYS B N 1
ATOM 3220 C CA . LYS B 1 79 ? -2.357 7.367 -3.656 1 98 79 LYS B CA 1
ATOM 3221 C C . LYS B 1 79 ? -3.148 8.289 -4.582 1 98 79 LYS B C 1
ATOM 3223 O O . LYS B 1 79 ? -2.824 9.469 -4.715 1 98 79 LYS B O 1
ATOM 3228 N N . TYR B 1 80 ? -4.176 7.789 -5.164 1 98.19 80 TYR B N 1
ATOM 3229 C CA . TYR B 1 80 ? -4.949 8.57 -6.125 1 98.19 80 TYR B CA 1
ATOM 3230 C C . TYR B 1 80 ? -5.684 9.711 -5.434 1 98.19 80 TYR B C 1
ATOM 3232 O O . TYR B 1 80 ? -5.762 10.82 -5.969 1 98.19 80 TYR B O 1
ATOM 3240 N N . VAL B 1 81 ? -6.23 9.422 -4.27 1 98.44 81 VAL B N 1
ATOM 3241 C CA . VAL B 1 81 ? -6.879 10.477 -3.498 1 98.44 81 VAL B CA 1
ATOM 3242 C C . VAL B 1 81 ? -5.883 11.594 -3.209 1 98.44 81 VAL B C 1
ATOM 3244 O O . VAL B 1 81 ? -6.195 12.773 -3.377 1 98.44 81 VAL B O 1
ATOM 3247 N N . GLU B 1 82 ? -4.691 11.203 -2.762 1 98.12 82 GLU B N 1
ATOM 3248 C CA . GLU B 1 82 ? -3.664 12.188 -2.432 1 98.12 82 GLU B CA 1
ATOM 3249 C C . GLU B 1 82 ? -3.264 13 -3.658 1 98.12 82 GLU B C 1
ATOM 3251 O O . GLU B 1 82 ? -3.143 14.227 -3.586 1 98.12 82 GLU B O 1
ATOM 3256 N N . LEU B 1 83 ? -3.08 12.344 -4.77 1 96.69 83 LEU B N 1
ATOM 3257 C CA . LEU B 1 83 ? -2.666 13.031 -5.988 1 96.69 83 LEU B CA 1
ATOM 3258 C C . LEU B 1 83 ? -3.719 14.039 -6.43 1 96.69 83 LEU B C 1
ATOM 3260 O O . LEU B 1 83 ? -3.391 15.188 -6.746 1 96.69 83 LEU B O 1
ATOM 3264 N N . TYR B 1 84 ? -4.945 13.641 -6.391 1 97 84 TYR B N 1
ATOM 3265 C CA . TYR B 1 84 ? -6.023 14.523 -6.812 1 97 84 TYR B CA 1
ATOM 3266 C C . TYR B 1 84 ? -6.211 15.672 -5.824 1 97 84 TYR B C 1
ATOM 3268 O O . TYR B 1 84 ? -6.391 16.828 -6.223 1 97 84 TYR B O 1
ATOM 3276 N N . ALA B 1 85 ? -6.199 15.336 -4.543 1 96.56 85 ALA B N 1
ATOM 3277 C CA . ALA B 1 85 ? -6.352 16.344 -3.502 1 96.56 85 ALA B CA 1
ATOM 3278 C C . ALA B 1 85 ? -5.242 17.391 -3.584 1 96.56 85 ALA B C 1
ATOM 3280 O O . ALA B 1 85 ? -5.496 18.594 -3.469 1 96.56 85 ALA B O 1
ATOM 3281 N N . ASN B 1 86 ? -4.043 16.891 -3.764 1 94.06 86 ASN B N 1
ATOM 3282 C CA . ASN B 1 86 ? -2.898 17.781 -3.852 1 94.06 86 ASN B CA 1
ATOM 3283 C C . ASN B 1 86 ? -3.049 18.766 -5.004 1 94.06 86 ASN B C 1
ATOM 3285 O O . ASN B 1 86 ? -2.68 19.938 -4.879 1 94.06 86 ASN B O 1
ATOM 3289 N N . ASN B 1 87 ? -3.531 18.297 -6.102 1 92.94 87 ASN B N 1
ATOM 3290 C CA . ASN B 1 87 ? -3.768 19.156 -7.262 1 92.94 87 ASN B CA 1
ATOM 3291 C C . ASN B 1 87 ? -4.754 20.281 -6.941 1 92.94 87 ASN B C 1
ATOM 3293 O O . ASN B 1 87 ? -4.773 21.312 -7.617 1 92.94 87 ASN B O 1
ATOM 3297 N N . LEU B 1 88 ? -5.547 20.094 -5.895 1 92.38 88 LEU B N 1
ATOM 3298 C CA . LEU B 1 88 ? -6.547 21.078 -5.496 1 92.38 88 LEU B CA 1
ATOM 3299 C C . LEU B 1 88 ? -6.152 21.75 -4.184 1 92.38 88 LEU B C 1
ATOM 3301 O O . LEU B 1 88 ? -7.004 22.328 -3.498 1 92.38 88 LEU B O 1
ATOM 3305 N N . ASN B 1 89 ? -4.867 21.547 -3.781 1 90.38 89 ASN B N 1
ATOM 3306 C CA . ASN B 1 89 ? -4.227 22.203 -2.646 1 90.38 89 ASN B CA 1
ATOM 3307 C C . ASN B 1 89 ? -4.723 21.641 -1.318 1 90.38 89 ASN B C 1
ATOM 3309 O O . ASN B 1 89 ? -4.688 22.328 -0.295 1 90.38 89 ASN B O 1
ATOM 3313 N N . TYR B 1 90 ? -5.324 20.484 -1.374 1 94.44 90 TYR B N 1
ATOM 3314 C CA . TYR B 1 90 ? -5.688 19.781 -0.151 1 94.44 90 TYR B CA 1
ATOM 3315 C C . TYR B 1 90 ? -4.613 18.766 0.232 1 94.44 90 TYR B C 1
ATOM 3317 O O . TYR B 1 90 ? -3.91 18.25 -0.634 1 94.44 90 TYR B O 1
ATOM 3325 N N . LYS B 1 91 ? -4.508 18.547 1.54 1 95 91 LYS B N 1
ATOM 3326 C CA . LYS B 1 91 ? -3.574 17.562 2.078 1 95 91 LYS B CA 1
ATOM 3327 C C . LYS B 1 91 ? -4.312 16.406 2.762 1 95 91 LYS B C 1
ATOM 3329 O O . LYS B 1 91 ? -5.406 16.609 3.299 1 95 91 LYS B O 1
ATOM 3334 N N . ILE B 1 92 ? -3.656 15.305 2.742 1 97.38 92 ILE B N 1
ATOM 3335 C CA . ILE B 1 92 ? -4.352 14.102 3.201 1 97.38 92 ILE B CA 1
ATOM 3336 C C . ILE B 1 92 ? -3.711 13.602 4.492 1 97.38 92 ILE B C 1
ATOM 3338 O O . ILE B 1 92 ? -2.5 13.383 4.547 1 97.38 92 ILE B O 1
ATOM 3342 N N . LEU B 1 93 ? -4.594 13.438 5.52 1 97.19 93 LEU B N 1
ATOM 3343 C CA . LEU B 1 93 ? -4.23 12.734 6.746 1 97.19 93 LEU B CA 1
ATOM 3344 C C . LEU B 1 93 ? -4.699 11.289 6.707 1 97.19 93 LEU B C 1
ATOM 3346 O O . LEU B 1 93 ? -5.887 11.016 6.512 1 97.19 93 LEU B O 1
ATOM 3350 N N . ILE B 1 94 ? -3.781 10.398 6.91 1 97.62 94 ILE B N 1
ATOM 3351 C CA . ILE B 1 94 ? -4.133 8.984 6.801 1 97.62 94 ILE B CA 1
ATOM 3352 C C . ILE B 1 94 ? -4.398 8.406 8.188 1 97.62 94 ILE B C 1
ATOM 3354 O O . ILE B 1 94 ? -3.686 8.719 9.148 1 97.62 94 ILE B O 1
ATOM 3358 N N . CYS B 1 95 ? -5.449 7.594 8.305 1 96.25 95 CYS B N 1
ATOM 3359 C CA . CYS B 1 95 ? -5.848 6.945 9.547 1 96.25 95 CYS B CA 1
ATOM 3360 C C . CYS B 1 95 ? -6.129 5.465 9.328 1 96.25 95 CYS B C 1
ATOM 3362 O O . CYS B 1 95 ? -6.992 5.105 8.523 1 96.25 95 CYS B O 1
ATOM 3364 N N . ASN B 1 96 ? -5.422 4.633 10.078 1 95.19 96 ASN B N 1
ATOM 3365 C CA . ASN B 1 96 ? -5.629 3.188 10.023 1 95.19 96 ASN B CA 1
ATOM 3366 C C . ASN B 1 96 ? -6.551 2.713 11.141 1 95.19 96 ASN B C 1
ATOM 3368 O O . ASN B 1 96 ? -6.133 2.607 12.297 1 95.19 96 ASN B O 1
ATOM 3372 N N . SER B 1 97 ? -7.738 2.359 10.781 1 90.56 97 SER B N 1
ATOM 3373 C CA . SER B 1 97 ? -8.695 1.928 11.789 1 90.56 97 SER B CA 1
ATOM 3374 C C . SER B 1 97 ? -8.469 0.474 12.188 1 90.56 97 SER B C 1
ATOM 3376 O O . SER B 1 97 ? -8.891 0.043 13.258 1 90.56 97 SER B O 1
ATOM 3378 N N . LEU B 1 98 ? -7.852 -0.324 11.32 1 86.5 98 LEU B N 1
ATOM 3379 C CA . LEU B 1 98 ? -7.57 -1.742 11.508 1 86.5 98 LEU B CA 1
ATOM 3380 C C . LEU B 1 98 ? -8.852 -2.516 11.812 1 86.5 98 LEU B C 1
ATOM 3382 O O . LEU B 1 98 ? -8.852 -3.424 12.648 1 86.5 98 LEU B O 1
ATOM 3386 N N . GLY B 1 99 ? -9.953 -1.949 11.25 1 80.56 99 GLY B N 1
ATOM 3387 C CA . GLY B 1 99 ? -11.234 -2.619 11.398 1 80.56 99 GLY B CA 1
ATOM 3388 C C . GLY B 1 99 ? -11.82 -2.488 12.789 1 80.56 99 GLY B C 1
ATOM 3389 O O . GLY B 1 99 ? -12.703 -3.258 13.172 1 80.56 99 GLY B O 1
ATOM 3390 N N . ASP B 1 100 ? -11.344 -1.588 13.555 1 85.19 100 ASP B N 1
ATOM 3391 C CA . ASP B 1 100 ? -11.781 -1.368 14.93 1 85.19 100 ASP B CA 1
ATOM 3392 C C . ASP B 1 100 ? -12.695 -0.147 15.023 1 85.19 100 ASP B C 1
ATOM 3394 O O . ASP B 1 100 ? -12.25 0.986 14.836 1 85.19 100 ASP B O 1
ATOM 3398 N N . GLY B 1 101 ? -13.898 -0.379 15.398 1 83.31 101 GLY B N 1
ATOM 3399 C CA . GLY B 1 101 ? -14.883 0.689 15.477 1 83.31 101 GLY B CA 1
ATOM 3400 C C . GLY B 1 101 ? -14.5 1.783 16.453 1 83.31 101 GLY B C 1
ATOM 3401 O O . GLY B 1 101 ? -14.719 2.967 16.188 1 83.31 101 GLY B O 1
ATOM 3402 N N . ASP B 1 102 ? -13.992 1.377 17.578 1 84.5 102 ASP B N 1
ATOM 3403 C CA . ASP B 1 102 ? -13.562 2.355 18.578 1 84.5 102 ASP B CA 1
ATOM 3404 C C . ASP B 1 102 ? -12.438 3.232 18.031 1 84.5 102 ASP B C 1
ATOM 3406 O O . ASP B 1 102 ? -12.406 4.441 18.281 1 84.5 102 ASP B O 1
ATOM 3410 N N . LYS B 1 103 ? -11.633 2.621 17.391 1 87.94 103 LYS B N 1
ATOM 3411 C CA . LYS B 1 103 ? -10.531 3.369 16.797 1 87.94 103 LYS B CA 1
ATOM 3412 C C . LYS B 1 103 ? -11.031 4.348 15.734 1 87.94 103 LYS B C 1
ATOM 3414 O O . LYS B 1 103 ? -10.531 5.473 15.641 1 87.94 103 LYS B O 1
ATOM 3419 N N . GLU B 1 104 ? -12.008 3.92 14.977 1 88.5 104 GLU B N 1
ATOM 3420 C CA . GLU B 1 104 ? -12.609 4.797 13.969 1 88.5 104 GLU B CA 1
ATOM 3421 C C . GLU B 1 104 ? -13.219 6.039 14.617 1 88.5 104 GLU B C 1
ATOM 3423 O O . GLU B 1 104 ? -13 7.16 14.148 1 88.5 104 GLU B O 1
ATOM 3428 N N . ALA B 1 105 ? -13.914 5.789 15.664 1 84.56 105 ALA B N 1
ATOM 3429 C CA . ALA B 1 105 ? -14.539 6.898 16.391 1 84.56 105 ALA B CA 1
ATOM 3430 C C . ALA B 1 105 ? -13.484 7.859 16.922 1 84.56 105 ALA B C 1
ATOM 3432 O O . ALA B 1 105 ? -13.648 9.078 16.859 1 84.56 105 ALA B O 1
ATOM 3433 N N . LYS B 1 106 ? -12.461 7.277 17.422 1 86.38 106 LYS B N 1
ATOM 3434 C CA . LYS B 1 106 ? -11.367 8.094 17.938 1 86.38 106 LYS B CA 1
ATOM 3435 C C . LYS B 1 106 ? -10.727 8.93 16.844 1 86.38 106 LYS B C 1
ATOM 3437 O O . LYS B 1 106 ? -10.383 10.086 17.062 1 86.38 106 LYS B O 1
ATOM 3442 N N . TYR B 1 107 ? -10.633 8.328 15.688 1 89.44 107 TYR B N 1
ATOM 3443 C CA . TYR B 1 107 ? -10.055 9.047 14.562 1 89.44 107 TYR B CA 1
ATOM 3444 C C . TYR B 1 107 ? -10.953 10.195 14.125 1 89.44 107 TYR B C 1
ATOM 3446 O O . TYR B 1 107 ? -10.477 11.289 13.828 1 89.44 107 TYR B O 1
ATOM 3454 N N . ILE B 1 108 ? -12.172 9.938 14.086 1 86.5 108 ILE B N 1
ATOM 3455 C CA . ILE B 1 108 ? -13.117 10.984 13.703 1 86.5 108 ILE B CA 1
ATOM 3456 C C . ILE B 1 108 ? -13.016 12.156 14.664 1 86.5 108 ILE B C 1
ATOM 3458 O O . ILE B 1 108 ? -12.922 13.312 14.242 1 86.5 108 ILE B O 1
ATOM 3462 N N . SER B 1 109 ? -12.992 11.828 15.914 1 83.44 109 SER B N 1
ATOM 3463 C CA . SER B 1 109 ? -12.859 12.859 16.938 1 83.44 109 SER B CA 1
ATOM 3464 C C . SER B 1 109 ? -11.547 13.625 16.797 1 83.44 109 SER B C 1
ATOM 3466 O O . SER B 1 109 ? -11.531 14.852 16.859 1 83.44 109 SER B O 1
ATOM 3468 N N . MET B 1 110 ? -10.516 12.898 16.594 1 85.19 110 MET B N 1
ATOM 3469 C CA . MET B 1 110 ? -9.195 13.492 16.422 1 85.19 110 MET B CA 1
ATOM 3470 C C . MET B 1 110 ? -9.164 14.414 15.211 1 85.19 110 MET B C 1
ATOM 3472 O O . MET B 1 110 ? -8.648 15.531 15.289 1 85.19 110 MET B O 1
ATOM 3476 N N . LEU B 1 111 ? -9.719 14.008 14.117 1 88 111 LEU B N 1
ATOM 3477 C CA . LEU B 1 111 ? -9.734 14.781 12.883 1 88 111 LEU B CA 1
ATOM 3478 C C . LEU B 1 111 ? -10.539 16.062 13.055 1 88 111 LEU B C 1
ATOM 3480 O O . LEU B 1 111 ? -10.117 17.125 12.602 1 88 111 LEU B O 1
ATOM 3484 N N . ARG B 1 112 ? -11.57 15.953 13.727 1 80.88 112 ARG B N 1
ATOM 3485 C CA . ARG B 1 112 ? -12.398 17.125 13.992 1 80.88 112 ARG B CA 1
ATOM 3486 C C . ARG B 1 112 ? -11.672 18.125 14.883 1 80.88 112 ARG B C 1
ATOM 3488 O O . ARG B 1 112 ? -11.711 19.328 14.633 1 80.88 112 ARG B O 1
ATOM 3495 N N . GLN B 1 113 ? -11.062 17.562 15.828 1 76.81 113 GLN B N 1
ATOM 3496 C CA . GLN B 1 113 ? -10.32 18.406 16.766 1 76.81 113 GLN B CA 1
ATOM 3497 C C . GLN B 1 113 ? -9.164 19.125 16.062 1 76.81 113 GLN B C 1
ATOM 3499 O O . GLN B 1 113 ? -8.742 20.203 16.5 1 76.81 113 GLN B O 1
ATOM 3504 N N . ASN B 1 114 ? -8.773 18.516 15.016 1 79.94 114 ASN B N 1
ATOM 3505 C CA . ASN B 1 114 ? -7.652 19.094 14.281 1 79.94 114 ASN B CA 1
ATOM 3506 C C . ASN B 1 114 ? -8.125 19.906 13.078 1 79.94 114 ASN B C 1
ATOM 3508 O O . ASN B 1 114 ? -7.336 20.219 12.188 1 79.94 114 ASN B O 1
ATOM 3512 N N . ARG B 1 115 ? -9.406 20.109 12.977 1 80.5 115 ARG B N 1
ATOM 3513 C CA . ARG B 1 115 ? -10.062 21.031 12.047 1 80.5 115 ARG B CA 1
ATOM 3514 C C . ARG B 1 115 ? -9.828 20.609 10.602 1 80.5 115 ARG B C 1
ATOM 3516 O O . ARG B 1 115 ? -9.523 21.438 9.75 1 80.5 115 ARG B O 1
ATOM 3523 N N . VAL B 1 116 ? -9.867 19.328 10.398 1 90.06 116 VAL B N 1
ATOM 3524 C CA . VAL B 1 116 ? -9.898 18.922 9 1 90.06 116 VAL B CA 1
ATOM 3525 C C . VAL B 1 116 ? -11.172 19.438 8.336 1 90.06 116 VAL B C 1
ATOM 3527 O O . VAL B 1 116 ? -12.188 19.641 9 1 90.06 116 VAL B O 1
ATOM 3530 N N . ASP B 1 117 ? -11.062 19.656 7.062 1 92.38 117 ASP B N 1
ATOM 3531 C CA . ASP B 1 117 ? -12.203 20.219 6.348 1 92.38 117 ASP B CA 1
ATOM 3532 C C . ASP B 1 117 ? -13.211 19.141 5.977 1 92.38 117 ASP B C 1
ATOM 3534 O O . ASP B 1 117 ? -14.383 19.422 5.73 1 92.38 117 ASP B O 1
ATOM 3538 N N . GLY B 1 118 ? -12.812 17.938 5.91 1 93.88 118 GLY B N 1
ATOM 3539 C CA . GLY B 1 118 ? -13.672 16.812 5.559 1 93.88 118 GLY B CA 1
ATOM 3540 C C . GLY B 1 118 ? -13.016 15.461 5.789 1 93.88 118 GLY B C 1
ATOM 3541 O O . GLY B 1 118 ? -11.82 15.391 6.07 1 93.88 118 GLY B O 1
ATOM 3542 N N . ILE B 1 119 ? -13.867 14.398 5.699 1 94.5 119 ILE B N 1
ATOM 3543 C CA . ILE B 1 119 ? -13.375 13.047 5.945 1 94.5 119 ILE B CA 1
ATOM 3544 C C . ILE B 1 119 ? -13.844 12.125 4.828 1 94.5 119 ILE B C 1
ATOM 3546 O O . ILE B 1 119 ? -15.008 12.156 4.426 1 94.5 119 ILE B O 1
ATOM 3550 N N . ILE B 1 120 ? -12.922 11.398 4.285 1 96.44 120 ILE B N 1
ATOM 3551 C CA . ILE B 1 120 ? -13.234 10.25 3.438 1 96.44 120 ILE B CA 1
ATOM 3552 C C . ILE B 1 120 ? -13.219 8.977 4.27 1 96.44 120 ILE B C 1
ATOM 3554 O O . ILE B 1 120 ? -12.172 8.578 4.797 1 96.44 120 ILE B O 1
ATOM 3558 N N . MET B 1 121 ? -14.344 8.312 4.305 1 92.94 121 MET B N 1
ATOM 3559 C CA . MET B 1 121 ? -14.508 7.133 5.148 1 92.94 121 MET B CA 1
ATOM 3560 C C . MET B 1 121 ? -14.508 5.859 4.309 1 92.94 121 MET B C 1
ATOM 3562 O O . MET B 1 121 ? -15.453 5.609 3.557 1 92.94 121 MET B O 1
ATOM 3566 N N . CYS B 1 122 ? -13.422 5.047 4.449 1 90.81 122 CYS B N 1
ATOM 3567 C CA . CYS B 1 122 ? -13.328 3.785 3.727 1 90.81 122 CYS B CA 1
ATOM 3568 C C . CYS B 1 122 ? -13.477 2.602 4.676 1 90.81 122 CYS B C 1
ATOM 3570 O O . CYS B 1 122 ? -13.156 1.467 4.312 1 90.81 122 CYS B O 1
ATOM 3572 N N . SER B 1 123 ? -13.859 2.773 5.93 1 76.75 123 SER B N 1
ATOM 3573 C CA . SER B 1 123 ? -13.992 1.702 6.91 1 76.75 123 SER B CA 1
ATOM 3574 C C . SER B 1 123 ? -15.453 1.452 7.266 1 76.75 123 SER B C 1
ATOM 3576 O O . SER B 1 123 ? -16.297 2.344 7.117 1 76.75 123 SER B O 1
ATOM 3578 N N . HIS B 1 124 ? -15.75 0.217 7.648 1 64.5 124 HIS B N 1
ATOM 3579 C CA . HIS B 1 124 ? -17.141 -0.249 7.637 1 64.5 124 HIS B CA 1
ATOM 3580 C C . HIS B 1 124 ? -17.609 -0.587 9.047 1 64.5 124 HIS B C 1
ATOM 3582 O O . HIS B 1 124 ? -18.625 -1.27 9.211 1 64.5 124 HIS B O 1
ATOM 3588 N N . THR B 1 125 ? -16.922 -0.174 10 1 64.81 125 THR B N 1
ATOM 3589 C CA . THR B 1 125 ? -17.266 -0.782 11.281 1 64.81 125 THR B CA 1
ATOM 3590 C C . THR B 1 125 ? -18.109 0.177 12.125 1 64.81 125 THR B C 1
ATOM 3592 O O . THR B 1 125 ? -18.719 -0.231 13.109 1 64.81 125 THR B O 1
ATOM 3595 N N . LEU B 1 126 ? -18.047 1.4 11.844 1 61.75 126 LEU B N 1
ATOM 3596 C CA . LEU B 1 126 ? -18.641 2.354 12.781 1 61.75 126 LEU B CA 1
ATOM 3597 C C . LEU B 1 126 ? -20.172 2.285 12.742 1 61.75 126 LEU B C 1
ATOM 3599 O O . LEU B 1 126 ? -20.75 2.086 11.68 1 61.75 126 LEU B O 1
ATOM 3603 N N . ASP B 1 127 ? -20.562 2.318 13.961 1 60.84 127 ASP B N 1
ATOM 3604 C CA . ASP B 1 127 ? -21.984 2.508 14.148 1 60.84 127 ASP B CA 1
ATOM 3605 C C . ASP B 1 127 ? -22.438 3.869 13.625 1 60.84 127 ASP B C 1
ATOM 3607 O O . ASP B 1 127 ? -21.781 4.883 13.859 1 60.84 127 ASP B O 1
ATOM 3611 N N . ILE B 1 128 ? -23.422 3.992 12.742 1 59.62 128 ILE B N 1
ATOM 3612 C CA . ILE B 1 128 ? -24.016 5.062 11.945 1 59.62 128 ILE B CA 1
ATOM 3613 C C . ILE B 1 128 ? -24.375 6.238 12.844 1 59.62 128 ILE B C 1
ATOM 3615 O O . ILE B 1 128 ? -24.25 7.398 12.445 1 59.62 128 ILE B O 1
ATOM 3619 N N . GLU B 1 129 ? -24.641 5.891 14.062 1 59.47 129 GLU B N 1
ATOM 3620 C CA . GLU B 1 129 ? -25.219 6.949 14.891 1 59.47 129 GLU B CA 1
ATOM 3621 C C . GLU B 1 129 ? -24.188 8.031 15.195 1 59.47 129 GLU B C 1
ATOM 3623 O O . GLU B 1 129 ? -24.531 9.203 15.352 1 59.47 129 GLU B O 1
ATOM 3628 N N . GLU B 1 130 ? -23.016 7.676 15.141 1 58.75 130 GLU B N 1
ATOM 3629 C CA . GLU B 1 130 ? -21.969 8.633 15.453 1 58.75 130 GLU B CA 1
ATOM 3630 C C . GLU B 1 130 ? -21.766 9.625 14.32 1 58.75 130 GLU B C 1
ATOM 3632 O O . GLU B 1 130 ? -21.344 10.766 14.547 1 58.75 130 GLU B O 1
ATOM 3637 N N . TYR B 1 131 ? -22.234 9.227 13.133 1 60.16 131 TYR B N 1
ATOM 3638 C CA . TYR B 1 131 ? -22.016 10.078 11.969 1 60.16 131 TYR B CA 1
ATOM 3639 C C . TYR B 1 131 ? -23.188 11.039 11.766 1 60.16 131 TYR B C 1
ATOM 3641 O O . TYR B 1 131 ? -23.016 12.109 11.172 1 60.16 131 TYR B O 1
ATOM 3649 N N . LYS B 1 132 ? -24.281 10.602 12.18 1 57.28 132 LYS B N 1
ATOM 3650 C CA . LYS B 1 132 ? -25.5 11.336 11.898 1 57.28 132 LYS B CA 1
ATOM 3651 C C . LYS B 1 132 ? -25.453 12.75 12.469 1 57.28 132 LYS B C 1
ATOM 3653 O O . LYS B 1 132 ? -26.078 13.664 11.945 1 57.28 132 LYS B O 1
ATOM 3658 N N . LYS B 1 133 ? -24.703 12.859 13.453 1 55.31 133 LYS B N 1
ATOM 3659 C CA . LYS B 1 133 ? -24.719 14.172 14.094 1 55.31 133 LYS B CA 1
ATOM 3660 C C . LYS B 1 133 ? -23.609 15.062 13.547 1 55.31 133 LYS B C 1
ATOM 3662 O O . LYS B 1 133 ? -23.375 16.156 14.062 1 55.31 133 LYS B O 1
ATOM 3667 N N . LEU B 1 134 ? -23.078 14.5 12.461 1 56.84 134 LEU B N 1
ATOM 3668 C CA . LEU B 1 134 ? -21.891 15.242 12.047 1 56.84 134 LEU B CA 1
ATOM 3669 C C . LEU B 1 134 ? -22.25 16.359 11.078 1 56.84 134 LEU B C 1
ATOM 3671 O O . LEU B 1 134 ? -22.812 16.109 10.016 1 56.84 134 LEU B O 1
ATOM 3675 N N . ASN B 1 135 ? -22.516 17.531 11.477 1 66.38 135 ASN B N 1
ATOM 3676 C CA . ASN B 1 135 ? -22.516 18.672 10.578 1 66.38 135 ASN B CA 1
ATOM 3677 C C . ASN B 1 135 ? -21.125 18.969 10.039 1 66.38 135 ASN B C 1
ATOM 3679 O O . ASN B 1 135 ? -20.578 20.062 10.227 1 66.38 135 ASN B O 1
ATOM 3683 N N . PHE B 1 136 ? -20.531 17.969 9.445 1 80.25 136 PHE B N 1
ATOM 3684 C CA . PHE B 1 136 ? -19.172 17.938 8.953 1 80.25 136 PHE B CA 1
ATOM 3685 C C . PHE B 1 136 ? -19.078 17.156 7.648 1 80.25 136 PHE B C 1
ATOM 3687 O O . PHE B 1 136 ? -19.734 16.125 7.488 1 80.25 136 PHE B O 1
ATOM 3694 N N . PRO B 1 137 ? -18.422 17.703 6.539 1 91 137 PRO B N 1
ATOM 3695 C CA . PRO B 1 137 ? -18.359 17.016 5.25 1 91 137 PRO B CA 1
ATOM 3696 C C . PRO B 1 137 ? -17.766 15.609 5.359 1 91 137 PRO B C 1
ATOM 3698 O O . PRO B 1 137 ? -16.641 15.453 5.836 1 91 137 PRO B O 1
ATOM 3701 N N . VAL B 1 138 ? -18.562 14.609 4.953 1 92.06 138 VAL B N 1
ATOM 3702 C CA . VAL B 1 138 ? -18.125 13.211 4.945 1 92.06 138 VAL B CA 1
ATOM 3703 C C . VAL B 1 138 ? -18.562 12.539 3.648 1 92.06 138 VAL B C 1
ATOM 3705 O O . VAL B 1 138 ? -19.688 12.758 3.18 1 92.06 138 VAL B O 1
ATOM 3708 N N . VAL B 1 139 ? -17.719 11.828 3.061 1 93.81 139 VAL B N 1
ATOM 3709 C CA . VAL B 1 139 ? -18.078 10.938 1.964 1 93.81 139 VAL B CA 1
ATOM 3710 C C . VAL B 1 139 ? -17.594 9.523 2.277 1 93.81 139 VAL B C 1
ATOM 3712 O O . VAL B 1 139 ? -16.531 9.336 2.852 1 93.81 139 VAL B O 1
ATOM 3715 N N . SER B 1 140 ? -18.391 8.562 1.969 1 92.94 140 SER B N 1
ATOM 3716 C CA . SER B 1 140 ? -18.047 7.184 2.285 1 92.94 140 SER B CA 1
ATOM 3717 C C . SER B 1 140 ? -17.719 6.391 1.022 1 92.94 140 SER B C 1
ATOM 3719 O O . SER B 1 140 ? -18.25 6.68 -0.054 1 92.94 140 SER B O 1
ATOM 3721 N N . PHE B 1 141 ? -16.828 5.461 1.197 1 95.25 141 PHE B N 1
ATOM 3722 C CA . PHE B 1 141 ? -16.562 4.492 0.141 1 95.25 141 PHE B CA 1
ATOM 3723 C C . PHE B 1 141 ? -17.219 3.154 0.457 1 95.25 141 PHE B C 1
ATOM 3725 O O . PHE B 1 141 ? -16.969 2.576 1.52 1 95.25 141 PHE B O 1
ATOM 3732 N N . ASP B 1 142 ? -18.031 2.699 -0.406 1 92.06 142 ASP B N 1
ATOM 3733 C CA . ASP B 1 142 ? -18.594 1.349 -0.458 1 92.06 142 ASP B CA 1
ATOM 3734 C C . ASP B 1 142 ? -19.5 1.079 0.741 1 92.06 142 ASP B C 1
ATOM 3736 O O . ASP B 1 142 ? -19.609 -0.062 1.193 1 92.06 142 ASP B O 1
ATOM 3740 N N . ARG B 1 143 ? -20.031 2.145 1.274 1 88.12 143 ARG B N 1
ATOM 3741 C CA . ARG B 1 143 ? -20.953 2 2.395 1 88.12 143 ARG B CA 1
ATOM 3742 C C . ARG B 1 143 ? -22.031 3.07 2.35 1 88.12 143 ARG B C 1
ATOM 3744 O O . ARG B 1 143 ? -21.766 4.215 1.979 1 88.12 143 ARG B O 1
ATOM 3751 N N . VAL B 1 144 ? -23.156 2.623 2.738 1 86.94 144 VAL B N 1
ATOM 3752 C CA . VAL B 1 144 ? -24.234 3.568 2.971 1 86.94 144 VAL B CA 1
ATOM 3753 C C . VAL B 1 144 ? -24.359 3.869 4.465 1 86.94 144 VAL B C 1
ATOM 3755 O O . VAL B 1 144 ? -24.828 3.035 5.234 1 86.94 144 VAL B O 1
ATOM 3758 N N . ILE B 1 145 ? -23.906 4.984 4.82 1 81.62 145 ILE B N 1
ATOM 3759 C CA . ILE B 1 145 ? -23.891 5.34 6.238 1 81.62 145 ILE B CA 1
ATOM 3760 C C . ILE B 1 145 ? -25.219 6.004 6.613 1 81.62 145 ILE B C 1
ATOM 3762 O O . ILE B 1 145 ? -25.828 5.652 7.625 1 81.62 145 ILE B O 1
ATOM 3766 N N . SER B 1 146 ? -25.594 6.961 5.875 1 80.31 146 SER B N 1
ATOM 3767 C CA . SER B 1 146 ? -26.828 7.699 6.055 1 80.31 146 SER B CA 1
ATOM 3768 C C . SER B 1 146 ? -27.281 8.367 4.758 1 80.31 146 SER B C 1
ATOM 3770 O O . SER B 1 146 ? -26.516 8.398 3.781 1 80.31 146 SER B O 1
ATOM 3772 N N . ASN B 1 147 ? -28.453 8.82 4.828 1 80.62 147 ASN B N 1
ATOM 3773 C CA . ASN B 1 147 ? -28.984 9.469 3.641 1 80.62 147 ASN B CA 1
ATOM 3774 C C . ASN B 1 147 ? -28.328 10.828 3.398 1 80.62 147 ASN B C 1
ATOM 3776 O O . ASN B 1 147 ? -28.453 11.391 2.309 1 80.62 147 ASN B O 1
ATOM 3780 N N . AS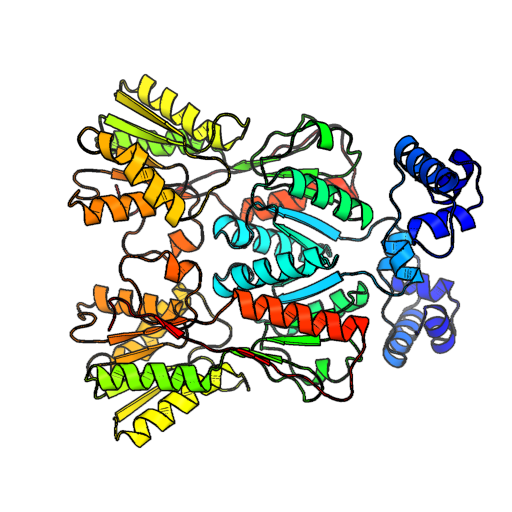N B 1 148 ? -27.688 11.312 4.379 1 81.62 148 ASN B N 1
ATOM 3781 C CA . ASN B 1 148 ? -27.109 12.648 4.258 1 81.62 148 ASN B CA 1
ATOM 3782 C C . ASN B 1 148 ? -25.609 12.594 3.975 1 81.62 148 ASN B C 1
ATOM 3784 O O . ASN B 1 148 ? -24.953 13.633 3.846 1 81.62 148 ASN B O 1
ATOM 3788 N N . ILE B 1 149 ? -25.078 11.414 3.848 1 87.56 149 ILE B N 1
ATOM 3789 C CA . ILE B 1 149 ? -23.672 11.227 3.547 1 87.56 149 ILE B CA 1
ATOM 3790 C C . ILE B 1 149 ? -23.516 10.539 2.189 1 87.56 149 ILE B C 1
ATOM 3792 O O . ILE B 1 149 ? -23.906 9.383 2.021 1 87.56 149 ILE B O 1
ATOM 3796 N N . PRO B 1 150 ? -23.031 11.281 1.244 1 91.94 150 PRO B N 1
ATOM 3797 C CA . PRO B 1 150 ? -22.844 10.641 -0.061 1 91.94 150 PRO B CA 1
ATOM 3798 C C . PRO B 1 150 ? -21.828 9.508 -0.025 1 91.94 150 PRO B C 1
ATOM 3800 O O . PRO B 1 150 ? -20.969 9.484 0.854 1 91.94 150 PRO B O 1
ATOM 3803 N N . TYR B 1 151 ? -21.984 8.625 -0.987 1 93.5 151 TYR B N 1
ATOM 3804 C CA . TYR B 1 151 ? -21.016 7.547 -1.099 1 93.5 151 TYR B CA 1
ATOM 3805 C C . TYR B 1 151 ? -20.516 7.398 -2.535 1 93.5 151 TYR B C 1
ATOM 3807 O O . TYR B 1 151 ? -21.172 7.883 -3.469 1 93.5 151 TYR B O 1
ATOM 3815 N N . VAL B 1 152 ? -19.359 6.891 -2.701 1 96.75 152 VAL B N 1
ATOM 3816 C CA . VAL B 1 152 ? -18.766 6.438 -3.957 1 96.75 152 VAL B CA 1
ATOM 3817 C C . VAL B 1 152 ? -18.547 4.926 -3.91 1 96.75 152 VAL B C 1
ATOM 3819 O O . VAL B 1 152 ? -18.125 4.387 -2.883 1 96.75 152 VAL B O 1
ATOM 3822 N N . ALA B 1 153 ? -18.906 4.246 -4.961 1 96.94 153 ALA B N 1
ATOM 3823 C CA . ALA B 1 153 ? -18.719 2.799 -5.039 1 96.94 153 ALA B CA 1
ATOM 3824 C C . ALA B 1 153 ? -18.562 2.346 -6.488 1 96.94 153 ALA B C 1
ATOM 3826 O O . ALA B 1 153 ? -18.766 3.129 -7.418 1 96.94 153 ALA B O 1
ATOM 3827 N N . SER B 1 154 ? -18.047 1.198 -6.641 1 97.5 154 SER B N 1
ATOM 3828 C CA . SER B 1 154 ? -18.188 0.546 -7.941 1 97.5 154 SER B CA 1
ATOM 3829 C C . SER B 1 154 ? -19.5 -0.208 -8.047 1 97.5 154 SER B C 1
ATOM 3831 O O . SER B 1 154 ? -20.188 -0.406 -7.043 1 97.5 154 SER B O 1
ATOM 3833 N N . ASP B 1 155 ? -19.906 -0.602 -9.234 1 98 155 ASP B N 1
ATOM 3834 C CA . ASP B 1 155 ? -21.156 -1.325 -9.438 1 98 155 ASP B CA 1
ATOM 3835 C C . ASP B 1 155 ? -21.031 -2.779 -8.984 1 98 155 ASP B C 1
ATOM 3837 O O . ASP B 1 155 ? -20.875 -3.678 -9.82 1 98 155 ASP B O 1
ATOM 3841 N N . ASN B 1 156 ? -21.203 -2.93 -7.703 1 97.81 156 ASN B N 1
ATOM 3842 C CA . ASN B 1 156 ? -21 -4.234 -7.082 1 97.81 156 ASN B CA 1
ATOM 3843 C C . ASN B 1 156 ? -22.031 -5.254 -7.574 1 97.81 156 ASN B C 1
ATOM 3845 O O . ASN B 1 156 ? -21.703 -6.426 -7.77 1 97.81 156 ASN B O 1
ATOM 3849 N N . TYR B 1 157 ? -23.25 -4.816 -7.695 1 98 157 TYR B N 1
ATOM 3850 C CA . TYR B 1 157 ? -24.266 -5.734 -8.18 1 98 157 TYR B CA 1
ATOM 3851 C C . TYR B 1 157 ? -23.938 -6.23 -9.578 1 98 157 TYR B C 1
ATOM 3853 O O . TYR B 1 157 ? -23.906 -7.438 -9.828 1 98 157 TYR B O 1
ATOM 3861 N N . ARG B 1 158 ? -23.641 -5.32 -10.453 1 98.69 158 ARG B N 1
ATOM 3862 C CA . ARG B 1 158 ? -23.281 -5.691 -11.82 1 98.69 158 ARG B CA 1
ATOM 3863 C C . ARG B 1 158 ? -22.031 -6.555 -11.836 1 98.69 158 ARG B C 1
ATOM 3865 O O . ARG B 1 158 ? -21.906 -7.48 -12.641 1 98.69 158 ARG B O 1
ATOM 3872 N N . GLY B 1 159 ? -21.094 -6.207 -10.961 1 98.75 159 GLY B N 1
ATOM 3873 C CA . GLY B 1 159 ? -19.891 -7.02 -10.844 1 98.75 159 GLY B CA 1
ATOM 3874 C C . GLY B 1 159 ? -20.188 -8.461 -10.461 1 98.75 159 GLY B C 1
ATOM 3875 O O . GLY B 1 159 ? -19.594 -9.391 -11.023 1 98.75 159 GLY B O 1
ATOM 3876 N N . GLY B 1 160 ? -21.078 -8.625 -9.484 1 98.62 160 GLY B N 1
ATOM 3877 C CA . GLY B 1 160 ? -21.484 -9.969 -9.102 1 98.62 160 GLY B CA 1
ATOM 3878 C C . GLY B 1 160 ? -22.188 -10.719 -10.219 1 98.62 160 GLY B C 1
ATOM 3879 O O . GLY B 1 160 ? -21.969 -11.914 -10.398 1 98.62 160 GLY B O 1
ATOM 3880 N N . GLU B 1 161 ? -22.984 -9.977 -10.93 1 98.81 161 GLU B N 1
ATOM 3881 C CA . GLU B 1 161 ? -23.719 -10.562 -12.055 1 98.81 161 GLU B CA 1
ATOM 3882 C C . GLU B 1 161 ? -22.75 -11.047 -13.141 1 98.81 161 GLU B C 1
ATOM 3884 O O . GLU B 1 161 ? -22.844 -12.195 -13.578 1 98.81 161 GLU B O 1
ATOM 3889 N N . ILE B 1 162 ? -21.844 -10.203 -13.531 1 98.88 162 ILE B N 1
ATOM 3890 C CA . ILE B 1 162 ? -20.891 -10.508 -14.602 1 98.88 162 ILE B CA 1
ATOM 3891 C C . ILE B 1 162 ? -20.016 -11.68 -14.195 1 98.88 162 ILE B C 1
ATOM 3893 O O . ILE B 1 162 ? -19.781 -12.602 -14.984 1 98.88 162 ILE B O 1
ATOM 3897 N N . ALA B 1 163 ? -19.547 -11.664 -12.961 1 98.88 163 ALA B N 1
ATOM 3898 C CA . ALA B 1 163 ? -18.672 -12.734 -12.477 1 98.88 163 ALA B CA 1
ATOM 3899 C C . ALA B 1 163 ? -19.391 -14.078 -12.523 1 98.88 163 ALA B C 1
ATOM 3901 O O . ALA B 1 163 ? -18.828 -15.07 -13.008 1 98.88 163 ALA B O 1
ATOM 3902 N N . THR B 1 164 ? -20.594 -14.086 -12.062 1 98.88 164 THR B N 1
ATOM 3903 C CA . THR B 1 164 ? -21.375 -15.312 -11.992 1 98.88 164 THR B CA 1
ATOM 3904 C C . THR B 1 164 ? -21.719 -15.812 -13.391 1 98.88 164 THR B C 1
ATOM 3906 O O . THR B 1 164 ? -21.547 -16.984 -13.703 1 98.88 164 THR B O 1
ATOM 3909 N N . GLU B 1 165 ? -22.188 -14.922 -14.219 1 98.88 165 GLU B N 1
ATOM 3910 C CA . GLU B 1 165 ? -22.531 -15.281 -15.594 1 98.88 165 GLU B CA 1
ATOM 3911 C C . GLU B 1 165 ? -21.328 -15.82 -16.344 1 98.88 165 GLU B C 1
ATOM 3913 O O . GLU B 1 165 ? -21.453 -16.734 -17.172 1 98.88 165 GLU B O 1
ATOM 3918 N N . TYR B 1 166 ? -20.203 -15.211 -16.062 1 98.94 166 TYR B N 1
ATOM 3919 C CA . TYR B 1 166 ? -18.984 -15.648 -16.734 1 98.94 166 TYR B CA 1
ATOM 3920 C C . TYR B 1 166 ? -18.641 -17.094 -16.359 1 98.94 166 TYR B C 1
ATOM 3922 O O . TYR B 1 166 ? -18.312 -17.906 -17.219 1 98.94 166 TYR B O 1
ATOM 3930 N N . LEU B 1 167 ? -18.734 -17.422 -15.078 1 98.88 167 LEU B N 1
ATOM 3931 C CA . LEU B 1 167 ? -18.5 -18.797 -14.633 1 98.88 167 LEU B CA 1
ATOM 3932 C C . LEU B 1 167 ? -19.484 -19.766 -15.312 1 98.88 167 LEU B C 1
ATOM 3934 O O . LEU B 1 167 ? -19.078 -20.828 -15.758 1 98.88 167 LEU B O 1
ATOM 3938 N N . ILE B 1 168 ? -20.719 -19.375 -15.414 1 98.81 168 ILE B N 1
ATOM 3939 C CA . ILE B 1 168 ? -21.734 -20.203 -16.047 1 98.81 168 ILE B CA 1
ATOM 3940 C C . ILE B 1 168 ? -21.422 -20.391 -17.531 1 98.81 168 ILE B C 1
ATOM 3942 O O . ILE B 1 168 ? -21.5 -21.5 -18.047 1 98.81 168 ILE B O 1
ATOM 3946 N N . SER B 1 169 ? -21.062 -19.266 -18.156 1 98.75 169 SER B N 1
ATOM 3947 C CA . SER B 1 169 ? -20.75 -19.312 -19.578 1 98.75 169 SER B CA 1
ATOM 3948 C C . SER B 1 169 ? -19.547 -20.219 -19.844 1 98.75 169 SER B C 1
ATOM 3950 O O . SER B 1 169 ? -19.406 -20.75 -20.953 1 98.75 169 SER B O 1
ATOM 3952 N N . LYS B 1 170 ? -18.703 -20.438 -18.812 1 98.62 170 LYS B N 1
ATOM 3953 C CA . LYS B 1 170 ? -17.531 -21.297 -18.938 1 98.62 170 LYS B CA 1
ATOM 3954 C C . LYS B 1 170 ? -17.859 -22.75 -18.594 1 98.62 170 LYS B C 1
ATOM 3956 O O . LYS B 1 170 ? -16.969 -23.594 -18.516 1 98.62 170 LYS B O 1
ATOM 3961 N N . GLY B 1 171 ? -19.172 -22.984 -18.25 1 98.38 171 GLY B N 1
ATOM 3962 C CA . GLY B 1 171 ? -19.641 -24.359 -18.125 1 98.38 171 GLY B CA 1
ATOM 3963 C C . GLY B 1 171 ? -19.797 -24.812 -16.688 1 98.38 171 GLY B C 1
ATOM 3964 O O . GLY B 1 171 ? -20.078 -25.984 -16.422 1 98.38 171 GLY B O 1
ATOM 3965 N N . CYS B 1 172 ? -19.594 -23.938 -15.742 1 98.75 172 CYS B N 1
ATOM 3966 C CA . CYS B 1 172 ? -19.75 -24.312 -14.344 1 98.75 172 CYS B CA 1
ATOM 3967 C C . CYS B 1 172 ? -21.219 -24.609 -14.023 1 98.75 172 CYS B C 1
ATOM 3969 O O . CYS B 1 172 ? -22.109 -23.938 -14.516 1 98.75 172 CYS B O 1
ATOM 3971 N N . LYS B 1 173 ? -21.453 -25.562 -13.148 1 98.19 173 LYS B N 1
ATOM 3972 C CA . LYS B 1 173 ? -22.797 -26.016 -12.844 1 98.19 173 LYS B CA 1
ATOM 3973 C C . LYS B 1 173 ? -23.094 -25.938 -11.344 1 98.19 173 LYS B C 1
ATOM 3975 O O . LYS B 1 173 ? -24.25 -25.984 -10.922 1 98.19 173 LYS B O 1
ATOM 3980 N N . ARG B 1 174 ? -22.109 -25.969 -10.57 1 98.5 174 ARG B N 1
ATOM 3981 C CA . ARG B 1 174 ? -22.188 -25.844 -9.117 1 98.5 174 ARG B CA 1
ATOM 3982 C C . ARG B 1 174 ? -21.266 -24.734 -8.617 1 98.5 174 ARG B C 1
ATOM 3984 O O . ARG B 1 174 ? -20.047 -24.922 -8.586 1 98.5 174 ARG B O 1
ATOM 3991 N N . LEU B 1 175 ? -21.875 -23.641 -8.141 1 98.88 175 LEU B N 1
ATOM 3992 C CA . LEU B 1 175 ? -21.094 -22.438 -7.855 1 98.88 175 LEU B CA 1
ATOM 3993 C C . LEU B 1 175 ? -21.078 -22.141 -6.359 1 98.88 175 LEU B C 1
ATOM 3995 O O . LEU B 1 175 ? -22 -22.531 -5.637 1 98.88 175 LEU B O 1
ATOM 3999 N N . LEU B 1 176 ? -20.016 -21.562 -5.895 1 98.88 176 LEU B N 1
ATOM 4000 C CA . LEU B 1 176 ? -19.859 -21.062 -4.531 1 98.88 176 LEU B CA 1
ATOM 4001 C C . LEU B 1 176 ? -19.359 -19.625 -4.52 1 98.88 176 LEU B C 1
ATOM 4003 O O . LEU B 1 176 ? -18.469 -19.281 -5.293 1 98.88 176 LEU B O 1
ATOM 4007 N N . HIS B 1 177 ? -20.016 -18.812 -3.758 1 98.62 177 HIS B N 1
ATOM 4008 C CA . HIS B 1 177 ? -19.547 -17.453 -3.531 1 98.62 177 HIS B CA 1
ATOM 4009 C C . HIS B 1 177 ? -19 -17.297 -2.115 1 98.62 177 HIS B C 1
ATOM 4011 O O . HIS B 1 177 ? -19.688 -17.609 -1.142 1 98.62 177 HIS B O 1
ATOM 4017 N N . ILE B 1 178 ? -17.734 -16.891 -2.062 1 97.06 178 ILE B N 1
ATOM 4018 C CA . ILE B 1 178 ? -17.156 -16.484 -0.787 1 97.06 178 ILE B CA 1
ATOM 4019 C C . ILE B 1 178 ? -17.375 -14.984 -0.577 1 97.06 178 ILE B C 1
ATOM 4021 O O . ILE B 1 178 ? -16.75 -14.164 -1.248 1 97.06 178 ILE B O 1
ATOM 4025 N N . SER B 1 179 ? -18.172 -14.633 0.349 1 92.81 179 SER B N 1
ATOM 4026 C CA . SER B 1 179 ? -18.562 -13.242 0.574 1 92.81 179 SER B CA 1
ATOM 4027 C C . SER B 1 179 ? -17.891 -12.68 1.824 1 92.81 179 SER B C 1
ATOM 4029 O O . SER B 1 179 ? -17.297 -13.43 2.607 1 92.81 179 SER B O 1
ATOM 4031 N N . GLY B 1 180 ? -17.844 -11.305 1.92 1 85.75 180 GLY B N 1
ATOM 4032 C CA . GLY B 1 180 ? -17.578 -10.68 3.209 1 85.75 180 GLY B CA 1
ATOM 4033 C C . GLY B 1 180 ? -18.75 -10.797 4.18 1 85.75 180 GLY B C 1
ATOM 4034 O O . GLY B 1 180 ? -19.734 -11.477 3.893 1 85.75 180 GLY B O 1
ATOM 4035 N N . PRO B 1 181 ? -18.531 -10.094 5.262 1 78.44 181 PRO B N 1
ATOM 4036 C CA . PRO B 1 181 ? -19.609 -10.164 6.262 1 78.44 181 PRO B CA 1
ATOM 4037 C C . PRO B 1 181 ? -20.906 -9.531 5.781 1 78.44 181 PRO B C 1
ATOM 4039 O O . PRO B 1 181 ? -20.906 -8.359 5.383 1 78.44 181 PRO B O 1
ATOM 4042 N N . LEU B 1 182 ? -22 -10.164 5.949 1 75.88 182 LEU B N 1
ATOM 4043 C CA . LEU B 1 182 ? -23.297 -9.734 5.426 1 75.88 182 LEU B CA 1
ATOM 4044 C C . LEU B 1 182 ? -24.047 -8.898 6.457 1 75.88 182 LEU B C 1
ATOM 4046 O O . LEU B 1 182 ? -25 -8.211 6.117 1 75.88 182 LEU B O 1
ATOM 4050 N N . LYS B 1 183 ? -23.484 -8.953 7.645 1 72.69 183 LYS B N 1
ATOM 4051 C CA . LYS B 1 183 ? -24.188 -8.266 8.727 1 72.69 183 LYS B CA 1
ATOM 4052 C C . LYS B 1 183 ? -24.094 -6.75 8.562 1 72.69 183 LYS B C 1
ATOM 4054 O O . LYS B 1 183 ? -24.906 -6.008 9.109 1 72.69 183 LYS B O 1
ATOM 4059 N N . PHE B 1 184 ? -23.125 -6.406 7.805 1 70.56 184 PHE B N 1
ATOM 4060 C CA . PHE B 1 184 ? -22.953 -4.973 7.613 1 70.56 184 PHE B CA 1
ATOM 4061 C C . PHE B 1 184 ? -23.609 -4.52 6.309 1 70.56 184 PHE B C 1
ATOM 4063 O O . PHE B 1 184 ? -23.578 -5.242 5.309 1 70.56 184 PHE B O 1
ATOM 4070 N N . ASP B 1 185 ? -24.469 -3.566 6.406 1 72.94 185 ASP B N 1
ATOM 4071 C CA . ASP B 1 185 ? -25.047 -3.025 5.184 1 72.94 185 ASP B CA 1
ATOM 4072 C C . ASP B 1 185 ? -23.984 -2.357 4.316 1 72.94 185 ASP B C 1
ATOM 4074 O O . ASP B 1 185 ? -23.828 -1.135 4.344 1 72.94 185 ASP B O 1
ATOM 4078 N N . SER B 1 186 ? -23.234 -3.184 3.613 1 84.75 186 SER B N 1
ATOM 4079 C CA . SER B 1 186 ? -22.156 -2.709 2.744 1 84.75 186 SER B CA 1
ATOM 4080 C C . SER B 1 186 ? -22.469 -2.994 1.278 1 84.75 186 SER B C 1
ATOM 4082 O O . SER B 1 186 ? -23.094 -4 0.958 1 84.75 186 SER B O 1
ATOM 4084 N N . LEU B 1 187 ? -22.062 -2.143 0.478 1 91.31 187 LEU B N 1
ATOM 4085 C CA . LEU B 1 187 ? -22.359 -2.203 -0.949 1 91.31 187 LEU B CA 1
ATOM 4086 C C . LEU B 1 187 ? -21.719 -3.424 -1.589 1 91.31 187 LEU B C 1
ATOM 4088 O O . LEU B 1 187 ? -22.281 -4.043 -2.486 1 91.31 187 LEU B O 1
ATOM 4092 N N . PRO B 1 188 ? -20.578 -3.869 -1.1 1 92.38 188 PRO B N 1
ATOM 4093 C CA . PRO B 1 188 ? -19.984 -5.09 -1.656 1 92.38 188 PRO B CA 1
ATOM 4094 C C . PRO B 1 188 ? -20.859 -6.316 -1.458 1 92.38 188 PRO B C 1
ATOM 4096 O O . PRO B 1 188 ? -20.734 -7.305 -2.188 1 92.38 188 PRO B O 1
ATOM 4099 N N . ASN B 1 189 ? -21.781 -6.25 -0.542 1 92.25 189 ASN B N 1
ATOM 4100 C CA . ASN B 1 189 ? -22.688 -7.367 -0.332 1 92.25 189 ASN B CA 1
ATOM 4101 C C . ASN B 1 189 ? -23.609 -7.574 -1.531 1 92.25 189 ASN B C 1
ATOM 4103 O O . ASN B 1 189 ? -24.156 -8.664 -1.717 1 92.25 189 ASN B O 1
ATOM 4107 N N . ARG B 1 190 ? -23.75 -6.547 -2.297 1 95.38 190 ARG B N 1
ATOM 4108 C CA . ARG B 1 190 ? -24.562 -6.648 -3.502 1 95.38 190 ARG B CA 1
ATOM 4109 C C . ARG B 1 190 ? -23.953 -7.641 -4.492 1 95.38 190 ARG B C 1
ATOM 4111 O O . ARG B 1 190 ? -24.656 -8.188 -5.344 1 95.38 190 ARG B O 1
ATOM 4118 N N . ARG B 1 191 ? -22.656 -7.895 -4.375 1 97.12 191 ARG B N 1
ATOM 4119 C CA . ARG B 1 191 ? -22.031 -8.945 -5.168 1 97.12 191 ARG B CA 1
ATOM 4120 C C . ARG B 1 191 ? -22.672 -10.297 -4.883 1 97.12 191 ARG B C 1
ATOM 4122 O O . ARG B 1 191 ? -23.016 -11.047 -5.809 1 97.12 191 ARG B O 1
ATOM 4129 N N . GLY B 1 192 ? -22.844 -10.516 -3.582 1 96.19 192 GLY B N 1
ATOM 4130 C CA . GLY B 1 192 ? -23.484 -11.758 -3.18 1 96.19 192 GLY B CA 1
ATOM 4131 C C . GLY B 1 192 ? -24.938 -11.836 -3.607 1 96.19 192 GLY B C 1
ATOM 4132 O O . GLY B 1 192 ? -25.406 -12.891 -4.039 1 96.19 192 GLY B O 1
ATOM 4133 N N . ASP B 1 193 ? -25.641 -10.719 -3.486 1 96.62 193 ASP B N 1
ATOM 4134 C CA . ASP B 1 193 ? -27.031 -10.672 -3.951 1 96.62 193 ASP B CA 1
ATOM 4135 C C . ASP B 1 193 ? -27.125 -11.031 -5.434 1 96.62 193 ASP B C 1
ATOM 4137 O O . ASP B 1 193 ? -27.969 -11.844 -5.828 1 96.62 193 ASP B O 1
ATOM 4141 N N . ALA B 1 194 ? -26.297 -10.414 -6.16 1 98.44 194 ALA B N 1
ATOM 4142 C CA . ALA B 1 194 ? -26.297 -10.648 -7.602 1 98.44 194 ALA B CA 1
ATOM 4143 C C . ALA B 1 194 ? -25.938 -12.094 -7.922 1 98.44 194 ALA B C 1
ATOM 4145 O O . ALA B 1 194 ? -26.5 -12.695 -8.828 1 98.44 194 ALA B O 1
ATOM 4146 N N . PHE B 1 195 ? -25 -12.625 -7.176 1 98.62 195 PHE B N 1
ATOM 4147 C CA . PHE B 1 195 ? -24.578 -14.016 -7.348 1 98.62 195 PHE B CA 1
ATOM 4148 C C . PHE B 1 195 ? -25.766 -14.953 -7.164 1 98.62 195 PHE B C 1
ATOM 4150 O O . PHE B 1 195 ? -26.047 -15.789 -8.031 1 98.62 195 PHE B O 1
ATOM 4157 N N . ARG B 1 196 ? -26.438 -14.781 -6.098 1 98.19 196 ARG B N 1
ATOM 4158 C CA . ARG B 1 196 ? -27.578 -15.625 -5.77 1 98.19 196 ARG B CA 1
ATOM 4159 C C . ARG B 1 196 ? -28.656 -15.531 -6.84 1 98.19 196 ARG B C 1
ATOM 4161 O O . ARG B 1 196 ? -29.125 -16.547 -7.348 1 98.19 196 ARG B O 1
ATOM 4168 N N . LEU B 1 197 ? -28.984 -14.352 -7.184 1 98.56 197 LEU B N 1
ATOM 4169 C CA . LEU B 1 197 ? -30.062 -14.117 -8.141 1 98.56 197 LEU B CA 1
ATOM 4170 C C . LEU B 1 197 ? -29.703 -14.664 -9.516 1 98.56 197 LEU B C 1
ATOM 4172 O O . LEU B 1 197 ? -30.547 -15.227 -10.211 1 98.56 197 LEU B O 1
ATOM 4176 N N . THR B 1 198 ? -28.469 -14.453 -9.922 1 98.81 198 THR B N 1
ATOM 4177 C CA . THR B 1 198 ? -28.016 -14.93 -11.227 1 98.81 198 THR B CA 1
ATOM 4178 C C . THR B 1 198 ? -28.031 -16.453 -11.281 1 98.81 198 THR B C 1
ATOM 4180 O O . THR B 1 198 ? -28.453 -17.031 -12.281 1 98.81 198 THR B O 1
ATOM 4183 N N . CYS B 1 199 ? -27.609 -17.094 -10.219 1 98.75 199 CYS B N 1
ATOM 4184 C CA . CYS B 1 199 ? -27.656 -18.547 -10.156 1 98.75 199 CYS B CA 1
ATOM 4185 C C . CY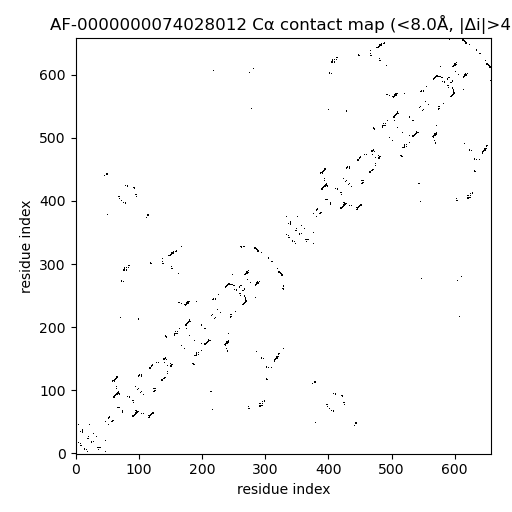S B 1 199 ? -29.094 -19.047 -10.281 1 98.75 199 CYS B C 1
ATOM 4187 O O . CYS B 1 199 ? -29.375 -19.984 -11.031 1 98.75 199 CYS B O 1
ATOM 4189 N N . MET B 1 200 ? -29.938 -18.406 -9.555 1 98.56 200 MET B N 1
ATOM 4190 C CA . MET B 1 200 ? -31.344 -18.797 -9.578 1 98.56 200 MET B CA 1
ATOM 4191 C C . MET B 1 200 ? -31.938 -18.641 -10.977 1 98.56 200 MET B C 1
ATOM 4193 O O . MET B 1 200 ? -32.625 -19.516 -11.461 1 98.56 200 MET B O 1
ATOM 4197 N N . LYS B 1 201 ? -31.609 -17.547 -11.57 1 98.31 201 LYS B N 1
ATOM 4198 C CA . LYS B 1 201 ? -32.094 -17.25 -12.914 1 98.31 201 LYS B CA 1
ATOM 4199 C C . LYS B 1 201 ? -31.656 -18.312 -13.906 1 98.31 201 LYS B C 1
ATOM 4201 O O . LYS B 1 201 ? -32.375 -18.625 -14.852 1 98.31 201 LYS B O 1
ATOM 4206 N N . HIS B 1 202 ? -30.562 -18.891 -13.734 1 98.38 202 HIS B N 1
ATOM 4207 C CA . HIS B 1 202 ? -30 -19.844 -14.688 1 98.38 202 HIS B CA 1
ATOM 4208 C C . HIS B 1 202 ? -30.141 -21.281 -14.188 1 98.38 202 HIS B C 1
ATOM 4210 O O . HIS B 1 202 ? -29.625 -22.203 -14.797 1 98.38 202 HIS B O 1
ATOM 4216 N N . ASN B 1 203 ? -30.797 -21.469 -13.07 1 98.12 203 ASN B N 1
ATOM 4217 C CA . ASN B 1 203 ? -31.031 -22.766 -12.461 1 98.12 203 ASN B CA 1
ATOM 4218 C C . ASN B 1 203 ? -29.719 -23.484 -12.156 1 98.12 203 ASN B C 1
ATOM 4220 O O . ASN B 1 203 ? -29.531 -24.641 -12.531 1 98.12 203 ASN B O 1
ATOM 4224 N N . ILE B 1 204 ? -28.781 -22.688 -11.586 1 98.19 204 ILE B N 1
ATOM 4225 C CA . ILE B 1 204 ? -27.484 -23.203 -11.172 1 98.19 204 ILE B CA 1
ATOM 4226 C C . ILE B 1 204 ? -27.484 -23.469 -9.664 1 98.19 204 ILE B C 1
ATOM 4228 O O . ILE B 1 204 ? -27.922 -22.625 -8.875 1 98.19 204 ILE B O 1
ATOM 4232 N N . ASP B 1 205 ? -27.078 -24.672 -9.258 1 97.94 205 ASP B N 1
ATOM 4233 C CA . ASP B 1 205 ? -26.875 -24.938 -7.836 1 97.94 205 ASP B CA 1
ATOM 4234 C C . ASP B 1 205 ? -25.797 -24.047 -7.258 1 97.94 205 ASP B C 1
ATOM 4236 O O . ASP B 1 205 ? -24.766 -23.812 -7.898 1 97.94 205 ASP B O 1
ATOM 4240 N N . PHE B 1 206 ? -26.094 -23.516 -6.066 1 98.44 206 PHE B N 1
ATOM 4241 C CA . PHE B 1 206 ? -25.094 -22.578 -5.539 1 98.44 206 PHE B CA 1
ATOM 4242 C C . PHE B 1 206 ? -25.047 -22.656 -4.016 1 98.44 206 PHE B C 1
ATOM 4244 O O . PHE B 1 206 ? -25.938 -23.203 -3.385 1 98.44 206 PHE B O 1
ATOM 4251 N N . ARG B 1 207 ? -23.938 -22.172 -3.486 1 97.94 207 ARG B N 1
ATOM 4252 C CA . ARG B 1 207 ? -23.703 -22 -2.057 1 97.94 207 ARG B CA 1
ATOM 4253 C C . ARG B 1 207 ? -23.062 -20.641 -1.768 1 97.94 207 ARG B C 1
ATOM 4255 O O . ARG B 1 207 ? -22.344 -20.094 -2.611 1 97.94 207 ARG B O 1
ATOM 4262 N N . LEU B 1 208 ? -23.391 -20.203 -0.599 1 96.75 208 LEU B N 1
ATOM 4263 C CA . LEU B 1 208 ? -22.781 -18.984 -0.113 1 96.75 208 LEU B CA 1
ATOM 4264 C C . LEU B 1 208 ? -22.094 -19.203 1.231 1 96.75 208 LEU B C 1
ATOM 4266 O O . LEU B 1 208 ? -22.672 -19.812 2.131 1 96.75 208 LEU B O 1
ATOM 4270 N N . ILE B 1 209 ? -20.812 -18.766 1.328 1 96.19 209 ILE B N 1
ATOM 4271 C CA . ILE B 1 209 ? -20.078 -18.797 2.59 1 96.19 209 ILE B CA 1
ATOM 4272 C C . ILE B 1 209 ? -19.594 -17.406 2.949 1 96.19 209 ILE B C 1
ATOM 4274 O O . ILE B 1 209 ? -19.094 -16.672 2.088 1 96.19 209 ILE B O 1
ATOM 4278 N N . GLU B 1 210 ? -19.719 -17.031 4.188 1 92.06 210 GLU B N 1
ATOM 4279 C CA . GLU B 1 210 ? -19.344 -15.695 4.641 1 92.06 210 GLU B CA 1
ATOM 4280 C C . GLU B 1 210 ? -18.062 -15.727 5.453 1 92.06 210 GLU B C 1
ATOM 4282 O O . GLU B 1 210 ? -17.875 -16.578 6.324 1 92.06 210 GLU B O 1
ATOM 4287 N N . GLY B 1 211 ? -17.141 -14.883 5.078 1 86.75 211 GLY B N 1
ATOM 4288 C CA . GLY B 1 211 ? -15.938 -14.711 5.871 1 86.75 211 GLY B CA 1
ATOM 4289 C C . GLY B 1 211 ? -16.109 -13.734 7.02 1 86.75 211 GLY B C 1
ATOM 4290 O O . GLY B 1 211 ? -17.203 -13.211 7.234 1 86.75 211 GLY B O 1
ATOM 4291 N N . ASP B 1 212 ? -15.023 -13.617 7.812 1 77.5 212 ASP B N 1
ATOM 4292 C CA . ASP B 1 212 ? -15.031 -12.711 8.953 1 77.5 212 ASP B CA 1
ATOM 4293 C C . ASP B 1 212 ? -14.773 -11.273 8.523 1 77.5 212 ASP B C 1
ATOM 4295 O O . ASP B 1 212 ? -14.094 -11.031 7.52 1 77.5 212 ASP B O 1
ATOM 4299 N N . HIS B 1 213 ? -15.289 -10.555 9.547 1 64.81 213 HIS B N 1
ATOM 4300 C CA . HIS B 1 213 ? -15.172 -9.117 9.312 1 64.81 213 HIS B CA 1
ATOM 4301 C C . HIS B 1 213 ? -13.758 -8.633 9.617 1 64.81 213 HIS B C 1
ATOM 4303 O O . HIS B 1 213 ? -13.148 -9.047 10.602 1 64.81 213 HIS B O 1
ATOM 4309 N N . ASN B 1 214 ? -13.273 -7.859 8.773 1 63.5 214 ASN B N 1
ATOM 4310 C CA . ASN B 1 214 ? -12.125 -7.008 9.062 1 63.5 214 ASN B CA 1
ATOM 4311 C C . ASN B 1 214 ? -10.812 -7.762 8.875 1 63.5 214 ASN B C 1
ATOM 4313 O O . ASN B 1 214 ? -9.758 -7.312 9.336 1 63.5 214 ASN B O 1
ATOM 4317 N N . LYS B 1 215 ? -10.992 -8.977 8.406 1 75.31 215 LYS B N 1
ATOM 4318 C CA . LYS B 1 215 ? -9.734 -9.672 8.133 1 75.31 215 LYS B CA 1
ATOM 4319 C C . LYS B 1 215 ? -9.508 -9.82 6.629 1 75.31 215 LYS B C 1
ATOM 4321 O O . LYS B 1 215 ? -10.273 -10.508 5.945 1 75.31 215 LYS B O 1
ATOM 4326 N N . LEU B 1 216 ? -8.461 -9.172 6.148 1 83.38 216 LEU B N 1
ATOM 4327 C CA . LEU B 1 216 ? -8.242 -9.078 4.711 1 83.38 216 LEU B CA 1
ATOM 4328 C C . LEU B 1 216 ? -6.852 -9.57 4.336 1 83.38 216 LEU B C 1
ATOM 4330 O O . LEU B 1 216 ? -6.332 -9.227 3.27 1 83.38 216 LEU B O 1
ATOM 4334 N N . THR B 1 217 ? -6.305 -10.398 5.223 1 90.19 217 THR B N 1
ATOM 4335 C CA . THR B 1 217 ? -4.93 -10.828 4.984 1 90.19 217 THR B CA 1
ATOM 4336 C C . THR B 1 217 ? -4.898 -12.195 4.305 1 90.19 217 THR B C 1
ATOM 4338 O O . THR B 1 217 ? -5.844 -12.977 4.43 1 90.19 217 THR B O 1
ATOM 4341 N N . PHE B 1 218 ? -3.844 -12.453 3.656 1 94.94 218 PHE B N 1
ATOM 4342 C CA . PHE B 1 218 ? -3.633 -13.742 3.006 1 94.94 218 PHE B CA 1
ATOM 4343 C C . PHE B 1 218 ? -3.709 -14.875 4.02 1 94.94 218 PHE B C 1
ATOM 4345 O O . PHE B 1 218 ? -4.363 -15.891 3.771 1 94.94 218 PHE B O 1
ATOM 4352 N N . ASP B 1 219 ? -3.062 -14.695 5.176 1 93.94 219 ASP B N 1
ATOM 4353 C CA . ASP B 1 219 ? -3.018 -15.742 6.195 1 93.94 219 ASP B CA 1
ATOM 4354 C C . ASP B 1 219 ? -4.418 -16.062 6.719 1 93.94 219 ASP B C 1
ATOM 4356 O O . ASP B 1 219 ? -4.766 -17.219 6.906 1 93.94 219 ASP B O 1
ATOM 4360 N N . TYR B 1 220 ? -5.168 -15.07 6.91 1 93.81 220 TYR B N 1
ATOM 4361 C CA . TYR B 1 220 ? -6.547 -15.289 7.34 1 93.81 220 TYR B CA 1
ATOM 4362 C C . TYR B 1 220 ? -7.316 -16.094 6.305 1 93.81 220 TYR B C 1
ATOM 4364 O O . TYR B 1 220 ? -8.008 -17.062 6.645 1 93.81 220 TYR B O 1
ATOM 4372 N N . PHE B 1 221 ? -7.176 -15.711 5.031 1 95.31 221 PHE B N 1
ATOM 4373 C CA . PHE B 1 221 ? -7.965 -16.359 3.984 1 95.31 221 PHE B CA 1
ATOM 4374 C C . PHE B 1 221 ? -7.52 -17.797 3.779 1 95.31 221 PHE B C 1
ATOM 4376 O O . PHE B 1 221 ? -8.344 -18.672 3.492 1 95.31 221 PHE B O 1
ATOM 4383 N N . MET B 1 222 ? -6.238 -18.031 3.939 1 96.44 222 MET B N 1
ATOM 4384 C CA . MET B 1 222 ? -5.762 -19.422 3.852 1 96.44 222 MET B CA 1
ATOM 4385 C C . MET B 1 222 ? -6.41 -20.281 4.922 1 96.44 222 MET B C 1
ATOM 4387 O O . MET B 1 222 ? -6.922 -21.375 4.621 1 96.44 222 MET B O 1
ATOM 4391 N N . ASP B 1 223 ? -6.414 -19.781 6.129 1 96.69 223 ASP B N 1
ATOM 4392 C CA . ASP B 1 223 ? -7.039 -20.516 7.227 1 96.69 223 ASP B CA 1
ATOM 4393 C C . ASP B 1 223 ? -8.539 -20.688 6.988 1 96.69 223 ASP B C 1
ATOM 4395 O O . ASP B 1 223 ? -9.094 -21.75 7.238 1 96.69 223 ASP B O 1
ATOM 4399 N N . PHE B 1 224 ? -9.141 -19.672 6.523 1 96.38 224 PHE B N 1
ATOM 4400 C CA . PHE B 1 224 ? -10.578 -19.672 6.258 1 96.38 224 PHE B CA 1
ATOM 4401 C C . PHE B 1 224 ? -10.938 -20.734 5.227 1 96.38 224 PHE B C 1
ATOM 4403 O O . PHE B 1 224 ? -11.922 -21.453 5.395 1 96.38 224 PHE B O 1
ATOM 4410 N N . ILE B 1 225 ? -10.195 -20.828 4.156 1 97.38 225 ILE B N 1
ATOM 4411 C CA . ILE B 1 225 ? -10.422 -21.797 3.094 1 97.38 225 ILE B CA 1
ATOM 4412 C C . ILE B 1 225 ? -10.266 -23.219 3.648 1 97.38 225 ILE B C 1
ATOM 4414 O O . ILE B 1 225 ? -11.117 -24.078 3.42 1 97.38 225 ILE B O 1
ATOM 4418 N N . VAL B 1 226 ? -9.219 -23.406 4.395 1 97.75 226 VAL B N 1
ATOM 4419 C CA . VAL B 1 226 ? -8.938 -24.734 4.953 1 97.75 226 VAL B CA 1
ATOM 4420 C C . VAL B 1 226 ? -10.078 -25.141 5.891 1 97.75 226 VAL B C 1
ATOM 4422 O O . VAL B 1 226 ? -10.57 -26.266 5.82 1 97.75 226 VAL B O 1
ATOM 4425 N N . ASP B 1 227 ? -10.531 -24.172 6.629 1 96.94 227 ASP B N 1
ATOM 4426 C CA . ASP B 1 227 ? -11.43 -24.5 7.73 1 96.94 227 ASP B CA 1
ATOM 4427 C C . ASP B 1 227 ? -12.883 -24.516 7.258 1 96.94 227 ASP B C 1
ATOM 4429 O O . ASP B 1 227 ? -13.711 -25.25 7.801 1 96.94 227 ASP B O 1
ATOM 4433 N N . HIS B 1 228 ? -13.195 -23.703 6.242 1 96.5 228 HIS B N 1
ATOM 4434 C CA . HIS B 1 228 ? -14.625 -23.484 6.004 1 96.5 228 HIS B CA 1
ATOM 4435 C C . HIS B 1 228 ? -14.992 -23.797 4.555 1 96.5 228 HIS B C 1
ATOM 4437 O O . HIS B 1 228 ? -16.141 -24.109 4.258 1 96.5 228 HIS B O 1
ATOM 4443 N N . VAL B 1 229 ? -14.078 -23.734 3.631 1 97.94 229 VAL B N 1
ATOM 4444 C CA . VAL B 1 229 ? -14.414 -23.812 2.213 1 97.94 229 VAL B CA 1
ATOM 4445 C C . VAL B 1 229 ? -14.016 -25.172 1.656 1 97.94 229 VAL B C 1
ATOM 4447 O O . VAL B 1 229 ? -14.695 -25.734 0.793 1 97.94 229 VAL B O 1
ATOM 4450 N N . SER B 1 230 ? -12.961 -25.734 2.164 1 98 230 SER B N 1
ATOM 4451 C CA . SER B 1 230 ? -12.289 -26.906 1.609 1 98 230 SER B CA 1
ATOM 4452 C C . SER B 1 230 ? -13.25 -28.094 1.482 1 98 230 SER B C 1
ATOM 4454 O O . SER B 1 230 ? -13.18 -28.844 0.512 1 98 230 SER B O 1
ATOM 4456 N N . LYS B 1 231 ? -14.156 -28.234 2.383 1 97.5 231 LYS B N 1
ATOM 4457 C CA . LYS B 1 231 ? -15.055 -29.375 2.424 1 97.5 231 LYS B CA 1
ATOM 4458 C C . LYS B 1 231 ? -16.016 -29.375 1.233 1 97.5 231 LYS B C 1
ATOM 4460 O O . LYS B 1 231 ? -16.547 -30.422 0.861 1 97.5 231 LYS B O 1
ATOM 4465 N N . TYR B 1 232 ? -16.188 -28.297 0.601 1 97.5 232 TYR B N 1
ATOM 4466 C CA . TYR B 1 232 ? -17.141 -28.172 -0.493 1 97.5 232 TYR B CA 1
ATOM 4467 C C . TYR B 1 232 ? -16.453 -28.312 -1.843 1 97.5 232 TYR B C 1
ATOM 4469 O O . TYR B 1 232 ? -17.109 -28.5 -2.869 1 97.5 232 TYR B O 1
ATOM 4477 N N . LEU B 1 233 ? -15.133 -28.234 -1.951 1 97.69 233 LEU B N 1
ATOM 4478 C CA . LEU B 1 233 ? -14.375 -28.109 -3.188 1 97.69 233 LEU B CA 1
ATOM 4479 C C . LEU B 1 233 ? -14.562 -29.344 -4.066 1 97.69 233 LEU B C 1
ATOM 4481 O O . LEU B 1 233 ? -14.555 -29.25 -5.293 1 97.69 233 LEU B O 1
ATOM 4485 N N . PRO B 1 234 ? -14.844 -30.516 -3.453 1 96.56 234 PRO B N 1
ATOM 4486 C CA . PRO B 1 234 ? -15.062 -31.688 -4.301 1 96.56 234 PRO B CA 1
ATOM 4487 C C . PRO B 1 234 ? -16.344 -31.594 -5.125 1 96.56 234 PRO B C 1
ATOM 4489 O O . PRO B 1 234 ? -16.484 -32.281 -6.141 1 96.56 234 PRO B O 1
ATOM 4492 N N . THR B 1 235 ? -17.266 -30.766 -4.719 1 97.31 235 THR B N 1
ATOM 4493 C CA . THR B 1 235 ? -18.562 -30.734 -5.387 1 97.31 235 THR B CA 1
ATOM 4494 C C . THR B 1 235 ? -18.766 -29.422 -6.145 1 97.31 235 THR B C 1
ATOM 4496 O O . THR B 1 235 ? -19.781 -29.234 -6.809 1 97.31 235 THR B O 1
ATOM 4499 N N . ILE B 1 236 ? -17.828 -28.469 -6.023 1 98.5 236 ILE B N 1
ATOM 4500 C CA . ILE B 1 236 ? -17.938 -27.156 -6.629 1 98.5 236 ILE B CA 1
ATOM 4501 C C . ILE B 1 236 ? -17 -27.062 -7.836 1 98.5 236 ILE B C 1
ATOM 4503 O O . ILE B 1 236 ? -15.852 -27.5 -7.773 1 98.5 236 ILE B O 1
ATOM 4507 N N . ASP B 1 237 ? -17.5 -26.5 -8.891 1 98.75 237 ASP B N 1
ATOM 4508 C CA . ASP B 1 237 ? -16.641 -26.406 -10.07 1 98.75 237 ASP B CA 1
ATOM 4509 C C . ASP B 1 237 ? -16.375 -24.938 -10.438 1 98.75 237 ASP B C 1
ATOM 4511 O O . ASP B 1 237 ? -15.641 -24.656 -11.383 1 98.75 237 ASP B O 1
ATOM 4515 N N . GLY B 1 238 ? -16.953 -23.938 -9.742 1 98.88 238 GLY B N 1
ATOM 4516 C CA . GLY B 1 238 ? -16.703 -22.516 -9.914 1 98.88 238 GLY B CA 1
ATOM 4517 C C . GLY B 1 238 ? -16.875 -21.719 -8.633 1 98.88 238 GLY B C 1
ATOM 4518 O O . GLY B 1 238 ? -17.844 -21.922 -7.898 1 98.88 238 GLY B O 1
ATOM 4519 N N . ILE B 1 239 ? -15.961 -20.875 -8.336 1 98.94 239 ILE B N 1
ATOM 4520 C CA . ILE B 1 239 ? -16.062 -20.062 -7.129 1 98.94 239 ILE B CA 1
ATOM 4521 C C . ILE B 1 239 ? -15.852 -18.578 -7.48 1 98.94 239 ILE B C 1
ATOM 4523 O O . ILE B 1 239 ? -14.875 -18.219 -8.133 1 98.94 239 ILE B O 1
ATOM 4527 N N . PHE B 1 240 ? -16.812 -17.781 -7.086 1 98.88 240 PHE B N 1
ATOM 4528 C CA . PHE B 1 240 ? -16.719 -16.328 -7.121 1 98.88 240 PHE B CA 1
ATOM 4529 C C . PHE B 1 240 ? -16.266 -15.781 -5.773 1 98.88 240 PHE B C 1
ATOM 4531 O O . PHE B 1 240 ? -17.016 -15.828 -4.797 1 98.88 240 PHE B O 1
ATOM 4538 N N . CYS B 1 241 ? -15.008 -15.297 -5.758 1 98.31 241 CYS B N 1
ATOM 4539 C CA . CYS B 1 241 ? -14.43 -14.773 -4.527 1 98.31 241 CYS B CA 1
ATOM 4540 C C . CYS B 1 241 ? -14.688 -13.281 -4.391 1 98.31 241 CYS B C 1
ATOM 4542 O O . CYS B 1 241 ? -14.656 -12.547 -5.379 1 98.31 241 CYS B O 1
ATOM 4544 N N . SER B 1 242 ? -14.82 -12.82 -3.197 1 94.81 242 SER B N 1
ATOM 4545 C CA . SER B 1 242 ? -15.203 -11.43 -2.928 1 94.81 242 SER B CA 1
ATOM 4546 C C . SER B 1 242 ? -14.055 -10.477 -3.232 1 94.81 242 SER B C 1
ATOM 4548 O O . SER B 1 242 ? -14.266 -9.273 -3.393 1 94.81 242 SER B O 1
ATOM 4550 N N . ASN B 1 243 ? -12.852 -10.953 -3.189 1 95.88 243 ASN B N 1
ATOM 4551 C CA . ASN B 1 243 ? -11.688 -10.156 -3.545 1 95.88 243 ASN B CA 1
ATOM 4552 C C . ASN B 1 243 ? -10.547 -11.023 -4.059 1 95.88 243 ASN B C 1
ATOM 4554 O O . ASN B 1 243 ? -10.609 -12.258 -3.971 1 95.88 243 ASN B O 1
ATOM 4558 N N . ASP B 1 244 ? -9.555 -10.414 -4.539 1 97.75 244 ASP B N 1
ATOM 4559 C CA . ASP B 1 244 ? -8.484 -11.102 -5.25 1 97.75 244 ASP B CA 1
ATOM 4560 C C . ASP B 1 244 ? -7.562 -11.836 -4.277 1 97.75 244 ASP B C 1
ATOM 4562 O O . ASP B 1 244 ? -6.926 -12.828 -4.641 1 97.75 244 ASP B O 1
ATOM 4566 N N . ILE B 1 245 ? -7.457 -11.406 -3.062 1 97.12 245 ILE B N 1
ATOM 4567 C CA . ILE B 1 245 ? -6.574 -12.07 -2.105 1 97.12 245 ILE B CA 1
ATOM 4568 C C . ILE B 1 245 ? -7.145 -13.445 -1.745 1 97.12 245 ILE B C 1
ATOM 4570 O O . ILE B 1 245 ? -6.414 -14.438 -1.724 1 97.12 245 ILE B O 1
ATOM 4574 N N . VAL B 1 246 ? -8.453 -13.523 -1.468 1 97 246 VAL B N 1
ATOM 4575 C CA . VAL B 1 246 ? -9.055 -14.82 -1.171 1 97 246 VAL B CA 1
ATOM 4576 C C . VAL B 1 246 ? -9.016 -15.703 -2.416 1 97 246 VAL B C 1
ATOM 4578 O O . VAL B 1 246 ? -8.867 -16.922 -2.312 1 97 246 VAL B O 1
ATOM 4581 N N . ALA B 1 247 ? -9.18 -15.07 -3.627 1 98.44 247 ALA B N 1
ATOM 4582 C CA . ALA B 1 247 ? -9.078 -15.836 -4.867 1 98.44 247 ALA B CA 1
ATOM 4583 C C . ALA B 1 247 ? -7.695 -16.453 -5.016 1 98.44 247 ALA B C 1
ATOM 4585 O O . ALA B 1 247 ? -7.574 -17.625 -5.375 1 98.44 247 ALA B O 1
ATOM 4586 N N . TYR B 1 248 ? -6.648 -15.695 -4.727 1 98.44 248 TYR B N 1
ATOM 4587 C CA . TYR B 1 248 ? -5.289 -16.203 -4.812 1 98.44 248 TYR B CA 1
ATOM 4588 C C . TYR B 1 248 ? -5.043 -17.281 -3.764 1 98.44 248 TYR B C 1
ATOM 4590 O O . TYR B 1 248 ? -4.43 -18.312 -4.055 1 98.44 248 TYR B O 1
ATOM 4598 N N . ALA B 1 249 ? -5.512 -17.047 -2.551 1 98.06 249 ALA B N 1
ATOM 4599 C CA . ALA B 1 249 ? -5.367 -18.047 -1.498 1 98.06 249 ALA B CA 1
ATOM 4600 C C . ALA B 1 249 ? -6.031 -19.375 -1.898 1 98.06 249 ALA B C 1
ATOM 4602 O O . ALA B 1 249 ? -5.48 -20.453 -1.659 1 98.06 249 ALA B O 1
ATOM 4603 N N . LEU B 1 250 ? -7.188 -19.234 -2.508 1 98.62 250 LEU B N 1
ATOM 4604 C CA . LEU B 1 250 ? -7.918 -20.422 -2.973 1 98.62 250 LEU B CA 1
ATOM 4605 C C . LEU B 1 250 ? -7.129 -21.156 -4.051 1 98.62 250 LEU B C 1
ATOM 4607 O O . LEU B 1 250 ? -7.062 -22.391 -4.043 1 98.62 250 LEU B O 1
ATOM 4611 N N . TYR B 1 251 ? -6.566 -20.422 -4.965 1 98.56 251 TYR B N 1
ATOM 4612 C CA . TYR B 1 251 ? -5.73 -21.016 -6 1 98.56 251 TYR B CA 1
ATOM 4613 C C . TYR B 1 251 ? -4.57 -21.797 -5.387 1 98.56 251 TYR B C 1
ATOM 4615 O O . TYR B 1 251 ? -4.289 -22.922 -5.793 1 98.56 251 TYR B O 1
ATOM 4623 N N . ILE B 1 252 ? -3.904 -21.203 -4.414 1 98.25 252 ILE B N 1
ATOM 4624 C CA . ILE B 1 252 ? -2.768 -21.828 -3.76 1 98.25 252 ILE B CA 1
ATOM 4625 C C . ILE B 1 252 ? -3.225 -23.109 -3.066 1 98.25 252 ILE B C 1
ATOM 4627 O O . ILE B 1 252 ? -2.559 -24.156 -3.158 1 98.25 252 ILE B O 1
ATOM 4631 N N . TYR B 1 253 ? -4.355 -23 -2.373 1 98.44 253 TYR B N 1
ATOM 4632 C CA . TYR B 1 253 ? -4.902 -24.188 -1.723 1 98.44 253 TYR B CA 1
ATOM 4633 C C . TYR B 1 253 ? -5.168 -25.297 -2.736 1 98.44 253 TYR B C 1
ATOM 4635 O O . TYR B 1 253 ? -4.805 -26.453 -2.512 1 98.44 253 TYR B O 1
ATOM 4643 N N . ALA B 1 254 ? -5.809 -24.938 -3.838 1 98.31 254 ALA B N 1
ATOM 4644 C CA . ALA B 1 254 ? -6.133 -25.906 -4.887 1 98.31 254 ALA B CA 1
ATOM 4645 C C . ALA B 1 254 ? -4.871 -26.578 -5.422 1 98.31 254 ALA B C 1
ATOM 4647 O O . ALA B 1 254 ? -4.812 -27.812 -5.52 1 98.31 254 ALA B O 1
ATOM 4648 N N . MET B 1 255 ? -3.893 -25.75 -5.707 1 96.81 255 MET B N 1
ATOM 4649 C CA . MET B 1 255 ? -2.629 -26.266 -6.238 1 96.81 255 MET B CA 1
ATOM 4650 C C . MET B 1 255 ? -1.976 -27.234 -5.258 1 96.81 255 MET B C 1
ATOM 4652 O O . MET B 1 255 ? -1.539 -28.312 -5.648 1 96.81 255 MET B O 1
ATOM 4656 N N . LYS B 1 256 ? -1.977 -26.875 -4.055 1 96.69 256 LYS B N 1
ATOM 4657 C CA . LYS B 1 256 ? -1.332 -27.688 -3.025 1 96.69 256 LYS B CA 1
ATOM 4658 C C . LYS B 1 256 ? -2.078 -29 -2.812 1 96.69 256 LYS B C 1
ATOM 4660 O O . LYS B 1 256 ? -1.499 -29.984 -2.34 1 96.69 256 LYS B O 1
ATOM 4665 N N . ASN B 1 257 ? -3.33 -29.016 -3.184 1 97.62 257 ASN B N 1
ATOM 4666 C CA . ASN B 1 257 ? -4.148 -30.203 -2.943 1 97.62 257 ASN B CA 1
ATOM 4667 C C . ASN B 1 257 ? -4.477 -30.922 -4.242 1 97.62 257 ASN B C 1
ATOM 4669 O O . ASN B 1 257 ? -5.395 -31.75 -4.285 1 97.62 257 ASN B O 1
ATOM 4673 N N . GLY B 1 258 ? -3.846 -30.547 -5.305 1 97.5 258 GLY B N 1
ATOM 4674 C CA . GLY B 1 258 ? -3.92 -31.281 -6.559 1 97.5 258 GLY B CA 1
ATOM 4675 C C . GLY B 1 258 ? -5.188 -30.984 -7.344 1 97.5 258 GLY B C 1
ATOM 4676 O O . GLY B 1 258 ? -5.574 -31.766 -8.211 1 97.5 258 GLY B O 1
ATOM 4677 N N . ILE B 1 259 ? -5.887 -29.953 -7 1 98.25 259 ILE B N 1
ATOM 4678 C CA . ILE B 1 259 ? -7.07 -29.531 -7.746 1 98.25 259 ILE B CA 1
ATOM 4679 C C . ILE B 1 259 ? -6.648 -28.672 -8.93 1 98.25 259 ILE B C 1
ATOM 4681 O O . ILE B 1 259 ? -6.031 -27.609 -8.75 1 98.25 259 ILE B O 1
ATOM 4685 N N . LYS B 1 260 ? -6.961 -29.047 -10.125 1 98.25 260 LYS B N 1
ATOM 4686 C CA . LYS B 1 260 ? -6.523 -28.344 -11.328 1 98.25 260 LYS B CA 1
ATOM 4687 C C . LYS B 1 260 ? -7.375 -27.109 -11.57 1 98.25 260 LYS B C 1
ATOM 4689 O O . LYS B 1 260 ? -8.602 -27.188 -11.68 1 98.25 260 LYS B O 1
ATOM 4694 N N . VAL B 1 261 ? -6.797 -26.031 -11.641 1 98.62 261 VAL B N 1
ATOM 4695 C CA . VAL B 1 261 ? -7.422 -24.766 -12.016 1 98.62 261 VAL B CA 1
ATOM 4696 C C . VAL B 1 261 ? -6.938 -24.328 -13.398 1 98.62 261 VAL B C 1
ATOM 4698 O O . VAL B 1 261 ? -5.734 -24.203 -13.625 1 98.62 261 VAL B O 1
ATOM 4701 N N . PRO B 1 262 ? -7.754 -24.156 -14.312 1 98.31 262 PRO B N 1
ATOM 4702 C CA . PRO B 1 262 ? -9.211 -24.016 -14.219 1 98.31 262 PRO B CA 1
ATOM 4703 C C . PRO B 1 262 ? -9.953 -25.297 -14.578 1 98.31 262 PRO B C 1
ATOM 4705 O O . PRO B 1 262 ? -11.188 -25.312 -14.594 1 98.31 262 PRO B O 1
ATOM 4708 N N . ASP B 1 263 ? -9.312 -26.312 -14.859 1 98.5 263 ASP B N 1
ATOM 4709 C CA . ASP B 1 263 ? -9.93 -27.469 -15.5 1 98.5 263 ASP B CA 1
ATOM 4710 C C . ASP B 1 263 ? -10.969 -28.109 -14.586 1 98.5 263 ASP B C 1
ATOM 4712 O O . ASP B 1 263 ? -12.023 -28.547 -15.055 1 98.5 263 ASP B O 1
ATOM 4716 N N . GLU B 1 264 ? -10.711 -28.203 -13.312 1 98.31 264 GLU B N 1
ATOM 4717 C CA . GLU B 1 264 ? -11.617 -28.812 -12.344 1 98.31 264 GLU B CA 1
ATOM 4718 C C . GLU B 1 264 ? -12.336 -27.75 -11.516 1 98.31 264 GLU B C 1
ATOM 4720 O O . GLU B 1 264 ? -13.469 -27.969 -11.07 1 98.31 264 GLU B O 1
ATOM 4725 N N . LEU B 1 265 ? -11.648 -26.672 -11.305 1 98.81 265 LEU B N 1
ATOM 4726 C CA . LEU B 1 265 ? -12.195 -25.578 -10.508 1 98.81 265 LEU B CA 1
ATOM 4727 C C . LEU B 1 265 ? -11.852 -24.234 -11.141 1 98.81 265 LEU B C 1
ATOM 4729 O O . LEU B 1 265 ? -10.68 -23.922 -11.359 1 98.81 265 LEU B O 1
ATOM 4733 N N . LYS B 1 266 ? -12.836 -23.484 -11.492 1 98.94 266 LYS B N 1
ATOM 4734 C CA . LYS B 1 266 ? -12.633 -22.125 -11.984 1 98.94 266 LYS B CA 1
ATOM 4735 C C . LYS B 1 266 ? -12.797 -21.109 -10.867 1 98.94 266 LYS B C 1
ATOM 4737 O O . LYS B 1 266 ? -13.672 -21.25 -10.008 1 98.94 266 LYS B O 1
ATOM 4742 N N . ILE B 1 267 ? -11.938 -20.094 -10.805 1 98.94 267 ILE B N 1
ATOM 4743 C CA . ILE B 1 267 ? -11.883 -19.109 -9.727 1 98.94 267 ILE B CA 1
ATOM 4744 C C . ILE B 1 267 ? -11.945 -17.703 -10.32 1 98.94 267 ILE B C 1
ATOM 4746 O O . ILE B 1 267 ? -11.219 -17.375 -11.258 1 98.94 267 ILE B O 1
ATOM 4750 N N . ILE B 1 268 ? -12.82 -16.891 -9.844 1 98.88 268 ILE B N 1
ATOM 4751 C CA . ILE B 1 268 ? -12.891 -15.477 -10.195 1 98.88 268 ILE B CA 1
ATOM 4752 C C . ILE B 1 268 ? -12.742 -14.625 -8.938 1 98.88 268 ILE B C 1
ATOM 4754 O O . ILE B 1 268 ? -13.305 -14.945 -7.891 1 98.88 268 ILE B O 1
ATOM 4758 N N . GLY B 1 269 ? -11.906 -13.641 -9.055 1 98.69 269 GLY B N 1
ATOM 4759 C CA . GLY B 1 269 ? -11.727 -12.711 -7.953 1 98.69 269 GLY B CA 1
ATOM 4760 C C . GLY B 1 269 ? -12.398 -11.367 -8.188 1 98.69 269 GLY B C 1
ATOM 4761 O O . GLY B 1 269 ? -13.328 -11.266 -8.992 1 98.69 269 GLY B O 1
ATOM 4762 N N . TYR B 1 270 ? -11.992 -10.367 -7.41 1 98.38 270 TYR B N 1
ATOM 4763 C CA . TYR B 1 270 ? -12.555 -9.016 -7.465 1 98.38 270 TYR B CA 1
ATOM 4764 C C . TYR B 1 270 ? -11.539 -7.984 -7 1 98.38 270 TYR B C 1
ATOM 4766 O O . TYR B 1 270 ? -10.789 -8.227 -6.055 1 98.38 270 TYR B O 1
ATOM 4774 N N . ASP B 1 271 ? -11.508 -6.758 -7.715 1 97.69 271 ASP B N 1
ATOM 4775 C CA . ASP B 1 271 ? -10.773 -5.559 -7.32 1 97.69 271 ASP B CA 1
ATOM 4776 C C . ASP B 1 271 ? -9.742 -5.168 -8.383 1 97.69 271 ASP B C 1
ATOM 4778 O O . ASP B 1 271 ? -9.688 -4.012 -8.805 1 97.69 271 ASP B O 1
ATOM 4782 N N . TYR B 1 272 ? -8.805 -6.207 -8.75 1 98.31 272 TYR B N 1
ATOM 4783 C CA . TYR B 1 272 ? -7.73 -5.988 -9.703 1 98.31 272 TYR B CA 1
ATOM 4784 C C . TYR B 1 272 ? -6.766 -4.914 -9.211 1 98.31 272 TYR B C 1
ATOM 4786 O O . TYR B 1 272 ? -6.414 -3.998 -9.953 1 98.31 272 TYR B O 1
ATOM 4794 N N . HIS B 1 273 ? -6.398 -5.031 -7.953 1 96.81 273 HIS B N 1
ATOM 4795 C CA . HIS B 1 273 ? -5.457 -4.094 -7.352 1 96.81 273 HIS B CA 1
ATOM 4796 C C . HIS B 1 273 ? -4.02 -4.438 -7.727 1 96.81 273 HIS B C 1
ATOM 4798 O O . HIS B 1 273 ? -3.779 -5.367 -8.5 1 96.81 273 HIS B O 1
ATOM 4804 N N . SER B 1 274 ? -3.094 -3.705 -7.199 1 94.31 274 SER B N 1
ATOM 4805 C CA . SER B 1 274 ? -1.7 -3.746 -7.629 1 94.31 274 SER B CA 1
ATOM 4806 C C . SER B 1 274 ? -1.115 -5.145 -7.477 1 94.31 274 SER B C 1
ATOM 4808 O O . SER B 1 274 ? -0.408 -5.633 -8.359 1 94.31 274 SER B O 1
ATOM 4810 N N . PHE B 1 275 ? -1.38 -5.82 -6.328 1 94.31 275 PHE B N 1
ATOM 4811 C CA . PHE B 1 275 ? -0.917 -7.191 -6.137 1 94.31 275 PHE B CA 1
ATOM 4812 C C . PHE B 1 275 ? -1.37 -8.078 -7.289 1 94.31 275 PHE B C 1
ATOM 4814 O O . PHE B 1 275 ? -0.565 -8.812 -7.871 1 94.31 275 PHE B O 1
ATOM 4821 N N . THR B 1 276 ? -2.66 -8.016 -7.598 1 96.31 276 THR B N 1
ATOM 4822 C CA . THR B 1 276 ? -3.252 -8.836 -8.648 1 96.31 276 THR B CA 1
ATOM 4823 C C . THR B 1 276 ? -2.609 -8.531 -10 1 96.31 276 THR B C 1
ATOM 4825 O O . THR B 1 276 ? -2.281 -9.445 -10.758 1 96.31 276 THR B O 1
ATOM 4828 N N . ARG B 1 277 ? -2.41 -7.293 -10.258 1 95.56 277 ARG B N 1
ATOM 4829 C CA . ARG B 1 277 ? -1.842 -6.875 -11.539 1 95.56 277 ARG B CA 1
ATOM 4830 C C . ARG B 1 277 ? -0.413 -7.383 -11.695 1 95.56 277 ARG B C 1
ATOM 4832 O O . ARG B 1 277 ? 0.014 -7.723 -12.797 1 95.56 277 ARG B O 1
ATOM 4839 N N . MET B 1 278 ? 0.32 -7.457 -10.617 1 95.25 278 MET B N 1
ATOM 4840 C CA . MET B 1 278 ? 1.711 -7.898 -10.656 1 95.25 278 MET B CA 1
ATOM 4841 C C . MET B 1 278 ? 1.794 -9.422 -10.75 1 95.25 278 MET B C 1
ATOM 4843 O O . MET B 1 278 ? 2.748 -9.961 -11.305 1 95.25 278 MET B O 1
ATOM 4847 N N . LEU B 1 279 ? 0.802 -10.055 -10.164 1 96.56 279 LEU B N 1
ATOM 4848 C CA . LEU B 1 279 ? 0.782 -11.516 -10.109 1 96.56 279 LEU B CA 1
ATOM 4849 C C . LEU B 1 279 ? 0.695 -12.109 -11.508 1 96.56 279 LEU B C 1
ATOM 4851 O O . LEU B 1 279 ? -0.255 -11.836 -12.242 1 96.56 279 LEU B O 1
ATOM 4855 N N . GLN B 1 280 ? 1.658 -12.938 -11.867 1 95.44 280 GLN B N 1
ATOM 4856 C CA . GLN B 1 280 ? 1.697 -13.484 -13.227 1 95.44 280 GLN B CA 1
ATOM 4857 C C . GLN B 1 280 ? 1.426 -14.984 -13.227 1 95.44 280 GLN B C 1
ATOM 4859 O O . GLN B 1 280 ? 1.08 -15.555 -14.258 1 95.44 280 GLN B O 1
ATOM 4864 N N . THR B 1 281 ? 1.697 -15.719 -12.148 1 92.38 281 THR B N 1
ATOM 4865 C CA . THR B 1 281 ? 1.439 -17.141 -12.039 1 92.38 281 THR B CA 1
ATOM 4866 C C . THR B 1 281 ? 0.659 -17.453 -10.758 1 92.38 281 THR B C 1
ATOM 4868 O O . THR B 1 281 ? 1.249 -17.625 -9.695 1 92.38 281 THR B O 1
ATOM 4871 N N . PRO B 1 282 ? -0.72 -17.562 -10.75 1 95.5 282 PRO B N 1
ATOM 4872 C CA . PRO B 1 282 ? -1.465 -17.406 -12.008 1 95.5 282 PRO B CA 1
ATOM 4873 C C . PRO B 1 282 ? -1.92 -15.961 -12.234 1 95.5 282 PRO B C 1
ATOM 4875 O O . PRO B 1 282 ? -2.025 -15.18 -11.289 1 95.5 282 PRO B O 1
ATOM 4878 N N . LYS B 1 283 ? -2.139 -15.648 -13.508 1 97.25 283 LYS B N 1
ATOM 4879 C CA . LYS B 1 283 ? -2.98 -14.484 -13.758 1 97.25 283 LYS B CA 1
ATOM 4880 C C . LYS B 1 283 ? -4.426 -14.75 -13.344 1 97.25 283 LYS B C 1
ATOM 4882 O O . LYS B 1 283 ? -5.07 -15.664 -13.859 1 97.25 283 LYS B O 1
ATOM 4887 N N . LEU B 1 284 ? -4.949 -13.984 -12.5 1 98.38 284 LEU B N 1
ATOM 4888 C CA . LEU B 1 284 ? -6.281 -14.211 -11.953 1 98.38 284 LEU B CA 1
ATOM 4889 C C . LEU B 1 284 ? -7.355 -13.633 -12.867 1 98.38 284 LEU B C 1
ATOM 4891 O O . LEU B 1 284 ? -7.199 -12.523 -13.383 1 98.38 284 LEU B O 1
ATOM 4895 N N . THR B 1 285 ? -8.406 -14.352 -13.164 1 98.88 285 THR B N 1
ATOM 4896 C CA . THR B 1 285 ? -9.648 -13.75 -13.648 1 98.88 285 THR B CA 1
ATOM 4897 C C . THR B 1 285 ? -10.336 -12.961 -12.547 1 98.88 285 THR B C 1
ATOM 4899 O O . THR B 1 285 ? -10.492 -13.445 -11.43 1 98.88 285 THR B O 1
ATOM 4902 N N . THR B 1 286 ? -10.672 -11.734 -12.836 1 98.88 286 THR B N 1
ATOM 4903 C CA . THR B 1 286 ? -11.18 -10.883 -11.758 1 98.88 286 THR B CA 1
ATOM 4904 C C . THR B 1 286 ? -12.055 -9.766 -12.32 1 98.88 286 THR B C 1
ATOM 4906 O O . THR B 1 286 ? -12.062 -9.523 -13.523 1 98.88 286 THR B O 1
ATOM 4909 N N . ILE B 1 287 ? -12.906 -9.227 -11.484 1 98.94 287 ILE B N 1
ATOM 4910 C CA . ILE B 1 287 ? -13.641 -8 -11.797 1 98.94 287 ILE B CA 1
ATOM 4911 C C . ILE B 1 287 ? -12.828 -6.785 -11.359 1 98.94 287 ILE B C 1
ATOM 4913 O O . ILE B 1 287 ? -12.461 -6.664 -10.188 1 98.94 287 ILE B O 1
ATOM 4917 N N . LYS B 1 288 ? -12.523 -5.965 -12.273 1 98.81 288 LYS B N 1
ATOM 4918 C CA . LYS B 1 288 ? -11.703 -4.781 -12.047 1 98.81 288 LYS B CA 1
ATOM 4919 C C . LYS B 1 288 ? -12.547 -3.605 -11.57 1 98.81 288 LYS B C 1
ATOM 4921 O O . LYS B 1 288 ? -13.531 -3.236 -12.219 1 98.81 288 LYS B O 1
ATOM 4926 N N . GLN B 1 289 ? -12.258 -3.104 -10.43 1 98.5 289 GLN B N 1
ATOM 4927 C CA . GLN B 1 289 ? -12.742 -1.793 -10.008 1 98.5 289 GLN B CA 1
ATOM 4928 C C . GLN B 1 289 ? -11.797 -0.683 -10.469 1 98.5 289 GLN B C 1
ATOM 4930 O O . GLN B 1 289 ? -10.578 -0.794 -10.32 1 98.5 289 GLN B O 1
ATOM 4935 N N . PRO B 1 290 ? -12.289 0.324 -11.086 1 98.31 290 PRO B N 1
ATOM 4936 C CA . PRO B 1 290 ? -11.43 1.437 -11.492 1 98.31 290 PRO B CA 1
ATOM 4937 C C . PRO B 1 290 ? -10.992 2.307 -10.32 1 98.31 290 PRO B C 1
ATOM 4939 O O . PRO B 1 290 ? -11.578 3.367 -10.078 1 98.31 290 PRO B O 1
ATOM 4942 N N . ILE B 1 291 ? -9.938 1.981 -9.656 1 98.25 291 ILE B N 1
ATOM 4943 C CA . ILE B 1 291 ? -9.523 2.555 -8.383 1 98.25 291 ILE B CA 1
ATOM 4944 C C . ILE B 1 291 ? -9.148 4.023 -8.578 1 98.25 291 ILE B C 1
ATOM 4946 O O . ILE B 1 291 ? -9.406 4.855 -7.703 1 98.25 291 ILE B O 1
ATOM 4950 N N . ASP B 1 292 ? -8.5 4.352 -9.703 1 97.62 292 ASP B N 1
ATOM 4951 C CA . ASP B 1 292 ? -8.141 5.73 -10.016 1 97.62 292 ASP B CA 1
ATOM 4952 C C . ASP B 1 292 ? -9.383 6.617 -10.109 1 97.62 292 ASP B C 1
ATOM 4954 O O . ASP B 1 292 ? -9.422 7.699 -9.516 1 97.62 292 ASP B O 1
ATOM 4958 N N . ARG B 1 293 ? -10.414 6.109 -10.742 1 98.12 293 ARG B N 1
ATOM 4959 C CA . ARG B 1 293 ? -11.664 6.848 -10.883 1 98.12 293 ARG B CA 1
ATOM 4960 C C . ARG B 1 293 ? -12.367 6.977 -9.539 1 98.12 293 ARG B C 1
ATOM 4962 O O . ARG B 1 293 ? -12.945 8.023 -9.234 1 98.12 293 ARG B O 1
ATOM 4969 N N . ILE B 1 294 ? -12.344 5.922 -8.781 1 98.38 294 ILE B N 1
ATOM 4970 C CA . ILE B 1 294 ? -12.938 5.957 -7.445 1 98.38 294 ILE B CA 1
ATOM 4971 C C . ILE B 1 294 ? -12.258 7.039 -6.605 1 98.38 294 ILE B C 1
ATOM 4973 O O . ILE B 1 294 ? -12.93 7.855 -5.973 1 98.38 294 ILE B O 1
ATOM 4977 N N . GLY B 1 295 ? -10.922 7.062 -6.625 1 98.31 295 GLY B N 1
ATOM 4978 C CA . GLY B 1 295 ? -10.188 8.086 -5.902 1 98.31 295 GLY B CA 1
ATOM 4979 C C . GLY B 1 295 ? -10.547 9.5 -6.336 1 98.31 295 GLY B C 1
ATOM 4980 O O . GLY B 1 295 ? -10.75 10.375 -5.496 1 98.31 295 GLY B O 1
ATOM 4981 N N . LYS B 1 296 ? -10.617 9.656 -7.621 1 97.81 296 LYS B N 1
ATOM 4982 C CA . LYS B 1 296 ? -10.977 10.953 -8.18 1 97.81 296 LYS B CA 1
ATOM 4983 C C . LYS B 1 296 ? -12.367 11.383 -7.719 1 97.81 296 LYS B C 1
ATOM 4985 O O . LYS B 1 296 ? -12.57 12.531 -7.328 1 97.81 296 LYS B O 1
ATOM 4990 N N . MET B 1 297 ? -13.32 10.469 -7.766 1 97.81 297 MET B N 1
ATOM 4991 C CA . MET B 1 297 ? -14.703 10.773 -7.41 1 97.81 297 MET B CA 1
ATOM 4992 C C . MET B 1 297 ? -14.828 11.07 -5.922 1 97.81 297 MET B C 1
ATOM 4994 O O . MET B 1 297 ? -15.578 11.961 -5.52 1 97.81 297 MET B O 1
ATOM 4998 N N . LEU B 1 298 ? -14.109 10.328 -5.09 1 97.75 298 LEU B N 1
ATOM 4999 C CA . LEU B 1 298 ? -14.109 10.594 -3.654 1 97.75 298 LEU B CA 1
ATOM 5000 C C . LEU B 1 298 ? -13.594 12 -3.363 1 97.75 298 LEU B C 1
ATOM 5002 O O . LEU B 1 298 ? -14.227 12.75 -2.617 1 97.75 298 LEU B O 1
ATOM 5006 N N . CYS B 1 299 ? -12.523 12.375 -3.996 1 96.44 299 CYS B N 1
ATOM 5007 C CA . CYS B 1 299 ? -11.914 13.68 -3.799 1 96.44 299 CYS B CA 1
ATOM 5008 C C . CYS B 1 299 ? -12.844 14.797 -4.277 1 96.44 299 CYS B C 1
ATOM 5010 O O . CYS B 1 299 ? -13.07 15.766 -3.559 1 96.44 299 CYS B O 1
ATOM 5012 N N . SER B 1 300 ? -13.359 14.586 -5.488 1 95.44 300 SER B N 1
ATOM 5013 C CA . SER B 1 300 ? -14.242 15.594 -6.059 1 95.44 300 SER B CA 1
ATOM 5014 C C . SER B 1 300 ? -15.477 15.797 -5.191 1 95.44 300 SER B C 1
ATOM 5016 O O . SER B 1 300 ? -15.898 16.938 -4.957 1 95.44 300 SER B O 1
ATOM 5018 N N . THR B 1 301 ? -16.031 14.711 -4.707 1 95.69 301 THR B N 1
ATOM 5019 C CA . THR B 1 301 ? -17.234 14.766 -3.9 1 95.69 301 THR B CA 1
ATOM 5020 C C . THR B 1 301 ? -16.969 15.477 -2.574 1 95.69 301 THR B C 1
ATOM 5022 O O . THR B 1 301 ? -17.703 16.391 -2.191 1 95.69 301 THR B O 1
ATOM 5025 N N . ILE B 1 302 ? -15.891 15.148 -1.861 1 95.69 302 ILE B N 1
ATOM 5026 C CA . ILE B 1 302 ? -15.625 15.703 -0.539 1 95.69 302 ILE B CA 1
ATOM 5027 C C . ILE B 1 302 ? -15.266 17.188 -0.662 1 95.69 302 ILE B C 1
ATOM 5029 O O . ILE B 1 302 ? -15.688 18 0.16 1 95.69 302 ILE B O 1
ATOM 5033 N N . ILE B 1 303 ? -14.516 17.516 -1.676 1 94.25 303 ILE B N 1
ATOM 5034 C CA . ILE B 1 303 ? -14.094 18.891 -1.849 1 94.25 303 ILE B CA 1
ATOM 5035 C C . ILE B 1 303 ? -15.297 19.766 -2.225 1 94.25 303 ILE B C 1
ATOM 5037 O O . ILE B 1 303 ? -15.43 20.891 -1.754 1 94.25 303 ILE B O 1
ATOM 5041 N N . ASN B 1 304 ? -16.156 19.172 -3.092 1 93.06 304 ASN B N 1
ATOM 5042 C CA . ASN B 1 304 ? -17.391 19.891 -3.402 1 93.06 304 ASN B CA 1
ATOM 5043 C C . ASN B 1 304 ? -18.203 20.172 -2.146 1 93.06 304 ASN B C 1
ATOM 5045 O O . ASN B 1 304 ? -18.766 21.25 -1.983 1 93.06 304 ASN B O 1
ATOM 5049 N N . LEU B 1 305 ? -18.297 19.203 -1.228 1 91.62 305 LEU B N 1
ATOM 5050 C CA . LEU B 1 305 ? -19.016 19.359 0.029 1 91.62 305 LEU B CA 1
ATOM 5051 C C . LEU B 1 305 ? -18.375 20.453 0.891 1 91.62 305 LEU B C 1
ATOM 5053 O O . LEU B 1 305 ? -19.078 21.25 1.515 1 91.62 305 LEU B O 1
ATOM 5057 N N . ILE B 1 306 ? -17.094 20.422 0.91 1 90.75 306 ILE B N 1
ATOM 5058 C CA . ILE B 1 306 ? -16.344 21.375 1.724 1 90.75 306 ILE B CA 1
ATOM 5059 C C . ILE B 1 306 ? -16.547 22.781 1.188 1 90.75 306 ILE B C 1
ATOM 5061 O O . ILE B 1 306 ? -16.828 23.719 1.954 1 90.75 306 ILE B O 1
ATOM 5065 N N . GLU B 1 307 ? -16.453 22.938 -0.063 1 89.12 307 GLU B N 1
ATOM 5066 C CA . GLU B 1 307 ? -16.391 24.266 -0.66 1 89.12 307 GLU B CA 1
ATOM 5067 C C . GLU B 1 307 ? -17.781 24.828 -0.932 1 89.12 307 GLU B C 1
ATOM 5069 O O . GLU B 1 307 ? -17.984 26.047 -0.87 1 89.12 307 GLU B O 1
ATOM 5074 N N . ASN B 1 308 ? -18.688 23.984 -1.269 1 86 308 ASN B N 1
ATOM 5075 C CA . ASN B 1 308 ? -20 24.453 -1.701 1 86 308 ASN B CA 1
ATOM 5076 C C . ASN B 1 308 ? -21.094 24.031 -0.734 1 86 308 ASN B C 1
ATOM 5078 O O . ASN B 1 308 ? -22.234 24.469 -0.856 1 86 308 ASN B O 1
ATOM 5082 N N . GLY B 1 309 ? -20.75 23.359 0.334 1 77 309 GLY B N 1
ATOM 5083 C CA . GLY B 1 309 ? -21.719 22.891 1.308 1 77 309 GLY B CA 1
ATOM 5084 C C . GLY B 1 309 ? -22.625 21.797 0.778 1 77 309 GLY B C 1
ATOM 5085 O O . GLY B 1 309 ? -22.406 21.297 -0.332 1 77 309 GLY B O 1
ATOM 5086 N N . ASN B 1 310 ? -23.375 21.203 1.81 1 64.81 310 ASN B N 1
ATOM 5087 C CA . ASN B 1 310 ? -24.312 20.141 1.469 1 64.81 310 ASN B CA 1
ATOM 5088 C C . ASN B 1 310 ? -25.453 20.641 0.593 1 64.81 310 ASN B C 1
ATOM 5090 O O . ASN B 1 310 ? -26.188 21.547 0.985 1 64.81 310 ASN B O 1
ATOM 5094 N N . ASN B 1 311 ? -25.234 20.609 -0.746 1 58.31 311 ASN B N 1
ATOM 5095 C CA . ASN B 1 311 ? -26.438 20.938 -1.481 1 58.31 311 ASN B CA 1
ATOM 5096 C C . ASN B 1 311 ? -27.531 19.891 -1.287 1 58.31 311 ASN B C 1
ATOM 5098 O O . ASN B 1 311 ? -27.234 18.766 -0.857 1 58.31 311 ASN B O 1
ATOM 5102 N N . ASP B 1 312 ? -28.734 20.359 -1.231 1 58.69 312 ASP B N 1
ATOM 5103 C CA . ASP B 1 312 ? -29.969 19.609 -1.009 1 58.69 312 ASP B CA 1
ATOM 5104 C C . ASP B 1 312 ? -29.906 18.234 -1.687 1 58.69 312 ASP B C 1
ATOM 5106 O O . ASP B 1 312 ? -30.625 17.312 -1.306 1 58.69 312 ASP B O 1
ATOM 5110 N N . ASP B 1 313 ? -28.969 18.016 -2.584 1 64.81 313 ASP B N 1
ATOM 5111 C CA . ASP B 1 313 ? -29 16.734 -3.289 1 64.81 313 ASP B CA 1
ATOM 5112 C C . ASP B 1 313 ? -27.719 15.945 -3.057 1 64.81 313 ASP B C 1
ATOM 5114 O O . ASP B 1 313 ? -26.641 16.375 -3.455 1 64.81 313 ASP B O 1
ATOM 5118 N N . ILE B 1 314 ? -27.844 14.93 -2.131 1 72.5 314 ILE B N 1
ATOM 5119 C CA . ILE B 1 314 ? -26.766 13.977 -1.952 1 72.5 314 ILE B CA 1
ATOM 5120 C C . ILE B 1 314 ? -26.453 13.281 -3.281 1 72.5 314 ILE B C 1
ATOM 5122 O O . ILE B 1 314 ? -27.359 12.727 -3.918 1 72.5 314 ILE B O 1
ATOM 5126 N N . ASN B 1 315 ? -25.188 13.422 -3.822 1 84.12 315 ASN B N 1
ATOM 5127 C CA . ASN B 1 315 ? -24.797 12.82 -5.09 1 84.12 315 ASN B CA 1
ATOM 5128 C C . ASN B 1 315 ? -23.922 11.578 -4.879 1 84.12 315 ASN B C 1
ATOM 5130 O O . ASN B 1 315 ? -22.703 11.68 -4.727 1 84.12 315 ASN B O 1
ATOM 5134 N N . ASN B 1 316 ? -24.703 10.445 -4.773 1 93.19 316 ASN B N 1
ATOM 5135 C CA . ASN B 1 316 ? -23.984 9.18 -4.766 1 93.19 316 ASN B CA 1
ATOM 5136 C C . ASN B 1 316 ? -23.422 8.844 -6.145 1 93.19 316 ASN B C 1
ATOM 5138 O O . ASN B 1 316 ? -24.016 9.188 -7.164 1 93.19 316 ASN B O 1
ATOM 5142 N N . THR B 1 317 ? -22.266 8.305 -6.199 1 96.25 317 THR B N 1
ATOM 5143 C CA . THR B 1 317 ? -21.625 7.961 -7.461 1 96.25 317 THR B CA 1
ATOM 5144 C C . THR B 1 317 ? -21.297 6.469 -7.512 1 96.25 317 THR B C 1
ATOM 5146 O O . THR B 1 317 ? -20.75 5.914 -6.559 1 96.25 317 THR B O 1
ATOM 5149 N N . VAL B 1 318 ? -21.688 5.828 -8.547 1 97.5 318 VAL B N 1
ATOM 5150 C CA . VAL B 1 318 ? -21.359 4.43 -8.82 1 97.5 318 VAL B CA 1
ATOM 5151 C C . VAL B 1 318 ? -20.594 4.328 -10.133 1 97.5 318 VAL B C 1
ATOM 5153 O O . VAL B 1 318 ? -21.062 4.773 -11.172 1 97.5 318 VAL B O 1
ATOM 5156 N N . VAL B 1 319 ? -19.375 3.812 -10.086 1 97.88 319 VAL B N 1
ATOM 5157 C CA . VAL B 1 319 ? -18.531 3.73 -11.281 1 97.88 319 VAL B CA 1
ATOM 5158 C C . VAL B 1 319 ? -18.609 2.324 -11.867 1 97.88 319 VAL B C 1
ATOM 5160 O O . VAL B 1 319 ? -18.891 1.359 -11.156 1 97.88 319 VAL B O 1
ATOM 5163 N N . ASP B 1 320 ? -18.312 2.23 -13.148 1 98.06 320 ASP B N 1
ATOM 5164 C CA . ASP B 1 320 ? -18.422 0.968 -13.875 1 98.06 320 ASP B CA 1
ATOM 5165 C C . ASP B 1 320 ? -17.234 0.055 -13.57 1 98.06 320 ASP B C 1
ATOM 5167 O O . ASP B 1 320 ? -16.156 0.53 -13.195 1 98.06 320 ASP B O 1
ATOM 5171 N N . ILE B 1 321 ? -17.5 -1.231 -13.711 1 98.44 321 ILE B N 1
ATOM 5172 C CA . ILE B 1 321 ? -16.469 -2.256 -13.516 1 98.44 321 ILE B CA 1
ATOM 5173 C C . ILE B 1 321 ? -16.219 -2.98 -14.828 1 98.44 321 ILE B C 1
ATOM 5175 O O . ILE B 1 321 ? -16.891 -2.725 -15.836 1 98.44 321 ILE B O 1
ATOM 5179 N N . GLU B 1 322 ? -15.188 -3.74 -14.844 1 98.5 322 GLU B N 1
ATOM 5180 C CA . GLU B 1 322 ? -14.805 -4.496 -16.031 1 98.5 322 GLU B CA 1
ATOM 5181 C C . GLU B 1 322 ? -14.289 -5.887 -15.656 1 98.5 322 GLU B C 1
ATOM 5183 O O . GLU B 1 322 ? -13.578 -6.047 -14.664 1 98.5 322 GLU B O 1
ATOM 5188 N N . LEU B 1 323 ? -14.68 -6.887 -16.484 1 98.81 323 LEU B N 1
ATOM 5189 C CA . LEU B 1 323 ? -14.117 -8.227 -16.312 1 98.81 323 LEU B CA 1
ATOM 5190 C C . LEU B 1 323 ? -12.734 -8.32 -16.969 1 98.81 323 LEU B C 1
ATOM 5192 O O . LEU B 1 323 ? -12.555 -7.906 -18.109 1 98.81 323 LEU B O 1
ATOM 5196 N N . VAL B 1 324 ? -11.766 -8.758 -16.219 1 98.81 324 VAL B N 1
ATOM 5197 C CA . VAL B 1 324 ? -10.422 -9.047 -16.734 1 98.81 324 VAL B CA 1
ATOM 5198 C C . VAL B 1 324 ? -10.188 -10.562 -16.734 1 98.81 324 VAL B C 1
ATOM 5200 O O . VAL B 1 324 ? -10.148 -11.188 -15.672 1 98.81 324 VAL B O 1
ATOM 5203 N N . GLU B 1 325 ? -10.023 -11.109 -17.859 1 98.62 325 GLU B N 1
ATOM 5204 C CA . GLU B 1 325 ? -9.836 -12.547 -17.984 1 98.62 325 GLU B CA 1
ATOM 5205 C C . GLU B 1 325 ? -8.391 -12.953 -17.703 1 98.62 325 GLU B C 1
ATOM 5207 O O . GLU B 1 325 ? -7.457 -12.266 -18.125 1 98.62 325 GLU B O 1
ATOM 5212 N N . GLY B 1 326 ? -8.273 -14 -16.875 1 98.31 326 GLY B N 1
ATOM 5213 C CA . GLY B 1 326 ? -6.961 -14.57 -16.578 1 98.31 326 GLY B CA 1
ATOM 5214 C C . GLY B 1 326 ? -6.898 -16.062 -16.812 1 98.31 326 GLY B C 1
ATOM 5215 O O . GLY B 1 326 ? -7.566 -16.594 -17.703 1 98.31 326 GLY B O 1
ATOM 5216 N N . GLU B 1 327 ? -6.07 -16.703 -16.047 1 98.06 327 GLU B N 1
ATOM 5217 C CA . GLU B 1 327 ? -5.777 -18.125 -16.266 1 98.06 327 GLU B CA 1
ATOM 5218 C C . GLU B 1 327 ? -6.562 -19.016 -15.32 1 98.06 327 GLU B C 1
ATOM 5220 O O . GLU B 1 327 ? -6.461 -20.234 -15.383 1 98.06 327 GLU B O 1
ATOM 5225 N N . THR B 1 328 ? -7.395 -18.406 -14.484 1 98.75 328 THR B N 1
ATOM 5226 C CA . THR B 1 328 ? -8.055 -19.203 -13.453 1 98.75 328 THR B CA 1
ATOM 5227 C C . THR B 1 328 ? -9.461 -19.594 -13.891 1 98.75 328 THR B C 1
ATOM 5229 O O . THR B 1 328 ? -10.234 -20.125 -13.094 1 98.75 328 THR B O 1
ATOM 5232 N N . THR B 1 329 ? -9.891 -19.281 -15.125 1 98.31 329 THR B N 1
ATOM 5233 C CA . THR B 1 329 ? -11.203 -19.656 -15.633 1 98.31 329 THR B CA 1
ATOM 5234 C C . THR B 1 329 ? -11.094 -20.188 -17.062 1 98.31 329 THR B C 1
ATOM 5236 O O . THR B 1 329 ? -10.102 -19.938 -17.75 1 98.31 329 THR B O 1
#